Protein AF-A0A925M1F4-F1 (afdb_monomer_lite)

Foldseek 3Di:
DVVVVVVVVVVVVVVVVVVVVPPPDDDDPDDDDPPDPPDDPDPPQDDDDDDDAVCDQVNQQVVLVVVVDDRDDFDNHDDDVLCVDPPRDDDDDAAWWWQAPVRATALAAFQFNCPPQPPLPGDGDVPDDADPWEDLQDAAPPDQADPVRFGHARNDPDTGGTYDHDCQACPPDVGGDDDCVRCVVSRYDNNSCRYRGEHLQQVLLCVFQVAHDGHQWAQAHSSLHHGQGVLQVCVVVVHAFEDADQAQCLARNNLSRQDRARGSLQQEDAPPDQRRSVSSRLDCVDPVRGYNNHQEYYFAQPQQAQVLVPDPDDPPPPPRRNYDPNRVCQCVVQQCHGPSRANEEEFFPCLSPPVDDLVNGDFPVVVVVVVVVVDDCSVVYGYHYQQFDRSQRTGHFDQDPVRTRSHHDHNDPPVDPPPPDPDDDDDPPDDDD

Secondary structure (DSSP, 8-state):
-HHHHHHHHHHHHHHHHHHTTSS---SS----------------S-------TT--HHHHHHHHHHTTPPP-SSSS-S--GGGGSTT--------B-EE-TTS-EESS--SB--S-TTT---PBPTT-----SEE--PPSTT----SSSPPPTT---SS-SEE---HHHH-SSTT----HHHHHHHT--TTGGGSS---HHHHHHHHHHS----TT-BSB-TTSPBPPPHHHHHHHTT---EEEEEEETTSHHHHHHH--BSSTT-----TT---SHHHHHT-S--TT------SEEEEE--TTTT--TT-SSS---TT--SS-HHHHHHHHHSTTT-TT-EEEEE--GGGG-TTS-GGGS--HHHHHHHHHHH--GGGT-EEEEE-S-TTTTTPPPPPPTTS-S-S-------S-SS-----PPPPP-----

pLDDT: mean 73.7, std 21.14, range [25.77, 98.06]

Radius of gyration: 25.24 Å; chains: 1; bounding box: 65×81×61 Å

Structure (mmCIF, N/CA/C/O backbone):
data_AF-A0A925M1F4-F1
#
_entry.id   AF-A0A925M1F4-F1
#
loop_
_atom_site.group_PDB
_atom_site.id
_atom_site.type_symbol
_atom_site.label_atom_id
_atom_site.label_alt_id
_atom_site.label_comp_id
_atom_site.label_asym_id
_atom_site.label_entity_id
_atom_site.label_seq_id
_atom_site.pdbx_PDB_ins_code
_atom_site.Cartn_x
_atom_site.Cartn_y
_atom_site.Cartn_z
_atom_site.occupancy
_atom_site.B_iso_or_equiv
_atom_site.auth_seq_id
_atom_site.auth_comp_id
_atom_site.auth_asym_id
_atom_site.auth_atom_id
_atom_site.pdbx_PDB_model_num
ATOM 1 N N . MET A 1 1 ? -22.727 -45.092 -10.775 1.00 41.91 1 MET A N 1
ATOM 2 C CA . MET A 1 1 ? -21.347 -44.894 -11.285 1.00 41.91 1 MET A CA 1
ATOM 3 C C . MET A 1 1 ? -20.803 -43.473 -11.092 1.00 41.91 1 MET A C 1
ATOM 5 O O . MET A 1 1 ? -19.786 -43.363 -10.422 1.00 41.91 1 MET A O 1
ATOM 9 N N . LEU A 1 2 ? -21.431 -42.390 -11.588 1.00 35.94 2 LEU A N 1
ATOM 10 C CA . LEU A 1 2 ? -20.812 -41.038 -11.624 1.00 35.94 2 LEU A CA 1
ATOM 11 C C . LEU A 1 2 ? -20.204 -40.508 -10.301 1.0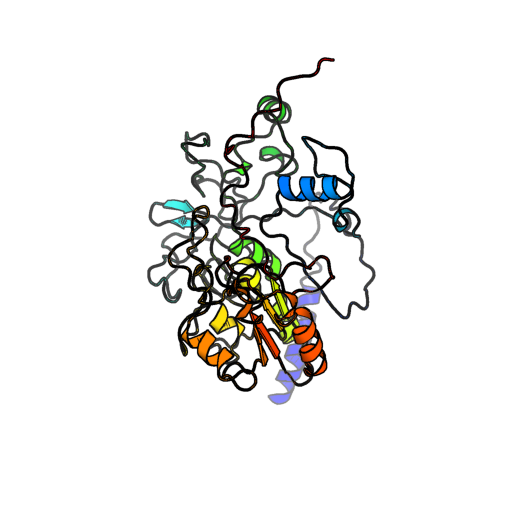0 35.94 2 LEU A C 1
ATOM 13 O O . LEU A 1 2 ? -19.185 -39.821 -10.346 1.00 35.94 2 LEU A O 1
ATOM 17 N N . ARG A 1 3 ? -20.765 -40.830 -9.122 1.00 36.50 3 ARG A N 1
ATOM 18 C CA . ARG A 1 3 ? -20.175 -40.414 -7.828 1.00 36.50 3 ARG A CA 1
ATOM 19 C C . ARG A 1 3 ? -18.810 -41.054 -7.519 1.00 36.50 3 ARG A C 1
ATOM 21 O O . ARG A 1 3 ? -18.052 -40.452 -6.772 1.00 36.50 3 ARG A O 1
ATOM 28 N N . LEU A 1 4 ? -18.468 -42.209 -8.099 1.00 36.06 4 LEU A N 1
ATOM 29 C CA . LEU A 1 4 ? -17.174 -42.868 -7.863 1.00 36.06 4 LEU A CA 1
ATOM 30 C C . LEU A 1 4 ? -16.023 -42.145 -8.587 1.00 36.06 4 LEU A C 1
ATOM 32 O O . LEU A 1 4 ? -14.967 -41.909 -8.004 1.00 36.06 4 LEU A O 1
ATOM 36 N N . PHE A 1 5 ? -16.251 -41.721 -9.835 1.00 37.50 5 PHE A N 1
ATOM 37 C CA . PHE A 1 5 ? -15.236 -41.064 -10.669 1.00 37.50 5 PHE A CA 1
ATOM 38 C C . PHE A 1 5 ? -14.757 -39.714 -10.107 1.00 37.50 5 PHE A C 1
ATOM 40 O O . PHE A 1 5 ? -13.576 -39.390 -10.229 1.00 37.50 5 PHE A O 1
ATOM 47 N N . ARG A 1 6 ? -15.629 -38.947 -9.431 1.00 38.47 6 ARG A N 1
ATOM 48 C CA . ARG A 1 6 ? -15.246 -37.670 -8.791 1.00 38.47 6 ARG A CA 1
ATOM 49 C C . ARG A 1 6 ? -14.283 -37.825 -7.606 1.00 38.47 6 ARG A C 1
ATOM 51 O O . ARG A 1 6 ? -13.572 -36.872 -7.300 1.00 38.47 6 ARG A O 1
ATOM 58 N N . THR A 1 7 ? -14.243 -38.986 -6.950 1.00 41.06 7 THR A N 1
ATOM 59 C CA . THR A 1 7 ? -13.370 -39.212 -5.782 1.00 41.06 7 THR A CA 1
ATOM 60 C C . THR A 1 7 ? -11.960 -39.642 -6.196 1.00 41.06 7 THR A C 1
ATOM 62 O O . THR A 1 7 ? -10.985 -39.247 -5.560 1.00 41.06 7 THR A O 1
ATOM 65 N N . PHE A 1 8 ? -11.831 -40.408 -7.285 1.00 41.12 8 PHE A N 1
ATOM 66 C CA . PHE A 1 8 ? -10.532 -40.889 -7.770 1.00 41.12 8 PHE A CA 1
ATOM 67 C C . PHE A 1 8 ? -9.752 -39.850 -8.589 1.00 41.12 8 PHE A C 1
ATOM 69 O O . PHE A 1 8 ? -8.527 -39.803 -8.476 1.00 41.12 8 PHE A O 1
ATOM 76 N N . SER A 1 9 ? -10.419 -38.969 -9.346 1.00 46.06 9 SER A N 1
ATOM 77 C CA . SER A 1 9 ? -9.734 -37.972 -10.190 1.00 46.06 9 SER A CA 1
ATOM 78 C C . SER A 1 9 ? -8.802 -37.040 -9.401 1.00 46.06 9 SER A C 1
ATOM 80 O O . SER A 1 9 ? -7.676 -36.797 -9.830 1.00 46.06 9 SER A O 1
ATOM 82 N N . ARG A 1 10 ? -9.213 -36.593 -8.204 1.00 39.53 10 ARG A N 1
ATOM 83 C CA . ARG A 1 10 ? -8.378 -35.761 -7.315 1.00 39.53 10 ARG A CA 1
ATOM 84 C C . ARG A 1 10 ? -7.119 -36.471 -6.799 1.00 39.53 10 ARG A C 1
ATOM 86 O O . ARG A 1 10 ? -6.137 -35.794 -6.520 1.00 39.53 10 ARG A O 1
ATOM 93 N N . ARG A 1 11 ? -7.124 -37.805 -6.673 1.00 38.84 11 ARG A N 1
ATOM 94 C CA . ARG A 1 11 ? -5.935 -38.573 -6.255 1.00 38.84 11 ARG A CA 1
ATOM 95 C C . ARG A 1 11 ? -5.014 -38.898 -7.432 1.00 38.84 11 ARG A C 1
ATOM 97 O O . ARG A 1 11 ? -3.802 -38.846 -7.268 1.00 38.84 11 ARG A O 1
ATOM 104 N N . LEU A 1 12 ? -5.571 -39.150 -8.620 1.00 39.09 12 LEU A N 1
ATOM 105 C CA . LEU A 1 12 ? -4.776 -39.373 -9.834 1.00 39.09 12 LEU A CA 1
ATOM 106 C C . LEU A 1 12 ? -4.015 -38.108 -10.268 1.00 39.09 12 LEU A C 1
ATOM 108 O O . LEU A 1 12 ? -2.848 -38.194 -10.640 1.00 39.09 12 LEU A O 1
ATOM 112 N N . ALA A 1 13 ? -4.639 -36.931 -10.144 1.00 41.31 13 ALA A N 1
ATOM 113 C CA . ALA A 1 13 ? -4.002 -35.649 -10.452 1.00 41.31 13 ALA A CA 1
ATOM 114 C C . ALA A 1 13 ? -2.755 -35.362 -9.587 1.00 41.31 13 ALA A C 1
ATOM 116 O O . ALA A 1 13 ? -1.794 -34.786 -10.087 1.00 41.31 13 ALA A O 1
ATOM 117 N N . LEU A 1 14 ? -2.745 -35.802 -8.320 1.00 35.44 14 LEU A N 1
ATOM 118 C CA . LEU A 1 14 ? -1.604 -35.643 -7.405 1.00 35.44 14 LEU A CA 1
ATOM 119 C C . LEU A 1 14 ? -0.431 -36.593 -7.715 1.00 35.44 14 LEU A C 1
ATOM 121 O O . LEU A 1 14 ? 0.720 -36.261 -7.432 1.00 35.44 14 LEU A O 1
ATOM 125 N N . LEU A 1 15 ? -0.713 -37.767 -8.291 1.00 33.06 15 LEU A N 1
ATOM 126 C CA . LEU A 1 15 ? 0.319 -38.703 -8.754 1.00 33.06 15 LEU A CA 1
ATOM 127 C C . LEU A 1 15 ? 0.953 -38.257 -10.082 1.00 33.06 15 LEU A C 1
ATOM 129 O O . LEU A 1 15 ? 2.137 -38.484 -10.307 1.00 33.06 15 LEU A O 1
ATOM 133 N N . ALA A 1 16 ? 0.190 -37.606 -10.963 1.00 34.25 16 ALA A N 1
ATOM 134 C CA . ALA A 1 16 ? 0.702 -37.159 -12.259 1.00 34.25 16 ALA A CA 1
ATOM 135 C C . ALA A 1 16 ? 1.782 -36.064 -12.125 1.00 34.25 16 ALA A C 1
ATOM 137 O O . ALA A 1 16 ? 2.809 -36.119 -12.803 1.00 34.25 16 ALA A O 1
ATOM 138 N N . THR A 1 17 ? 1.592 -35.097 -11.221 1.00 33.22 17 THR A N 1
ATOM 139 C CA . THR A 1 17 ? 2.557 -34.007 -10.977 1.00 33.22 17 THR A CA 1
ATOM 140 C C . THR A 1 17 ? 3.842 -34.462 -10.281 1.00 33.22 17 THR A C 1
ATOM 142 O O . THR A 1 17 ? 4.891 -33.851 -10.492 1.00 33.22 17 THR A O 1
ATOM 145 N N . THR A 1 18 ? 3.796 -35.541 -9.495 1.00 34.12 18 THR A N 1
ATOM 146 C CA . THR A 1 18 ? 4.973 -36.100 -8.805 1.00 34.12 18 THR A CA 1
ATOM 147 C C . THR A 1 18 ? 5.839 -37.010 -9.680 1.00 34.12 18 THR A C 1
ATOM 149 O O . THR A 1 18 ? 6.981 -37.257 -9.317 1.00 34.12 18 THR A O 1
ATOM 152 N N . VAL A 1 19 ? 5.348 -37.469 -10.839 1.00 31.50 19 VAL A N 1
ATOM 153 C CA . VAL A 1 19 ? 6.143 -38.266 -11.799 1.00 31.50 19 VAL A CA 1
ATOM 154 C C . VAL A 1 19 ? 6.779 -37.390 -12.889 1.00 31.50 19 VAL A C 1
ATOM 156 O O . VAL A 1 19 ? 7.915 -37.629 -13.290 1.00 31.50 19 VAL A O 1
ATOM 159 N N . PHE A 1 20 ? 6.097 -36.332 -13.343 1.00 28.64 20 PHE A N 1
ATOM 160 C CA . PHE A 1 20 ? 6.612 -35.456 -14.411 1.00 28.64 20 PHE A CA 1
ATOM 161 C C . PHE A 1 20 ? 7.717 -34.474 -13.982 1.00 28.64 20 PHE A C 1
ATOM 163 O O . PHE A 1 20 ? 8.299 -33.796 -14.826 1.00 28.64 20 PHE A O 1
ATOM 170 N N . THR A 1 21 ? 8.033 -34.395 -12.689 1.00 31.06 21 THR A N 1
ATOM 171 C CA . THR A 1 21 ? 9.061 -33.498 -12.132 1.00 31.06 21 THR A CA 1
ATOM 172 C C . THR A 1 21 ? 10.436 -34.162 -11.964 1.00 31.06 21 THR A C 1
ATOM 174 O O . THR A 1 21 ? 11.377 -33.509 -11.520 1.00 31.06 21 THR A O 1
ATOM 177 N N . SER A 1 22 ? 10.590 -35.439 -12.340 1.00 28.83 22 SER A N 1
ATOM 178 C CA . SER A 1 22 ? 11.731 -36.279 -11.929 1.00 28.83 22 SER A CA 1
ATOM 179 C C . SER A 1 22 ? 12.687 -36.720 -13.050 1.00 28.83 22 SER A C 1
ATOM 181 O O . SER A 1 22 ? 13.506 -37.609 -12.820 1.00 28.83 22 SER A O 1
ATOM 183 N N . SER A 1 23 ? 12.596 -36.181 -14.275 1.00 29.17 23 SER A N 1
ATOM 184 C CA . SER A 1 23 ? 13.341 -36.741 -15.430 1.00 29.17 23 SER A CA 1
ATOM 185 C C . SER A 1 23 ? 13.886 -35.731 -16.455 1.00 29.17 23 SER A C 1
ATOM 187 O O . SER A 1 23 ? 14.201 -36.123 -17.575 1.00 29.17 23 SER A O 1
ATOM 189 N N . SER A 1 24 ? 14.050 -34.455 -16.082 1.00 30.17 24 SER A N 1
ATOM 190 C CA . SER A 1 24 ? 14.467 -33.386 -17.018 1.00 30.17 24 SER A CA 1
ATOM 191 C C . SER A 1 24 ? 15.563 -32.450 -16.477 1.00 30.17 24 SER A C 1
ATOM 193 O O . SER A 1 24 ? 15.589 -31.270 -16.815 1.00 30.17 24 SER A O 1
ATOM 195 N N . LEU A 1 25 ? 16.466 -32.952 -15.624 1.00 31.78 25 LEU A N 1
ATOM 196 C CA . LEU A 1 25 ? 17.599 -32.189 -15.072 1.00 31.78 25 LEU A CA 1
ATOM 197 C C . LEU A 1 25 ? 18.910 -32.992 -15.113 1.00 31.78 25 LEU A C 1
ATOM 199 O O . LEU A 1 25 ? 19.393 -33.480 -14.095 1.00 31.78 25 LEU A O 1
ATOM 203 N N . LEU A 1 26 ? 19.507 -33.095 -16.303 1.00 30.17 26 LEU A N 1
ATOM 204 C CA . LEU A 1 26 ? 20.900 -33.509 -16.490 1.00 30.17 26 LEU A CA 1
ATOM 205 C C . LEU A 1 26 ? 21.572 -32.636 -17.565 1.00 30.17 26 LEU A C 1
ATOM 207 O O . LEU A 1 26 ? 20.955 -32.305 -18.571 1.00 30.17 26 LEU A O 1
ATOM 211 N N . PHE A 1 27 ? 22.851 -32.322 -17.336 1.00 32.66 27 PHE A N 1
ATOM 212 C CA . PHE A 1 27 ? 23.777 -31.598 -18.226 1.00 32.66 27 PHE A CA 1
ATOM 213 C C . PHE A 1 27 ? 23.528 -30.094 -18.460 1.00 32.66 27 PHE A C 1
ATOM 215 O O . PHE A 1 27 ? 23.168 -29.641 -19.541 1.00 32.66 27 PHE A O 1
ATOM 222 N N . GLY A 1 28 ? 23.897 -29.306 -17.448 1.00 28.08 28 GLY A N 1
ATOM 223 C CA . GLY A 1 28 ? 24.297 -27.900 -17.566 1.00 28.08 28 GLY A CA 1
ATOM 224 C C . GLY A 1 28 ? 25.146 -27.512 -16.343 1.00 28.08 28 GLY A C 1
ATOM 225 O O . GLY A 1 28 ? 24.867 -28.024 -15.256 1.00 28.08 28 GLY A O 1
ATOM 226 N N . PRO A 1 29 ? 26.199 -26.678 -16.466 1.00 34.06 29 PRO A N 1
ATOM 227 C CA . PRO A 1 29 ? 27.064 -26.337 -15.337 1.00 34.06 29 PRO A CA 1
ATOM 228 C C . PRO A 1 29 ? 26.365 -25.344 -14.397 1.00 34.06 29 PRO A C 1
ATOM 230 O O . PRO A 1 29 ? 26.497 -24.129 -14.533 1.00 34.06 29 PRO A O 1
ATOM 233 N N . ILE A 1 30 ? 25.606 -25.871 -13.434 1.00 35.97 30 ILE A N 1
ATOM 234 C CA . ILE A 1 30 ? 24.984 -25.076 -12.372 1.00 35.97 30 ILE A CA 1
ATOM 235 C C . ILE A 1 30 ? 26.096 -24.527 -11.471 1.00 35.97 30 ILE A C 1
ATOM 237 O O . ILE A 1 30 ? 26.665 -25.247 -10.649 1.00 35.97 30 ILE A O 1
ATOM 241 N N . GLY A 1 31 ? 26.404 -23.238 -11.630 1.00 32.78 31 GLY A N 1
ATOM 242 C CA . GLY A 1 31 ? 27.198 -22.499 -10.653 1.00 32.78 31 GLY A CA 1
ATOM 243 C C . GLY A 1 31 ? 26.514 -22.550 -9.287 1.00 32.78 31 GLY A C 1
ATOM 244 O O . GLY A 1 31 ? 25.289 -22.458 -9.210 1.00 32.78 31 GLY A O 1
ATOM 245 N N . LEU A 1 32 ? 27.303 -22.725 -8.224 1.00 30.73 32 LEU A N 1
ATOM 246 C CA . LEU A 1 32 ? 26.821 -22.907 -6.853 1.00 30.73 32 LEU A CA 1
ATOM 247 C C . LEU A 1 32 ? 25.868 -21.777 -6.432 1.00 30.73 32 LEU A C 1
ATOM 249 O O . LEU A 1 32 ? 26.304 -20.704 -6.014 1.00 30.73 32 LEU A O 1
ATOM 253 N N . LEU A 1 33 ? 24.561 -22.048 -6.487 1.00 33.56 33 LEU A N 1
ATOM 254 C CA . LEU A 1 33 ? 23.588 -21.282 -5.721 1.00 33.56 33 LEU A CA 1
ATOM 255 C C . LEU A 1 33 ? 23.962 -21.443 -4.240 1.00 33.56 33 LEU A C 1
ATOM 257 O O . LEU A 1 33 ? 24.140 -22.582 -3.795 1.00 33.56 33 LEU A O 1
ATOM 261 N N . PRO A 1 34 ? 24.102 -20.351 -3.467 1.00 36.56 34 PRO A N 1
ATOM 262 C CA . PRO A 1 34 ? 24.335 -20.474 -2.039 1.00 36.56 34 PRO A CA 1
ATOM 263 C C . PRO A 1 34 ? 23.154 -21.233 -1.438 1.00 36.56 34 PRO A C 1
ATOM 265 O O . PRO A 1 34 ? 21.998 -20.870 -1.668 1.00 36.56 34 PRO A O 1
ATOM 268 N N . ALA A 1 35 ? 23.439 -22.305 -0.699 1.00 34.81 35 ALA A N 1
ATOM 269 C CA . ALA A 1 35 ? 22.400 -23.070 -0.032 1.00 34.81 35 ALA A CA 1
ATOM 270 C C . ALA A 1 35 ? 21.646 -22.132 0.917 1.00 34.81 35 ALA A C 1
ATOM 272 O O . ALA A 1 35 ? 22.213 -21.655 1.903 1.00 34.81 35 ALA A O 1
ATOM 273 N N . PHE A 1 36 ? 20.379 -21.846 0.604 1.00 40.72 36 PHE A N 1
ATOM 274 C CA . PHE A 1 36 ? 19.497 -21.155 1.534 1.00 40.72 36 PHE A CA 1
ATOM 275 C C . PHE A 1 36 ? 19.497 -21.955 2.832 1.00 40.72 36 PHE A C 1
ATOM 277 O O . PHE A 1 36 ? 19.206 -23.153 2.814 1.00 40.72 36 PHE A O 1
ATOM 284 N N . ALA A 1 37 ? 19.868 -21.303 3.937 1.00 41.91 37 ALA A N 1
ATOM 285 C CA . ALA A 1 37 ? 19.859 -21.939 5.244 1.00 41.91 37 ALA A CA 1
ATOM 286 C C . ALA A 1 37 ? 18.468 -22.540 5.465 1.00 41.91 37 ALA A C 1
ATOM 288 O O . ALA A 1 37 ? 17.463 -21.831 5.369 1.00 41.91 37 ALA A O 1
ATOM 289 N N . GLN A 1 38 ? 18.418 -23.855 5.687 1.00 37.41 38 GLN A N 1
ATOM 290 C CA . GLN A 1 38 ? 17.175 -24.585 5.885 1.00 37.41 38 GLN A CA 1
ATOM 291 C C . GLN A 1 38 ? 16.591 -24.145 7.227 1.00 37.41 38 GLN A C 1
ATOM 293 O O . GLN A 1 38 ? 16.924 -24.708 8.270 1.00 37.41 38 GLN A O 1
ATOM 298 N N . SER A 1 39 ? 15.782 -23.084 7.191 1.00 48.34 39 SER A N 1
ATOM 299 C CA . SER A 1 39 ? 15.228 -22.461 8.384 1.00 48.34 39 SER A CA 1
ATOM 300 C C . SER A 1 39 ? 14.496 -23.515 9.201 1.00 48.34 39 SER A C 1
ATOM 302 O O . SER A 1 39 ? 13.656 -24.264 8.692 1.00 48.34 39 SER A O 1
ATOM 304 N N . THR A 1 40 ? 14.852 -23.606 10.480 1.00 50.78 40 THR A N 1
ATOM 305 C CA . THR A 1 40 ? 14.152 -24.487 11.408 1.00 50.78 40 THR A CA 1
ATOM 306 C C . THR A 1 40 ? 12.677 -24.104 11.389 1.00 50.78 40 THR A C 1
ATOM 308 O O . THR A 1 40 ? 12.328 -22.924 11.464 1.00 50.78 40 THR A O 1
ATOM 311 N N . GLN A 1 41 ? 11.802 -25.097 11.208 1.00 50.31 41 GLN A N 1
ATOM 312 C CA . GLN A 1 41 ? 10.373 -24.868 11.006 1.00 50.31 41 GLN A CA 1
ATOM 313 C C . GLN A 1 41 ? 9.743 -24.342 12.302 1.00 50.31 41 GLN A C 1
ATOM 315 O O . GLN A 1 41 ? 9.250 -25.099 13.135 1.00 50.31 41 GLN A O 1
ATOM 320 N N . GLY A 1 42 ? 9.807 -23.026 12.492 1.00 52.81 42 GLY A N 1
ATOM 321 C CA . GLY A 1 42 ? 9.295 -22.363 13.677 1.00 52.81 42 GLY A CA 1
ATOM 322 C C . GLY A 1 42 ? 7.778 -22.486 13.765 1.00 52.81 42 GLY A C 1
ATOM 323 O O . GLY A 1 42 ? 7.068 -22.313 12.774 1.00 52.81 42 GLY A O 1
ATOM 324 N N . ASN A 1 43 ? 7.271 -22.692 14.982 1.00 58.19 43 ASN A N 1
ATOM 325 C CA . ASN A 1 43 ? 5.841 -22.648 15.306 1.00 58.19 43 ASN A CA 1
ATOM 326 C C . ASN A 1 43 ? 5.317 -21.193 15.307 1.00 58.19 43 ASN A C 1
ATOM 328 O O . ASN A 1 43 ? 4.738 -20.719 16.284 1.00 58.19 43 ASN A O 1
ATOM 332 N N . GLY A 1 44 ? 5.585 -20.452 14.228 1.00 59.00 44 GLY A N 1
ATOM 333 C CA . GLY A 1 44 ? 5.285 -19.032 14.074 1.00 59.00 44 GLY A CA 1
ATOM 334 C C . GLY A 1 44 ? 3.784 -18.776 13.996 1.00 59.00 44 GLY A C 1
ATOM 335 O O . GLY A 1 44 ? 3.188 -18.838 12.923 1.00 59.00 44 GLY A O 1
ATOM 336 N N . VAL A 1 45 ? 3.173 -18.469 15.142 1.00 72.62 45 VAL A N 1
ATOM 337 C CA . VAL A 1 45 ? 1.736 -18.157 15.241 1.00 72.62 45 VAL A CA 1
ATOM 338 C C . VAL A 1 45 ? 1.385 -16.907 14.423 1.00 72.62 45 VAL A C 1
ATOM 340 O O . VAL A 1 45 ? 0.383 -16.896 13.706 1.00 72.62 45 VAL A O 1
ATOM 343 N N . ASN A 1 46 ? 2.252 -15.890 14.487 1.00 81.69 46 ASN A N 1
ATOM 344 C CA . ASN A 1 46 ? 2.078 -14.577 13.867 1.00 81.69 46 ASN A CA 1
ATOM 345 C C . ASN A 1 46 ? 3.188 -14.304 12.841 1.00 81.69 46 ASN A C 1
ATOM 347 O O . ASN A 1 46 ? 4.355 -14.594 13.103 1.00 81.69 46 ASN A O 1
ATOM 351 N N . VAL A 1 47 ? 2.835 -13.676 11.718 1.00 86.38 47 VAL A N 1
ATOM 352 C CA . VAL A 1 47 ? 3.779 -13.159 10.714 1.00 86.38 47 VAL A CA 1
ATOM 353 C C . VAL A 1 47 ? 3.626 -11.642 10.668 1.00 86.38 47 VAL A C 1
ATOM 355 O O . VAL A 1 47 ? 2.513 -11.146 10.514 1.00 86.38 47 VAL A O 1
ATOM 358 N N . ILE A 1 48 ? 4.729 -10.905 10.818 1.00 88.12 48 ILE A N 1
ATOM 359 C CA . ILE A 1 48 ? 4.741 -9.436 10.814 1.00 88.12 48 ILE A CA 1
ATOM 360 C C . ILE A 1 48 ? 5.725 -8.967 9.743 1.00 88.12 48 ILE A C 1
ATOM 362 O O . ILE A 1 48 ? 6.929 -9.178 9.870 1.00 88.12 48 ILE A O 1
ATOM 366 N N . LEU A 1 49 ? 5.211 -8.316 8.700 1.00 88.56 49 LEU A N 1
ATOM 367 C CA . LEU A 1 49 ? 6.004 -7.730 7.621 1.00 88.56 49 LEU A CA 1
ATOM 368 C C . LEU A 1 49 ? 6.098 -6.212 7.824 1.00 88.56 49 LEU A C 1
ATOM 370 O O . LEU A 1 49 ? 5.136 -5.485 7.593 1.00 88.56 49 LEU A O 1
ATOM 374 N N . MET A 1 50 ? 7.259 -5.736 8.277 1.00 88.56 50 MET A N 1
ATOM 375 C CA . MET A 1 50 ? 7.548 -4.305 8.415 1.00 88.56 50 MET A CA 1
ATOM 376 C C . MET A 1 50 ? 8.191 -3.781 7.126 1.00 88.56 50 MET A C 1
ATOM 378 O O . MET A 1 50 ? 9.212 -4.314 6.696 1.00 88.56 50 MET A O 1
ATOM 382 N N . ILE A 1 51 ? 7.617 -2.736 6.519 1.00 87.12 51 ILE A N 1
ATOM 383 C CA . ILE A 1 51 ? 8.115 -2.141 5.269 1.00 87.12 51 ILE A CA 1
ATOM 384 C C . ILE A 1 51 ? 8.482 -0.673 5.492 1.00 87.12 51 ILE A C 1
ATOM 386 O O . ILE A 1 51 ? 7.648 0.134 5.897 1.00 87.12 51 ILE A O 1
ATOM 390 N N . GLY A 1 52 ? 9.731 -0.330 5.179 1.00 82.12 52 GLY A N 1
ATOM 391 C CA . GLY A 1 52 ? 10.235 1.041 5.151 1.00 82.12 52 GLY A CA 1
ATOM 392 C C . GLY A 1 52 ? 10.128 1.666 3.762 1.00 82.12 52 GLY A C 1
ATOM 393 O O . GLY A 1 52 ? 11.121 1.714 3.038 1.00 82.12 52 GLY A O 1
ATOM 394 N N . ASP A 1 53 ? 8.940 2.140 3.382 1.00 78.38 53 ASP A N 1
ATOM 395 C CA . ASP A 1 53 ? 8.759 2.921 2.147 1.00 78.38 53 ASP A CA 1
ATOM 396 C C . ASP A 1 53 ? 9.642 4.183 2.208 1.00 78.38 53 ASP A C 1
ATOM 398 O O . ASP A 1 53 ? 9.682 4.874 3.227 1.00 78.38 53 ASP A O 1
ATOM 402 N N . GLY A 1 54 ? 10.419 4.446 1.157 1.00 72.06 54 GLY A N 1
ATOM 403 C CA . GLY A 1 54 ? 11.375 5.560 1.126 1.00 72.06 54 GLY A CA 1
ATOM 404 C C . GLY A 1 54 ? 12.561 5.487 2.109 1.00 72.06 54 GLY A C 1
ATOM 405 O O . GLY A 1 54 ? 13.243 6.499 2.276 1.00 72.06 54 GLY A O 1
ATOM 406 N N . MET A 1 55 ? 12.856 4.346 2.756 1.00 72.06 55 MET A N 1
ATOM 407 C CA . MET A 1 55 ? 14.030 4.208 3.643 1.00 72.06 55 MET A CA 1
ATOM 408 C C . MET A 1 55 ? 15.361 4.193 2.869 1.00 72.06 55 MET A C 1
ATOM 410 O O . MET A 1 55 ? 15.973 3.151 2.642 1.00 72.06 55 MET A O 1
ATOM 414 N N . GLY A 1 56 ? 15.821 5.382 2.481 1.00 70.69 56 GLY A N 1
ATOM 415 C CA . GLY A 1 56 ? 17.086 5.591 1.786 1.00 70.69 56 GLY A CA 1
ATOM 416 C C . GLY A 1 56 ? 18.335 5.470 2.668 1.00 70.69 56 GLY A C 1
ATOM 417 O O . GLY A 1 56 ? 18.297 5.149 3.866 1.00 70.69 56 GLY A O 1
ATOM 418 N N . TRP A 1 57 ? 19.469 5.793 2.046 1.00 71.44 57 TRP A N 1
ATOM 419 C CA . TRP A 1 57 ? 20.779 5.906 2.686 1.00 71.44 57 TRP A CA 1
ATOM 420 C C . TRP A 1 57 ? 20.760 6.901 3.852 1.00 71.44 57 TRP A C 1
ATOM 422 O O . TRP A 1 57 ? 21.257 6.611 4.938 1.00 71.44 57 TRP A O 1
ATOM 432 N N . GLU A 1 58 ? 20.130 8.054 3.644 1.00 75.69 58 GLU A N 1
ATOM 433 C CA . GLU A 1 58 ? 20.049 9.173 4.577 1.00 75.69 58 GLU A CA 1
ATOM 434 C C . GLU A 1 58 ? 19.346 8.771 5.875 1.00 75.69 58 GLU A C 1
ATOM 436 O O . GLU A 1 58 ? 19.876 9.019 6.958 1.00 75.69 58 GLU A O 1
ATOM 441 N N . MET A 1 59 ? 18.198 8.098 5.764 1.00 77.94 59 MET A N 1
ATOM 442 C CA . MET A 1 59 ? 17.395 7.618 6.891 1.00 77.94 59 MET A CA 1
ATOM 443 C C . MET A 1 59 ? 18.140 6.527 7.665 1.00 77.94 59 MET A C 1
ATOM 445 O O . MET A 1 59 ? 18.235 6.584 8.892 1.00 77.94 59 MET A O 1
ATOM 449 N N . SER A 1 60 ? 18.728 5.566 6.947 1.00 76.94 60 SER A N 1
ATOM 450 C CA . SER A 1 60 ? 19.513 4.475 7.539 1.00 76.94 60 SER A CA 1
ATOM 451 C C . SER A 1 60 ? 20.741 5.006 8.289 1.00 76.94 60 SER A C 1
ATOM 453 O O . SER A 1 60 ? 21.031 4.581 9.411 1.00 76.94 60 SER A O 1
ATOM 455 N N . ARG A 1 61 ? 21.423 6.003 7.711 1.00 80.50 61 ARG A N 1
ATOM 456 C CA . ARG A 1 61 ? 22.543 6.715 8.335 1.00 80.50 61 ARG A CA 1
ATOM 457 C C . ARG A 1 61 ? 22.110 7.508 9.564 1.00 80.50 61 ARG A C 1
ATOM 459 O O . ARG A 1 61 ? 22.756 7.389 10.601 1.00 80.50 61 ARG A O 1
ATOM 466 N N . ALA A 1 62 ? 21.029 8.281 9.477 1.00 81.94 62 ALA A N 1
ATOM 467 C CA . ALA A 1 62 ? 20.519 9.067 10.599 1.00 81.94 62 ALA A CA 1
ATOM 468 C C . ALA A 1 62 ? 20.134 8.173 11.791 1.00 81.94 62 ALA A C 1
ATOM 470 O O . ALA A 1 62 ? 20.540 8.449 12.918 1.00 81.94 62 ALA A O 1
ATOM 471 N N . ALA A 1 63 ? 19.444 7.055 11.543 1.00 82.25 63 ALA A N 1
ATOM 472 C CA . ALA A 1 63 ? 19.089 6.082 12.577 1.00 82.25 63 ALA A CA 1
ATOM 473 C C . ALA A 1 63 ? 20.320 5.411 13.219 1.00 82.25 63 ALA A C 1
ATOM 475 O O . ALA A 1 63 ? 20.351 5.182 14.426 1.00 82.25 63 ALA A O 1
ATOM 476 N N . SER A 1 64 ? 21.353 5.116 12.428 1.00 82.94 64 SER A N 1
ATOM 477 C CA . SER A 1 64 ? 22.604 4.508 12.898 1.00 82.94 64 SER A CA 1
ATOM 478 C C . SER A 1 64 ? 23.435 5.487 13.742 1.00 82.94 64 SER A C 1
ATOM 480 O O . SER A 1 64 ? 23.868 5.128 14.838 1.00 82.94 64 SER A O 1
ATOM 482 N N . ILE A 1 65 ? 23.568 6.748 13.311 1.00 84.25 65 ILE A N 1
ATOM 483 C CA . ILE A 1 65 ? 24.203 7.821 14.098 1.00 84.25 65 ILE A CA 1
ATOM 484 C C . ILE A 1 65 ? 23.411 8.090 15.386 1.00 84.25 65 ILE A C 1
ATOM 486 O O . ILE A 1 65 ? 24.001 8.208 16.456 1.00 84.25 65 ILE A O 1
ATOM 490 N N . GLY A 1 66 ? 22.075 8.088 15.323 1.00 84.25 66 GLY A N 1
ATOM 491 C CA . GLY A 1 66 ? 21.199 8.208 16.496 1.00 84.25 66 GLY A CA 1
ATOM 492 C C . GLY A 1 66 ? 21.339 7.067 17.516 1.00 84.25 66 GLY A C 1
ATOM 493 O O . GLY A 1 66 ? 20.993 7.247 18.680 1.00 84.25 66 GLY A O 1
ATOM 494 N N . LYS A 1 67 ? 21.897 5.915 17.115 1.00 84.12 67 LYS A N 1
ATOM 495 C CA . LYS A 1 67 ? 22.300 4.813 18.009 1.00 84.12 67 LYS A CA 1
ATOM 496 C C . LYS A 1 67 ? 23.765 4.901 18.480 1.00 84.12 67 LYS A C 1
ATOM 498 O O . LYS A 1 67 ? 24.264 3.943 19.064 1.00 84.12 67 LYS A O 1
ATOM 503 N N . GLY A 1 68 ? 24.450 6.019 18.239 1.00 84.31 68 GLY A N 1
ATOM 504 C CA . GLY A 1 68 ? 25.832 6.262 18.667 1.00 84.31 68 GLY A CA 1
ATOM 505 C C . GLY A 1 68 ? 26.914 5.842 17.667 1.00 84.31 68 GLY A C 1
ATOM 506 O O . GLY A 1 68 ? 28.088 5.817 18.032 1.00 84.31 68 GLY A O 1
ATOM 507 N N . ALA A 1 69 ? 26.570 5.511 16.416 1.00 81.81 69 ALA A N 1
ATOM 508 C CA . ALA A 1 69 ? 27.588 5.277 15.391 1.00 81.81 69 ALA A CA 1
ATOM 509 C C . ALA A 1 69 ? 28.300 6.596 15.001 1.00 81.81 69 ALA A C 1
ATOM 511 O O . ALA A 1 69 ? 27.640 7.634 14.899 1.00 81.81 69 ALA A O 1
ATOM 512 N N . PRO A 1 70 ? 29.620 6.580 14.719 1.00 82.06 70 PRO A N 1
ATOM 513 C CA . PRO A 1 70 ? 30.326 7.746 14.185 1.00 82.06 70 PRO A CA 1
ATOM 514 C C . PRO A 1 70 ? 29.705 8.259 12.879 1.00 82.06 70 PRO A C 1
ATOM 516 O O . PRO A 1 70 ? 29.138 7.488 12.106 1.00 82.06 70 PRO A O 1
ATOM 519 N N . PHE A 1 71 ? 29.861 9.551 12.580 1.00 81.94 71 PHE A N 1
ATOM 520 C CA . PHE A 1 71 ? 29.406 10.104 11.302 1.00 81.94 71 PHE A CA 1
ATOM 521 C C . PHE A 1 71 ? 30.210 9.522 10.128 1.00 81.94 71 PHE A C 1
ATOM 523 O O . PHE A 1 71 ? 31.435 9.638 10.084 1.00 81.94 71 PHE A O 1
ATOM 530 N N . TYR A 1 72 ? 29.518 8.960 9.133 1.00 71.12 72 TYR A N 1
ATOM 531 C CA . TYR A 1 72 ? 30.127 8.398 7.926 1.00 71.12 72 TYR A CA 1
ATOM 532 C C . TYR A 1 72 ? 29.507 8.943 6.632 1.00 71.12 72 TYR A C 1
ATOM 534 O O . TYR A 1 72 ? 28.344 9.359 6.565 1.00 71.12 72 TYR A O 1
ATOM 542 N N . LYS A 1 73 ? 30.317 8.938 5.567 1.00 70.56 73 LYS A N 1
ATOM 543 C CA . LYS A 1 73 ? 29.956 9.462 4.239 1.00 70.56 73 LYS A CA 1
ATOM 544 C C . LYS A 1 73 ? 29.632 8.369 3.212 1.00 70.56 73 LYS A C 1
ATOM 546 O O . LYS A 1 73 ? 29.076 8.697 2.171 1.00 70.56 73 LYS A O 1
ATOM 551 N N . SER A 1 74 ? 29.916 7.098 3.508 1.00 65.88 74 SER A N 1
ATOM 552 C CA . SER A 1 74 ? 29.679 5.961 2.609 1.00 65.88 74 SER A CA 1
ATOM 553 C C . SER A 1 74 ? 29.442 4.640 3.348 1.00 65.88 74 SER A C 1
ATOM 555 O O . SER A 1 74 ? 29.681 4.539 4.552 1.00 65.88 74 SER A O 1
ATOM 557 N N . GLY A 1 75 ? 28.952 3.629 2.621 1.00 65.44 75 GLY A N 1
ATOM 558 C CA . GLY A 1 75 ? 28.665 2.284 3.129 1.00 65.44 75 GLY A CA 1
ATOM 559 C C . GLY A 1 75 ? 27.166 1.991 3.212 1.00 65.44 75 GLY A C 1
ATOM 560 O O . GLY A 1 75 ? 26.381 2.562 2.472 1.00 65.44 75 GLY A O 1
ATOM 561 N N . LYS A 1 76 ? 26.777 1.084 4.117 1.00 65.44 76 LYS A N 1
ATOM 562 C CA . LYS A 1 76 ? 25.380 0.659 4.374 1.00 65.44 76 LYS A CA 1
ATOM 563 C C . LYS A 1 76 ? 24.866 1.013 5.781 1.00 65.44 76 LYS A C 1
ATOM 565 O O . LYS A 1 76 ? 23.781 0.594 6.176 1.00 65.44 76 LYS A O 1
ATOM 570 N N . GLY A 1 77 ? 25.697 1.698 6.568 1.00 69.19 77 GLY A N 1
ATOM 571 C CA . GLY A 1 77 ? 25.525 1.863 8.009 1.00 69.19 77 GLY A CA 1
ATOM 572 C C . GLY A 1 77 ? 25.700 0.568 8.807 1.00 69.19 77 GLY A C 1
ATOM 573 O O . GLY A 1 77 ? 25.707 -0.537 8.260 1.00 69.19 77 GLY A O 1
ATOM 574 N N . SER A 1 78 ? 25.862 0.699 10.120 1.00 73.50 78 SER A N 1
ATOM 575 C CA . SER A 1 78 ? 26.009 -0.429 11.046 1.00 73.50 78 SER A CA 1
ATOM 576 C C . SER A 1 78 ? 25.212 -0.199 12.335 1.00 73.50 78 SER A C 1
ATOM 578 O O . SER A 1 78 ? 24.786 0.920 12.635 1.00 73.50 78 SER A O 1
ATOM 580 N N . GLY A 1 79 ? 24.970 -1.274 13.091 1.00 77.94 79 GLY A N 1
ATOM 581 C CA . GLY A 1 79 ? 24.266 -1.223 14.378 1.00 77.94 79 GLY A CA 1
ATOM 582 C C . GLY A 1 79 ? 22.739 -1.094 14.286 1.00 77.94 79 GLY A C 1
ATOM 583 O O . GLY A 1 79 ? 22.077 -0.954 15.318 1.00 77.94 79 GLY A O 1
ATOM 584 N N . LEU A 1 80 ? 22.149 -1.158 13.088 1.00 83.12 80 LEU A N 1
ATOM 585 C CA . LEU A 1 80 ? 20.693 -1.197 12.916 1.00 83.12 80 LEU A CA 1
ATOM 586 C C . LEU A 1 80 ? 20.174 -2.611 13.213 1.00 83.12 80 LEU A C 1
ATOM 588 O O . LEU A 1 80 ? 20.729 -3.585 12.713 1.00 83.12 80 LEU A O 1
ATOM 592 N N . PHE A 1 81 ? 19.096 -2.734 13.996 1.00 83.50 81 PHE A N 1
ATOM 593 C CA . PHE A 1 81 ? 18.599 -4.041 14.461 1.00 83.50 81 PHE A CA 1
ATOM 594 C C . PHE A 1 81 ? 18.221 -4.989 13.312 1.00 83.50 81 PHE A C 1
ATOM 596 O O . PHE A 1 81 ? 18.477 -6.184 13.398 1.00 83.50 81 PHE A O 1
ATOM 603 N N . MET A 1 82 ? 17.708 -4.460 12.196 1.00 82.25 82 MET A N 1
ATOM 604 C CA . MET A 1 82 ? 17.397 -5.259 11.004 1.00 82.25 82 MET A CA 1
ATOM 605 C C . MET A 1 82 ? 18.620 -6.000 10.432 1.00 82.25 82 MET A C 1
ATOM 607 O O . MET A 1 82 ? 18.470 -7.087 9.893 1.00 82.25 82 MET A O 1
ATOM 611 N N . GLN A 1 83 ? 19.833 -5.458 10.607 1.00 82.31 83 GLN A N 1
ATOM 612 C CA . GLN A 1 83 ? 21.094 -6.058 10.147 1.00 82.31 83 GLN A CA 1
ATOM 613 C C . GLN A 1 83 ? 21.588 -7.200 11.054 1.00 82.31 83 GLN A C 1
ATOM 615 O O . GLN A 1 83 ? 22.611 -7.810 10.754 1.00 82.31 83 GLN A O 1
ATOM 620 N N . GLN A 1 84 ? 20.906 -7.439 12.178 1.00 86.62 84 GLN A N 1
ATOM 621 C CA . GLN A 1 84 ? 21.208 -8.480 13.167 1.00 86.62 84 GLN A CA 1
ATOM 622 C C . GLN A 1 84 ? 20.211 -9.649 13.095 1.00 86.62 84 GLN A C 1
ATOM 624 O O . GLN A 1 84 ? 20.326 -10.595 13.869 1.00 86.62 84 GLN A O 1
ATOM 629 N N . LEU A 1 85 ? 19.226 -9.581 12.192 1.00 85.69 85 LEU A N 1
ATOM 630 C CA . LEU A 1 85 ? 18.254 -10.648 11.971 1.00 85.69 85 LEU A CA 1
ATOM 631 C C . LEU A 1 85 ? 18.905 -11.830 11.245 1.00 85.69 85 LEU A C 1
ATOM 633 O O . LEU A 1 85 ? 19.675 -11.650 10.297 1.00 85.69 85 LEU A O 1
ATOM 637 N N . GLU A 1 86 ? 18.547 -13.045 11.656 1.00 87.25 86 GLU A N 1
ATOM 638 C CA . GLU A 1 86 ? 18.880 -14.255 10.909 1.00 87.25 86 GLU A CA 1
ATOM 639 C C . GLU A 1 86 ? 18.285 -14.172 9.492 1.00 87.25 86 GLU A C 1
ATOM 641 O O . GLU A 1 86 ? 17.153 -13.727 9.303 1.00 87.25 86 GLU A O 1
ATOM 646 N N . GLY A 1 87 ? 19.075 -14.536 8.479 1.00 83.44 87 GLY A N 1
ATOM 647 C CA . GLY A 1 87 ? 18.676 -14.406 7.075 1.00 83.44 87 GLY A CA 1
ATOM 648 C C . GLY A 1 87 ? 18.708 -12.980 6.501 1.00 83.44 87 GLY A C 1
ATOM 649 O O . GLY A 1 87 ? 18.245 -12.793 5.376 1.00 83.44 87 GLY A O 1
ATOM 650 N N . TYR A 1 88 ? 19.259 -11.976 7.205 1.00 83.88 88 TYR A N 1
ATOM 651 C CA . TYR A 1 88 ? 19.435 -10.626 6.646 1.00 83.88 88 TYR A CA 1
ATOM 652 C C . TYR A 1 88 ? 20.203 -10.658 5.313 1.00 83.88 88 TYR A C 1
ATOM 654 O O . TYR A 1 88 ? 21.351 -11.100 5.240 1.00 83.88 88 TYR A O 1
ATOM 662 N N . THR A 1 89 ? 19.572 -10.141 4.259 1.00 81.75 89 THR A N 1
ATOM 663 C CA . THR A 1 89 ? 20.089 -10.143 2.887 1.00 81.75 89 THR A CA 1
ATOM 664 C C . THR A 1 89 ? 19.599 -8.914 2.115 1.00 81.75 89 THR A C 1
ATOM 666 O O . THR A 1 89 ? 18.800 -8.126 2.625 1.00 81.75 89 THR A O 1
ATOM 669 N N . TYR A 1 90 ? 20.059 -8.751 0.874 1.00 76.06 90 TYR A N 1
ATOM 670 C CA . TYR A 1 90 ? 19.544 -7.752 -0.059 1.00 76.06 90 TYR A CA 1
ATOM 671 C C . TYR A 1 90 ? 18.755 -8.406 -1.186 1.00 76.06 90 TYR A C 1
ATOM 673 O O . TYR A 1 90 ? 19.207 -9.370 -1.798 1.00 76.06 90 TYR A O 1
ATOM 681 N N . ALA A 1 91 ? 17.601 -7.821 -1.496 1.00 76.31 91 ALA A N 1
ATOM 682 C CA . ALA A 1 91 ? 16.801 -8.149 -2.664 1.00 76.31 91 ALA A CA 1
ATOM 683 C C . ALA A 1 91 ? 16.480 -6.852 -3.414 1.00 76.31 91 ALA A C 1
ATOM 685 O O . ALA A 1 91 ? 15.947 -5.910 -2.826 1.00 76.31 91 ALA A O 1
ATOM 686 N N . THR A 1 92 ? 16.798 -6.797 -4.707 1.00 73.94 92 THR A N 1
ATOM 687 C CA . THR A 1 92 ? 16.493 -5.635 -5.551 1.00 73.94 92 THR A CA 1
ATOM 688 C C . THR A 1 92 ? 15.191 -5.883 -6.303 1.00 73.94 92 THR A C 1
ATOM 690 O O . THR A 1 92 ? 15.100 -6.813 -7.107 1.00 73.94 92 THR A O 1
ATOM 693 N N . THR A 1 93 ? 14.174 -5.051 -6.063 1.00 74.88 93 THR A N 1
ATOM 694 C CA . THR A 1 93 ? 12.967 -5.047 -6.898 1.00 74.88 93 THR A CA 1
ATOM 695 C C . THR A 1 93 ? 13.123 -4.139 -8.119 1.00 74.88 93 THR A C 1
ATOM 697 O O . THR A 1 93 ? 14.071 -3.367 -8.235 1.00 74.88 93 THR A O 1
ATOM 700 N N . TYR A 1 94 ? 12.198 -4.292 -9.057 1.00 77.00 94 TYR A N 1
ATOM 701 C CA . TYR A 1 94 ? 12.176 -3.677 -10.377 1.00 77.00 94 TYR A CA 1
ATOM 702 C C . TYR A 1 94 ? 10.797 -3.915 -11.005 1.00 77.00 94 TYR A C 1
ATOM 704 O O . TYR A 1 94 ? 10.119 -4.868 -10.605 1.00 77.00 94 TYR A O 1
ATOM 712 N N . GLY A 1 95 ? 10.403 -3.088 -11.973 1.00 78.44 95 GLY A N 1
ATOM 713 C CA . GLY A 1 95 ? 9.116 -3.184 -12.668 1.00 78.44 95 GLY A CA 1
ATOM 714 C C . GLY A 1 95 ? 9.215 -3.745 -14.091 1.00 78.44 95 GLY A C 1
ATOM 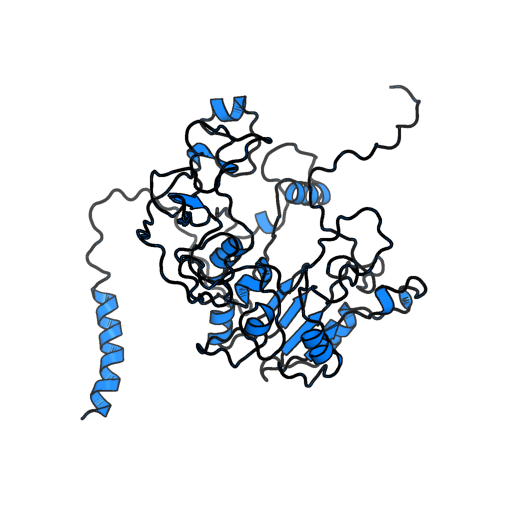715 O O . GLY A 1 95 ? 10.279 -4.123 -14.579 1.00 78.44 95 GLY A O 1
ATOM 716 N N . THR A 1 96 ? 8.079 -3.770 -14.780 1.00 81.88 96 THR A N 1
ATOM 717 C CA . THR A 1 96 ? 8.010 -4.009 -16.232 1.00 81.88 96 THR A CA 1
ATOM 718 C C . THR A 1 96 ? 8.166 -2.704 -17.015 1.00 81.88 96 THR A C 1
ATOM 720 O O . THR A 1 96 ? 7.837 -1.630 -16.514 1.00 81.88 96 THR A O 1
ATOM 723 N N . THR A 1 97 ? 8.651 -2.785 -18.257 1.00 79.62 97 THR A N 1
ATOM 724 C CA . THR A 1 97 ? 8.537 -1.697 -19.240 1.00 79.62 97 THR A CA 1
ATOM 725 C C . THR A 1 97 ? 7.774 -2.167 -20.467 1.00 79.62 97 THR A C 1
ATOM 727 O O . THR A 1 97 ? 8.045 -3.232 -21.025 1.00 79.62 97 THR A O 1
ATOM 730 N N . ILE A 1 98 ? 6.794 -1.372 -20.887 1.00 79.25 98 ILE A N 1
ATOM 731 C CA . ILE A 1 98 ? 5.835 -1.743 -21.930 1.00 79.25 98 ILE A CA 1
ATOM 732 C C . ILE A 1 98 ? 5.752 -0.610 -22.961 1.00 79.25 98 ILE A C 1
ATOM 734 O O . ILE A 1 98 ? 5.703 0.552 -22.552 1.00 79.25 98 ILE A O 1
ATOM 738 N N . PRO A 1 99 ? 5.762 -0.901 -24.280 1.00 74.88 99 PRO A N 1
ATOM 739 C CA . PRO A 1 99 ? 5.575 0.108 -25.321 1.00 74.88 99 PRO A CA 1
ATOM 740 C C . PRO A 1 99 ? 4.243 0.849 -25.152 1.00 74.88 99 PRO A C 1
ATOM 742 O O . PRO A 1 99 ? 3.167 0.256 -25.231 1.00 74.88 99 PRO A O 1
ATOM 745 N N . GLY A 1 100 ? 4.322 2.165 -24.951 1.00 71.94 100 GLY A N 1
ATOM 746 C CA . GLY A 1 100 ? 3.182 3.068 -25.076 1.00 71.94 100 GLY A CA 1
ATOM 747 C C . GLY A 1 100 ? 2.754 3.238 -26.538 1.00 71.94 100 GLY A C 1
ATOM 748 O O . GLY A 1 100 ? 3.372 2.700 -27.458 1.00 71.94 100 GLY A O 1
ATOM 749 N N . SER A 1 101 ? 1.712 4.039 -26.773 1.00 69.94 101 SER A N 1
ATOM 750 C CA . SER A 1 101 ? 1.130 4.274 -28.109 1.00 69.94 101 SER A CA 1
ATOM 751 C C . SER A 1 101 ? 2.108 4.829 -29.158 1.00 69.94 101 SER A C 1
ATOM 753 O O . SER A 1 101 ? 1.865 4.690 -30.352 1.00 69.94 101 SER A O 1
ATOM 755 N N . THR A 1 102 ? 3.231 5.416 -28.738 1.00 70.88 102 THR A N 1
ATOM 756 C CA . THR A 1 102 ? 4.302 5.939 -29.606 1.00 70.88 102 THR A CA 1
ATOM 757 C C . THR A 1 102 ? 5.431 4.934 -29.895 1.00 70.88 102 THR A C 1
ATOM 759 O O . THR A 1 102 ? 6.410 5.280 -30.558 1.00 70.88 102 THR A O 1
ATOM 762 N N . GLY A 1 103 ? 5.358 3.700 -29.380 1.00 69.88 103 GLY A N 1
ATOM 763 C CA . GLY A 1 103 ? 6.440 2.711 -29.505 1.00 69.88 103 GLY A CA 1
ATOM 764 C C . GLY A 1 103 ? 7.715 3.071 -28.723 1.00 69.88 103 GLY A C 1
ATOM 765 O O . GLY A 1 103 ? 8.804 2.582 -29.043 1.00 69.88 103 GLY A O 1
ATOM 766 N N . VAL A 1 104 ? 7.587 3.954 -27.729 1.00 72.06 104 VAL A N 1
ATOM 767 C CA . VAL A 1 104 ? 8.558 4.187 -26.649 1.00 72.06 104 VAL A CA 1
ATOM 768 C C . VAL A 1 104 ? 8.088 3.358 -25.456 1.00 72.06 104 VAL A C 1
ATOM 770 O O . VAL A 1 104 ? 6.896 3.383 -25.144 1.00 72.06 104 VAL A O 1
ATOM 773 N N . TYR A 1 105 ? 8.968 2.585 -24.818 1.00 74.62 105 TYR A N 1
ATOM 774 C CA . TYR A 1 105 ? 8.563 1.794 -23.655 1.00 74.62 105 TYR A CA 1
ATOM 775 C C . TYR A 1 105 ? 8.402 2.734 -22.453 1.00 74.62 105 TYR A C 1
ATOM 777 O O . TYR A 1 105 ? 8.948 3.829 -22.440 1.00 74.62 105 TYR A O 1
ATOM 785 N N . SER A 1 106 ? 7.647 2.342 -21.432 1.00 76.69 106 SER A N 1
ATOM 786 C CA . SER A 1 106 ? 7.569 3.077 -20.166 1.00 76.69 106 SER A CA 1
ATOM 787 C C . SER A 1 106 ? 7.316 2.121 -19.011 1.00 76.69 106 SER A C 1
ATOM 789 O O . SER A 1 106 ? 6.690 1.080 -19.199 1.00 76.69 106 SER A O 1
ATOM 791 N N . THR A 1 107 ? 7.773 2.483 -17.809 1.00 79.19 107 THR A N 1
ATOM 792 C CA . THR A 1 107 ? 7.370 1.788 -16.582 1.00 79.19 107 THR A CA 1
ATOM 793 C C . THR A 1 107 ? 5.958 2.169 -16.140 1.00 79.19 107 THR A C 1
ATOM 795 O O . THR A 1 107 ? 5.346 1.398 -15.424 1.00 79.19 107 THR A O 1
ATOM 798 N N . GLY A 1 108 ? 5.396 3.318 -16.540 1.00 80.94 108 GLY A N 1
ATOM 799 C CA . GLY A 1 108 ? 4.086 3.808 -16.063 1.00 80.94 108 GLY A CA 1
ATOM 800 C C . GLY A 1 108 ? 2.851 3.242 -16.781 1.00 80.94 108 GLY A C 1
ATOM 801 O O . GLY A 1 108 ? 1.748 3.773 -16.618 1.00 80.94 108 GLY A O 1
ATOM 802 N N . THR A 1 109 ? 3.037 2.223 -17.622 1.00 81.56 109 THR A N 1
ATOM 803 C CA . THR A 1 109 ? 2.063 1.756 -18.621 1.00 81.56 109 THR A CA 1
ATOM 804 C C . THR A 1 109 ? 1.874 0.244 -18.527 1.00 81.56 109 THR A C 1
ATOM 806 O O . THR A 1 109 ? 2.855 -0.493 -18.561 1.00 81.56 109 THR A O 1
ATOM 809 N N . GLY A 1 110 ? 0.620 -0.209 -18.436 1.00 87.75 110 GLY A N 1
ATOM 810 C CA . GLY A 1 110 ? 0.248 -1.622 -18.521 1.00 87.75 110 GLY A CA 1
ATOM 811 C C . GLY A 1 110 ? 0.176 -2.142 -19.963 1.00 87.75 110 GLY A C 1
ATOM 812 O O . GLY A 1 110 ? 0.220 -1.382 -20.934 1.00 87.75 110 GLY A O 1
ATOM 813 N N . ALA A 1 111 ? 0.022 -3.458 -20.105 1.00 89.50 111 ALA A N 1
ATOM 814 C CA . ALA A 1 111 ? -0.141 -4.158 -21.380 1.00 89.50 111 ALA A CA 1
ATOM 815 C C . ALA A 1 111 ? -1.466 -3.831 -22.090 1.00 89.50 111 ALA A C 1
ATOM 817 O O . ALA A 1 111 ? -1.606 -4.130 -23.276 1.00 89.50 111 ALA A O 1
ATOM 818 N N . LEU A 1 112 ? -2.431 -3.229 -21.387 1.00 91.00 112 LEU A N 1
ATOM 819 C CA . LEU A 1 112 ? -3.698 -2.763 -21.950 1.00 91.00 112 LEU A CA 1
ATOM 820 C C . LEU A 1 112 ? -3.577 -1.337 -22.496 1.00 91.00 112 LEU A C 1
ATOM 822 O O . LEU A 1 112 ? -2.750 -0.563 -22.015 1.00 91.00 112 LEU A O 1
ATOM 826 N N . ASP A 1 113 ? -4.382 -0.978 -23.499 1.00 87.62 113 ASP A N 1
ATOM 827 C CA . ASP A 1 113 ? -4.249 0.295 -24.225 1.00 87.62 113 ASP A CA 1
ATOM 828 C C . ASP A 1 113 ? -4.633 1.561 -23.428 1.00 87.62 113 ASP A C 1
ATOM 830 O O . ASP A 1 113 ? -4.143 2.644 -23.761 1.00 87.62 113 ASP A O 1
ATOM 834 N N . ASP A 1 114 ? -5.348 1.388 -22.312 1.00 83.88 114 ASP A N 1
ATOM 835 C CA . ASP A 1 114 ? -5.913 2.421 -21.423 1.00 83.88 114 ASP A CA 1
ATOM 836 C C . ASP A 1 114 ? -7.070 3.228 -22.053 1.00 83.88 114 ASP A C 1
ATOM 838 O O . ASP A 1 114 ? -7.314 4.381 -21.704 1.00 83.88 114 ASP A O 1
ATOM 842 N N . SER A 1 115 ? -7.813 2.613 -22.983 1.00 85.75 115 SER A N 1
ATOM 843 C CA . SER A 1 115 ? -9.047 3.169 -23.567 1.00 85.75 115 SER A CA 1
ATOM 844 C C . SER A 1 115 ? -10.220 3.255 -22.576 1.00 85.75 115 SER A C 1
ATOM 846 O O . SER A 1 115 ? -11.108 4.091 -22.747 1.00 85.75 115 SER A O 1
ATOM 848 N N . ASN A 1 116 ? -10.218 2.442 -21.514 1.00 82.19 116 ASN A N 1
ATOM 849 C CA . ASN A 1 116 ? -11.173 2.505 -20.404 1.00 82.19 116 ASN A CA 1
ATOM 850 C C . ASN A 1 116 ? -10.441 2.566 -19.041 1.00 82.19 116 ASN A C 1
ATOM 852 O O . ASN A 1 116 ? -10.437 1.586 -18.285 1.00 82.19 116 ASN A O 1
ATOM 856 N N . PRO A 1 117 ? -9.843 3.721 -18.683 1.00 70.75 117 PRO A N 1
ATOM 857 C CA . PRO A 1 117 ? -9.057 3.876 -17.451 1.00 70.75 117 PRO A CA 1
ATOM 858 C C . PRO A 1 117 ? -9.913 3.739 -16.183 1.00 70.75 117 PRO A C 1
ATOM 860 O O . PRO A 1 117 ? -9.419 3.365 -15.113 1.00 70.75 117 PRO A O 1
ATOM 863 N N . LEU A 1 118 ? -11.215 4.028 -16.295 1.00 71.00 118 LEU A N 1
ATOM 864 C CA . LEU A 1 118 ? -12.164 3.983 -15.184 1.00 71.00 118 LEU A CA 1
ATOM 865 C C . LEU A 1 118 ? -12.401 2.567 -14.659 1.00 71.00 118 LEU A C 1
ATOM 867 O O . LEU A 1 118 ? -12.671 2.438 -13.475 1.00 71.00 118 LEU A O 1
ATOM 871 N N . THR A 1 119 ? -12.274 1.531 -15.495 1.00 70.12 119 THR A N 1
ATOM 872 C CA . THR A 1 119 ? -12.586 0.138 -15.106 1.00 70.12 119 THR A CA 1
ATOM 873 C C . THR A 1 119 ? -11.487 -0.879 -15.422 1.00 70.12 119 THR A C 1
ATOM 875 O O . THR A 1 119 ? -11.599 -2.031 -15.014 1.00 70.12 119 THR A O 1
ATOM 878 N N . GLY A 1 120 ? -10.458 -0.505 -16.192 1.00 70.31 120 GLY A N 1
ATOM 879 C CA . GLY A 1 120 ? -9.458 -1.452 -16.705 1.00 70.31 120 GLY A CA 1
ATOM 880 C C . GLY A 1 120 ? -9.999 -2.413 -17.776 1.00 70.31 120 GLY A C 1
ATOM 881 O O . GLY A 1 120 ? -9.289 -3.316 -18.219 1.00 70.31 120 GLY A O 1
ATOM 882 N N . ALA A 1 121 ? -11.244 -2.228 -18.238 1.00 82.06 121 ALA A N 1
ATOM 883 C CA . ALA A 1 121 ? -11.855 -2.994 -19.327 1.00 82.06 121 ALA A CA 1
ATOM 884 C C . ALA A 1 121 ? -11.351 -2.524 -20.710 1.00 82.06 121 ALA A C 1
ATOM 886 O O . ALA A 1 121 ? -12.130 -2.135 -21.580 1.00 82.06 121 ALA A O 1
ATOM 887 N N . SER A 1 122 ? -10.030 -2.543 -20.875 1.00 87.50 122 SER A N 1
ATOM 888 C CA . SER A 1 122 ? -9.282 -2.115 -22.060 1.00 87.50 122 SER A CA 1
ATOM 889 C C . SER A 1 122 ? -8.703 -3.344 -22.792 1.00 87.50 122 SER A C 1
ATOM 891 O O . SER A 1 122 ? -8.306 -4.308 -22.129 1.00 87.50 122 SER A O 1
ATOM 893 N N . PRO A 1 123 ? -8.623 -3.371 -24.135 1.00 90.25 123 PRO A N 1
ATOM 894 C CA . PRO A 1 123 ? -7.942 -4.439 -24.866 1.00 90.25 123 PRO A CA 1
ATOM 895 C C . PRO A 1 123 ? -6.419 -4.391 -24.665 1.00 90.25 123 PRO A C 1
ATOM 897 O O . PRO A 1 123 ? -5.845 -3.364 -24.300 1.00 90.25 123 PRO A O 1
ATOM 900 N N . VAL A 1 124 ? -5.745 -5.511 -24.947 1.00 91.19 124 VAL A N 1
ATOM 901 C CA . VAL A 1 124 ? -4.274 -5.574 -25.007 1.00 91.19 124 VAL A CA 1
ATOM 902 C C . VAL A 1 124 ? -3.768 -4.674 -26.139 1.00 91.19 124 VAL A C 1
ATOM 904 O O . VAL A 1 124 ? -4.332 -4.675 -27.234 1.00 91.19 124 VAL A O 1
ATOM 907 N N . ARG A 1 125 ? -2.691 -3.921 -25.886 1.00 87.31 125 ARG A N 1
ATOM 908 C CA . ARG A 1 125 ? -2.058 -3.016 -26.858 1.00 87.31 125 ARG A CA 1
ATOM 909 C C . ARG A 1 125 ? -1.730 -3.756 -28.165 1.00 87.31 125 ARG A C 1
ATOM 911 O O . ARG A 1 125 ? -1.041 -4.779 -28.108 1.00 87.31 125 ARG A O 1
ATOM 918 N N . PRO A 1 126 ? -2.150 -3.249 -29.341 1.00 85.00 126 PRO A N 1
ATOM 919 C CA . PRO A 1 126 ? -1.798 -3.848 -30.625 1.00 85.00 126 PRO A CA 1
ATOM 920 C C . PRO A 1 126 ? -0.284 -4.041 -30.773 1.00 85.00 126 PRO A C 1
ATOM 922 O O . PRO A 1 126 ? 0.491 -3.104 -30.589 1.00 85.00 126 PRO A O 1
ATOM 925 N N . GLY A 1 127 ? 0.138 -5.267 -31.088 1.00 80.31 127 GLY A N 1
ATOM 926 C CA . GLY A 1 127 ? 1.552 -5.628 -31.227 1.00 80.31 127 GLY A CA 1
ATOM 927 C C . GLY A 1 127 ? 2.320 -5.842 -29.915 1.00 80.31 127 GLY A C 1
ATOM 928 O O . GLY A 1 127 ? 3.507 -6.153 -29.975 1.00 80.31 127 GLY A O 1
ATOM 929 N N . PHE A 1 128 ? 1.694 -5.722 -28.737 1.00 84.88 128 PHE A N 1
ATOM 930 C CA . PHE A 1 128 ? 2.344 -6.123 -27.489 1.00 84.88 128 PHE A CA 1
ATOM 931 C C . PHE A 1 128 ? 2.477 -7.650 -27.397 1.00 84.88 128 PHE A C 1
ATOM 933 O O . PHE A 1 128 ? 1.568 -8.407 -27.730 1.00 84.88 128 PHE A O 1
ATOM 940 N N . THR A 1 129 ? 3.620 -8.111 -26.900 1.00 86.31 129 THR A N 1
ATOM 941 C CA . THR A 1 129 ? 3.869 -9.499 -26.504 1.00 86.31 129 THR A CA 1
ATOM 942 C C . THR A 1 129 ? 4.790 -9.456 -25.295 1.00 86.31 129 THR A C 1
ATOM 944 O O . THR A 1 129 ? 5.773 -8.718 -25.299 1.00 86.31 129 THR A O 1
ATOM 947 N N . PHE A 1 130 ? 4.471 -10.209 -24.242 1.00 86.44 130 PHE A N 1
ATOM 948 C CA . PHE A 1 130 ? 5.288 -10.220 -23.033 1.00 86.44 130 PHE A CA 1
ATOM 949 C C . PHE A 1 130 ? 6.558 -11.048 -23.250 1.00 86.44 130 PHE A C 1
ATOM 951 O O . PHE A 1 130 ? 6.502 -12.276 -23.298 1.00 86.44 130 PHE A O 1
ATOM 958 N N . ASN A 1 131 ? 7.703 -10.372 -23.353 1.00 84.88 131 ASN A N 1
ATOM 959 C CA . ASN A 1 131 ? 9.013 -11.011 -23.335 1.00 84.88 131 ASN A CA 1
ATOM 960 C C . ASN A 1 131 ? 9.648 -10.882 -21.928 1.00 84.88 131 ASN A C 1
ATOM 962 O O . ASN A 1 131 ? 9.921 -9.757 -21.503 1.00 84.88 131 ASN A O 1
ATOM 966 N N . PRO A 1 132 ? 9.908 -11.982 -21.193 1.00 79.19 132 PRO A N 1
ATOM 967 C CA . PRO A 1 132 ? 10.557 -11.941 -19.881 1.00 79.19 132 PRO A CA 1
ATOM 968 C C . PRO A 1 132 ? 12.092 -11.800 -19.932 1.00 79.19 132 PRO A C 1
ATOM 970 O O . PRO A 1 132 ? 12.724 -11.792 -18.877 1.00 79.19 132 PRO A O 1
ATOM 973 N N . GLU A 1 133 ? 12.717 -11.703 -21.111 1.00 80.19 133 GLU A N 1
ATOM 974 C CA . GLU A 1 133 ? 14.162 -11.468 -21.226 1.00 80.19 133 GLU A CA 1
ATOM 975 C C . GLU A 1 133 ? 14.605 -10.195 -20.492 1.00 80.19 133 GLU A C 1
ATOM 977 O O . GLU A 1 133 ? 13.950 -9.149 -20.550 1.00 80.19 133 GLU A O 1
ATOM 982 N N . PHE A 1 134 ? 15.765 -10.284 -19.836 1.00 73.38 134 PHE A N 1
ATOM 983 C CA . PHE A 1 134 ? 16.343 -9.197 -19.056 1.00 73.38 134 PHE A CA 1
ATOM 984 C C . PHE A 1 134 ? 16.642 -7.976 -19.933 1.00 73.38 134 PHE A C 1
ATOM 986 O O . PHE A 1 134 ? 17.521 -8.001 -20.797 1.00 73.38 134 PHE A O 1
ATOM 993 N N . ASN A 1 135 ? 15.941 -6.878 -19.671 1.00 72.69 135 ASN A N 1
ATOM 994 C CA . ASN A 1 135 ? 16.222 -5.582 -20.264 1.00 72.69 135 ASN A CA 1
ATOM 995 C C . ASN A 1 135 ? 17.081 -4.760 -19.278 1.00 72.69 135 ASN A C 1
ATOM 997 O O . ASN A 1 135 ? 16.629 -4.479 -18.168 1.00 72.69 135 ASN A O 1
ATOM 1001 N N . PRO A 1 136 ? 18.307 -4.340 -19.641 1.00 63.97 136 PRO A N 1
ATOM 1002 C CA . PRO A 1 136 ? 19.136 -3.485 -18.787 1.00 63.97 136 PRO A CA 1
ATOM 1003 C C . PRO A 1 136 ? 18.626 -2.034 -18.701 1.00 63.97 136 PRO A C 1
ATOM 1005 O O . PRO A 1 136 ? 19.279 -1.197 -18.093 1.00 63.97 136 PRO A O 1
ATOM 1008 N N . GLY A 1 137 ? 17.504 -1.687 -19.340 1.00 63.06 137 GLY A N 1
ATOM 1009 C CA . GLY A 1 137 ? 16.853 -0.390 -19.166 1.00 63.06 137 GLY A CA 1
ATOM 1010 C C . GLY A 1 137 ? 17.676 0.803 -19.656 1.00 63.06 137 GLY A C 1
ATOM 1011 O O . GLY A 1 137 ? 17.604 1.864 -19.043 1.00 63.06 137 GLY A O 1
ATOM 1012 N N . THR A 1 138 ? 18.453 0.651 -20.736 1.00 56.88 138 THR A N 1
ATOM 1013 C CA . THR A 1 138 ? 19.314 1.731 -21.252 1.00 56.88 138 THR A CA 1
ATOM 1014 C C . THR A 1 138 ? 18.519 2.999 -21.601 1.00 56.88 138 THR A C 1
ATOM 1016 O O . THR A 1 138 ? 17.367 2.889 -22.044 1.00 56.88 138 THR A O 1
ATOM 1019 N N . PRO A 1 139 ? 19.140 4.193 -21.507 1.00 52.47 139 PRO A N 1
ATOM 1020 C CA . PRO A 1 139 ? 18.558 5.428 -22.023 1.00 52.47 139 PRO A CA 1
ATOM 1021 C C . PRO A 1 139 ? 18.124 5.320 -23.490 1.00 52.47 139 PRO A C 1
ATOM 1023 O O . PRO A 1 139 ? 18.613 4.483 -24.255 1.00 52.47 139 PRO A O 1
ATOM 1026 N N . ALA A 1 140 ? 17.232 6.222 -23.907 1.00 48.88 140 ALA A N 1
ATOM 1027 C CA . ALA A 1 140 ? 16.972 6.437 -25.327 1.00 48.88 140 ALA A CA 1
ATOM 1028 C C . ALA A 1 140 ? 18.265 6.905 -26.022 1.00 48.88 140 ALA A C 1
ATOM 1030 O O . ALA A 1 140 ? 19.097 7.571 -25.398 1.00 48.88 140 ALA A O 1
ATOM 1031 N N . ARG A 1 141 ? 18.444 6.552 -27.306 1.00 42.09 141 ARG A N 1
ATOM 1032 C CA . ARG A 1 141 ? 19.678 6.849 -28.061 1.00 42.09 141 ARG A CA 1
ATOM 1033 C C . ARG A 1 141 ? 20.137 8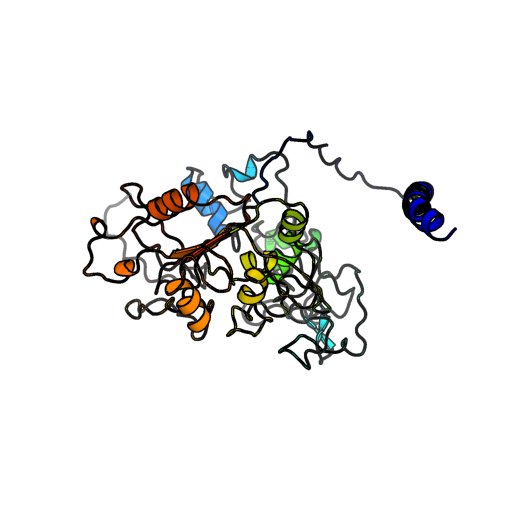.297 -27.848 1.00 42.09 141 ARG A C 1
ATOM 1035 O O . ARG A 1 141 ? 19.380 9.230 -28.099 1.00 42.09 141 ARG A O 1
ATOM 1042 N N . ASN A 1 142 ? 21.410 8.439 -27.484 1.00 46.56 142 ASN A N 1
ATOM 1043 C CA . ASN A 1 142 ? 22.155 9.695 -27.374 1.00 46.56 142 ASN A CA 1
ATOM 1044 C C . ASN A 1 142 ? 21.755 10.626 -26.208 1.00 46.56 142 ASN A C 1
ATOM 1046 O O . ASN A 1 142 ? 22.161 11.785 -26.218 1.00 46.56 142 ASN A O 1
ATOM 1050 N N . LEU A 1 143 ? 21.027 10.142 -25.193 1.00 48.94 143 LEU A N 1
ATOM 1051 C CA . LEU A 1 143 ? 20.790 10.889 -23.951 1.00 48.94 143 LEU A CA 1
ATOM 1052 C C . LEU A 1 143 ? 21.558 10.275 -22.773 1.00 48.94 143 LEU A C 1
ATOM 1054 O O . LEU A 1 143 ? 21.168 9.234 -22.245 1.00 48.94 143 LEU A O 1
ATOM 1058 N N . THR A 1 144 ? 22.614 10.950 -22.316 1.00 53.91 144 THR A N 1
ATOM 1059 C CA . THR A 1 144 ? 23.122 10.765 -20.948 1.00 53.91 144 THR A CA 1
ATOM 1060 C C . THR A 1 144 ? 22.079 11.321 -19.984 1.00 53.91 144 THR A C 1
ATOM 1062 O O . THR A 1 144 ? 21.586 12.430 -20.201 1.00 53.91 144 THR A O 1
ATOM 1065 N N . ALA A 1 145 ? 21.743 10.593 -18.918 1.00 52.53 145 ALA A N 1
ATOM 1066 C CA . ALA A 1 145 ? 20.857 11.147 -17.902 1.00 52.53 145 ALA A CA 1
ATOM 1067 C C . ALA A 1 145 ? 21.525 12.352 -17.219 1.00 52.53 145 ALA A C 1
ATOM 1069 O O . ALA A 1 145 ? 22.706 12.339 -16.882 1.00 52.53 145 ALA A O 1
ATOM 1070 N N . THR A 1 146 ? 20.765 13.426 -17.041 1.00 54.28 146 THR A N 1
ATOM 1071 C CA . THR A 1 146 ? 21.198 14.637 -16.335 1.00 54.28 146 THR A CA 1
ATOM 1072 C C . THR A 1 146 ? 20.037 15.193 -15.515 1.00 54.28 146 THR A C 1
ATOM 1074 O O . THR A 1 146 ? 18.884 14.817 -15.717 1.00 54.28 146 THR A O 1
ATOM 1077 N N . ALA A 1 147 ? 20.307 16.142 -14.616 1.00 48.91 147 ALA A N 1
ATOM 1078 C CA . ALA A 1 147 ? 19.246 16.828 -13.873 1.00 48.91 147 ALA A CA 1
ATOM 1079 C C . ALA A 1 147 ? 18.268 17.614 -14.780 1.00 48.91 147 ALA A C 1
ATOM 1081 O O . ALA A 1 147 ? 17.135 17.856 -14.378 1.00 48.91 147 ALA A O 1
ATOM 1082 N N . ALA A 1 148 ? 18.689 17.990 -15.996 1.00 45.72 148 ALA A N 1
ATOM 1083 C CA . ALA A 1 148 ? 17.856 18.677 -16.989 1.00 45.72 148 ALA A CA 1
ATOM 1084 C C . ALA A 1 148 ? 17.190 17.722 -18.002 1.00 45.72 148 ALA A C 1
ATOM 1086 O O . ALA A 1 148 ? 16.180 18.069 -18.609 1.00 45.72 148 ALA A O 1
ATOM 1087 N N . GLN A 1 149 ? 17.746 16.522 -18.187 1.00 51.06 149 GLN A N 1
ATOM 1088 C CA . GLN A 1 149 ? 17.220 15.459 -19.045 1.00 51.06 149 GLN A CA 1
ATOM 1089 C C . GLN A 1 149 ? 17.302 14.122 -18.289 1.00 51.06 149 GLN A C 1
ATOM 1091 O O . GLN A 1 149 ? 18.259 13.366 -18.480 1.00 51.06 149 GLN A O 1
ATOM 1096 N N . PRO A 1 150 ? 16.350 13.830 -17.383 1.00 50.94 150 PRO A N 1
ATOM 1097 C CA . PRO A 1 150 ? 16.314 12.551 -16.681 1.00 50.94 150 PRO A CA 1
ATOM 1098 C C . PRO A 1 150 ? 16.091 11.392 -17.662 1.00 50.94 150 PRO A C 1
ATOM 1100 O O . PRO A 1 150 ? 15.534 11.580 -18.746 1.00 50.94 150 PRO A O 1
ATOM 1103 N N . CYS A 1 151 ? 16.484 10.178 -17.264 1.00 55.94 151 CYS A N 1
ATOM 1104 C CA . CYS A 1 151 ? 16.194 8.963 -18.025 1.00 55.94 151 CYS A CA 1
ATOM 1105 C C . CYS A 1 151 ? 14.712 8.895 -18.424 1.00 55.94 151 CYS A C 1
ATOM 1107 O O . CYS A 1 151 ? 13.834 8.805 -17.562 1.00 55.94 151 CYS A O 1
ATOM 1109 N N . ALA A 1 152 ? 14.435 8.820 -19.727 1.00 51.00 152 ALA A N 1
ATOM 1110 C CA . ALA A 1 152 ? 13.149 8.327 -20.191 1.00 51.00 152 ALA A CA 1
ATOM 1111 C C . ALA A 1 152 ? 12.985 6.880 -19.697 1.00 51.00 152 ALA A C 1
ATOM 1113 O O . ALA A 1 152 ? 13.785 6.008 -20.048 1.00 51.00 152 ALA A O 1
ATOM 1114 N N . THR A 1 153 ? 11.960 6.620 -18.878 1.00 54.69 153 THR A N 1
ATOM 1115 C CA . THR A 1 153 ? 11.555 5.249 -18.527 1.00 54.69 153 THR A CA 1
ATOM 1116 C C . THR A 1 153 ? 11.406 4.461 -19.825 1.00 54.69 153 THR A C 1
ATOM 1118 O O . THR A 1 153 ? 10.699 4.952 -20.694 1.00 54.69 153 THR A O 1
ATOM 1121 N N . GLY A 1 154 ? 12.040 3.295 -19.984 1.00 52.31 154 GLY A N 1
ATOM 1122 C CA . GLY A 1 154 ? 11.882 2.494 -21.207 1.00 52.31 154 GLY A CA 1
ATOM 1123 C C . GLY A 1 154 ? 12.425 3.119 -22.510 1.00 52.31 154 GLY A C 1
ATOM 1124 O O . GLY A 1 154 ? 11.856 2.920 -23.581 1.00 52.31 154 GLY A O 1
ATOM 1125 N N . GLY A 1 155 ? 13.546 3.846 -22.461 1.00 48.84 155 GLY A N 1
ATOM 1126 C CA . GLY A 1 155 ? 14.213 4.343 -23.676 1.00 48.84 155 GLY A CA 1
ATOM 1127 C C . GLY A 1 155 ? 14.753 3.254 -24.628 1.00 48.84 155 GLY A C 1
ATOM 1128 O O . GLY A 1 155 ? 14.989 3.529 -25.807 1.00 48.84 155 GLY A O 1
ATOM 1129 N N . SER A 1 156 ? 14.929 2.020 -24.143 1.00 52.75 156 SER A N 1
ATOM 1130 C CA . SER A 1 156 ? 15.425 0.877 -24.920 1.00 52.75 156 SER A CA 1
ATOM 1131 C C . SER A 1 156 ? 14.343 0.210 -25.781 1.00 52.75 156 SER A C 1
ATOM 1133 O O . SER A 1 156 ? 13.274 -0.138 -25.288 1.00 52.75 156 SER A O 1
ATOM 1135 N N . ARG A 1 157 ? 14.679 -0.079 -27.047 1.00 54.19 157 ARG A N 1
ATOM 1136 C CA . ARG A 1 157 ? 13.974 -1.050 -27.918 1.00 54.19 157 ARG A CA 1
ATOM 1137 C C . ARG A 1 157 ? 14.696 -2.410 -27.998 1.00 54.19 157 ARG A C 1
ATOM 1139 O O . ARG A 1 157 ? 14.459 -3.176 -28.925 1.00 54.19 157 ARG A O 1
ATOM 1146 N N . SER A 1 158 ? 15.637 -2.669 -27.092 1.00 50.88 158 SER A N 1
ATOM 1147 C CA . SER A 1 158 ? 16.515 -3.844 -27.090 1.00 50.88 158 SER A CA 1
ATOM 1148 C C . SER A 1 158 ? 16.354 -4.635 -25.791 1.00 50.88 158 SER A C 1
ATOM 1150 O O . SER A 1 158 ? 16.452 -4.058 -24.706 1.00 50.88 158 SER A O 1
ATOM 1152 N N . GLY A 1 159 ? 16.163 -5.951 -25.910 1.00 61.19 159 GLY A N 1
ATOM 1153 C CA . GLY A 1 159 ? 15.803 -6.840 -24.800 1.00 61.19 159 GLY A CA 1
ATOM 1154 C C . GLY A 1 159 ? 14.288 -6.942 -24.583 1.00 61.19 159 GLY A C 1
ATOM 1155 O O . GLY A 1 159 ? 13.497 -6.415 -25.367 1.00 61.19 159 GLY A O 1
ATOM 1156 N N . GLY A 1 160 ? 13.889 -7.642 -23.519 1.00 67.81 160 GLY A N 1
ATOM 1157 C CA . GLY A 1 160 ? 12.486 -7.893 -23.195 1.00 67.81 160 GLY A CA 1
ATOM 1158 C C . GLY A 1 160 ? 11.774 -6.749 -22.466 1.00 67.81 160 GLY A C 1
ATOM 1159 O O . GLY A 1 160 ? 12.157 -5.579 -22.520 1.00 67.81 160 GLY A O 1
ATOM 1160 N N . ASN A 1 161 ? 10.698 -7.105 -21.771 1.00 77.31 161 ASN A N 1
ATOM 1161 C CA . ASN A 1 161 ? 9.787 -6.207 -21.061 1.00 77.31 161 ASN A CA 1
ATOM 1162 C C . ASN A 1 161 ? 9.958 -6.250 -19.533 1.00 77.31 161 ASN A C 1
ATOM 1164 O O . ASN A 1 161 ? 9.340 -5.449 -18.833 1.00 77.31 161 ASN A O 1
ATOM 1168 N N . LEU A 1 162 ? 10.807 -7.133 -18.999 1.00 74.38 162 LEU A N 1
ATOM 1169 C CA . LEU A 1 162 ? 11.280 -7.060 -17.615 1.00 74.38 162 LEU A CA 1
ATOM 1170 C C . LEU A 1 162 ? 12.566 -6.232 -17.569 1.00 74.38 162 LEU A C 1
ATOM 1172 O O . LEU A 1 162 ? 13.624 -6.718 -17.965 1.00 74.38 162 LEU A O 1
ATOM 1176 N N . VAL A 1 163 ? 12.492 -4.989 -17.077 1.00 68.50 163 VAL A N 1
ATOM 1177 C CA . VAL A 1 163 ? 13.719 -4.242 -16.766 1.00 68.50 163 VAL A CA 1
ATOM 1178 C C . VAL A 1 163 ? 14.223 -4.682 -15.410 1.00 68.50 163 VAL A C 1
ATOM 1180 O O . VAL A 1 163 ? 13.469 -4.645 -14.447 1.00 68.50 163 VAL A O 1
ATOM 1183 N N . GLY A 1 164 ? 15.488 -5.082 -15.330 1.00 66.44 164 GLY A N 1
ATOM 1184 C CA . GLY A 1 164 ? 16.120 -5.491 -14.082 1.00 66.44 164 GLY A CA 1
ATOM 1185 C C . GLY A 1 164 ? 17.319 -4.623 -13.707 1.00 66.44 164 GLY A C 1
ATOM 1186 O O . GLY A 1 164 ? 17.838 -3.829 -14.491 1.00 66.44 164 GLY A O 1
ATOM 1187 N N . TYR A 1 165 ? 17.783 -4.796 -12.474 1.00 71.69 165 TYR A N 1
ATOM 1188 C CA . TYR A 1 165 ? 19.021 -4.189 -12.003 1.00 71.69 165 TYR A CA 1
ATOM 1189 C C . TYR A 1 165 ? 20.208 -5.079 -12.387 1.00 71.69 165 TYR A C 1
ATOM 1191 O O . TYR A 1 165 ? 20.272 -6.227 -11.955 1.00 71.69 165 TYR A O 1
ATOM 1199 N N . ASP A 1 166 ? 21.135 -4.551 -13.185 1.00 73.56 166 ASP A N 1
ATOM 1200 C CA . ASP A 1 166 ? 22.401 -5.194 -13.537 1.00 73.56 166 ASP A CA 1
ATOM 1201 C C . ASP A 1 166 ? 23.483 -4.756 -12.529 1.00 73.56 166 ASP A C 1
ATOM 1203 O O . ASP A 1 166 ? 23.892 -3.592 -12.568 1.00 73.56 166 ASP A O 1
ATOM 1207 N N . PRO A 1 167 ? 23.981 -5.631 -11.633 1.00 72.12 167 PRO A N 1
ATOM 1208 C CA . PRO A 1 167 ? 24.989 -5.243 -10.646 1.00 72.12 167 PRO A CA 1
ATOM 1209 C C . PRO A 1 167 ? 26.347 -4.870 -11.253 1.00 72.12 167 PRO A C 1
ATOM 1211 O O . PRO A 1 167 ? 27.124 -4.180 -10.597 1.00 72.12 167 PRO A O 1
ATOM 1214 N N . ALA A 1 168 ? 26.642 -5.281 -12.493 1.00 73.44 168 ALA A N 1
ATOM 1215 C CA . ALA A 1 168 ? 27.853 -4.855 -13.190 1.00 73.44 168 ALA A CA 1
ATOM 1216 C C . ALA A 1 168 ? 27.737 -3.412 -13.711 1.00 73.44 168 ALA A C 1
ATOM 1218 O O . ALA A 1 168 ? 28.750 -2.732 -13.826 1.00 73.44 168 ALA A O 1
ATOM 1219 N N . LYS A 1 169 ? 26.516 -2.922 -13.984 1.00 72.38 169 LYS A N 1
ATOM 1220 C CA . LYS A 1 169 ? 26.272 -1.544 -14.456 1.00 72.38 169 LYS A CA 1
ATOM 1221 C C . LYS A 1 169 ? 25.819 -0.577 -13.365 1.00 72.38 169 LYS A C 1
ATOM 1223 O O . LYS A 1 169 ? 26.179 0.587 -13.434 1.00 72.38 169 LYS A O 1
ATOM 1228 N N . GLY A 1 170 ? 25.053 -1.032 -12.374 1.00 70.38 170 GLY A N 1
ATOM 1229 C CA . GLY A 1 170 ? 24.604 -0.218 -11.236 1.00 70.38 170 GLY A CA 1
ATOM 1230 C C . GLY A 1 170 ? 25.518 -0.286 -10.007 1.00 70.38 170 GLY A C 1
ATOM 1231 O O . GLY A 1 170 ? 25.303 0.445 -9.044 1.00 70.38 170 GLY A O 1
ATOM 1232 N N . GLY A 1 171 ? 26.520 -1.171 -10.013 1.00 72.69 171 GLY A N 1
ATOM 1233 C CA . GLY A 1 171 ? 27.344 -1.482 -8.846 1.00 72.69 171 GLY A CA 1
ATOM 1234 C C . GLY A 1 171 ? 26.677 -2.485 -7.885 1.00 72.69 171 GLY A C 1
ATOM 1235 O O . GLY A 1 171 ? 25.540 -2.921 -8.097 1.00 72.69 171 GLY A O 1
ATOM 1236 N N . PRO A 1 172 ? 27.352 -2.869 -6.786 1.00 68.56 172 PRO A N 1
ATOM 1237 C CA . PRO A 1 172 ? 26.910 -3.961 -5.913 1.00 68.56 172 PRO A CA 1
ATOM 1238 C C . PRO A 1 172 ? 25.662 -3.642 -5.070 1.00 68.56 172 PRO A C 1
ATOM 1240 O O . PRO A 1 172 ? 25.101 -4.547 -4.457 1.00 68.56 172 PRO A O 1
ATOM 1243 N N . ASN A 1 173 ? 25.249 -2.374 -4.978 1.00 69.94 173 ASN A N 1
ATOM 1244 C CA . ASN A 1 173 ? 23.982 -1.922 -4.390 1.00 69.94 173 ASN A CA 1
ATOM 1245 C C . ASN A 1 173 ? 23.746 -0.427 -4.719 1.00 69.94 173 ASN A C 1
ATOM 1247 O O . ASN A 1 173 ? 24.727 0.300 -4.895 1.00 69.94 173 ASN A O 1
ATOM 1251 N N . PRO A 1 174 ? 22.489 0.067 -4.705 1.00 61.47 174 PRO A N 1
ATOM 1252 C CA . PRO A 1 174 ? 22.154 1.440 -5.116 1.00 61.47 174 PRO A CA 1
ATOM 1253 C C . PRO A 1 174 ? 22.721 2.581 -4.254 1.00 61.47 174 PRO A C 1
ATOM 1255 O O . PRO A 1 174 ? 22.586 3.742 -4.628 1.00 61.47 174 PRO A O 1
ATOM 1258 N N . TRP A 1 175 ? 23.301 2.287 -3.086 1.00 62.53 175 TRP A N 1
ATOM 1259 C CA . TRP A 1 175 ? 23.787 3.286 -2.123 1.00 62.53 175 TRP A CA 1
ATOM 1260 C C . TRP A 1 175 ? 25.308 3.242 -1.916 1.00 62.53 175 TRP A C 1
ATOM 1262 O O . TRP A 1 175 ? 25.817 3.908 -1.017 1.00 62.53 175 TRP A O 1
ATOM 1272 N N . THR A 1 176 ? 26.051 2.483 -2.729 1.00 62.47 176 THR A N 1
ATOM 1273 C CA . THR A 1 176 ? 27.523 2.532 -2.765 1.00 62.47 176 THR A CA 1
ATOM 1274 C C . THR A 1 176 ? 27.948 3.872 -3.372 1.00 62.47 176 THR A C 1
ATOM 1276 O O . THR A 1 176 ? 27.791 4.048 -4.580 1.00 62.47 176 THR A O 1
ATOM 1279 N N . PRO A 1 177 ? 28.471 4.848 -2.599 1.00 52.66 177 PRO A N 1
ATOM 1280 C CA . PRO A 1 177 ? 28.731 6.170 -3.146 1.00 52.66 177 PRO A CA 1
ATOM 1281 C C . PRO A 1 177 ? 30.076 6.150 -3.854 1.00 52.66 177 PRO A C 1
ATOM 1283 O O . PRO A 1 177 ? 31.136 6.146 -3.223 1.00 52.66 177 PRO A O 1
ATOM 1286 N N . ALA A 1 178 ? 30.015 6.160 -5.175 1.00 57.38 178 ALA A N 1
ATOM 1287 C CA . ALA A 1 178 ? 31.155 6.404 -6.027 1.00 57.38 178 ALA A CA 1
ATOM 1288 C C . ALA A 1 178 ? 31.156 7.870 -6.468 1.00 57.38 178 ALA A C 1
ATOM 1290 O O . ALA A 1 178 ? 30.124 8.410 -6.869 1.00 57.38 178 ALA A O 1
ATOM 1291 N N . SER A 1 179 ? 32.326 8.510 -6.471 1.00 62.62 179 SER A N 1
ATOM 1292 C CA . SER A 1 179 ? 32.526 9.601 -7.426 1.00 62.62 179 SER A CA 1
ATOM 1293 C C . SER A 1 179 ? 32.503 9.006 -8.844 1.00 62.62 179 SER A C 1
ATOM 1295 O O . SER A 1 179 ? 32.834 7.827 -8.999 1.00 62.62 179 SER A O 1
ATOM 1297 N N . PRO A 1 180 ? 32.191 9.778 -9.900 1.00 64.94 180 PRO A N 1
ATOM 1298 C CA . PRO A 1 180 ? 32.231 9.260 -11.270 1.00 64.94 180 PRO A CA 1
ATOM 1299 C C . PRO A 1 180 ? 33.574 8.602 -11.646 1.00 64.94 180 PRO A C 1
ATOM 1301 O O . PRO A 1 180 ? 33.594 7.634 -12.398 1.00 64.94 180 PRO A O 1
ATOM 1304 N N . ALA A 1 181 ? 34.688 9.049 -11.051 1.00 61.50 181 ALA A N 1
ATOM 1305 C CA . ALA A 1 181 ? 36.004 8.423 -11.204 1.00 61.50 181 ALA A CA 1
ATOM 1306 C C . ALA A 1 181 ? 36.129 7.052 -10.501 1.00 61.50 181 ALA A C 1
ATOM 1308 O O . ALA A 1 181 ? 36.765 6.146 -11.038 1.00 61.50 181 ALA A O 1
ATOM 1309 N N . VAL A 1 182 ? 35.515 6.867 -9.325 1.00 67.12 182 VAL A N 1
ATOM 1310 C CA . VAL A 1 182 ? 35.456 5.558 -8.641 1.00 67.12 182 VAL A CA 1
ATOM 1311 C C . VAL A 1 182 ? 34.521 4.599 -9.382 1.00 67.12 182 VAL A C 1
ATOM 1313 O O . VAL A 1 182 ? 34.841 3.424 -9.509 1.00 67.12 182 VAL A O 1
ATOM 1316 N N . ALA A 1 183 ? 33.414 5.100 -9.937 1.00 68.19 183 ALA A N 1
ATOM 1317 C CA . ALA A 1 183 ? 32.490 4.296 -10.734 1.00 68.19 183 ALA A CA 1
ATOM 1318 C C . ALA A 1 183 ? 33.172 3.791 -12.017 1.00 68.19 183 ALA A C 1
ATOM 1320 O O . ALA A 1 183 ? 33.245 2.585 -12.251 1.00 68.19 183 ALA A O 1
ATOM 1321 N N . ALA A 1 184 ? 33.804 4.700 -12.770 1.00 67.25 184 ALA A N 1
ATOM 1322 C CA . ALA A 1 184 ? 34.540 4.374 -13.989 1.00 67.25 184 ALA A CA 1
ATOM 1323 C C . ALA A 1 184 ? 35.719 3.409 -13.756 1.00 67.25 184 ALA A C 1
ATOM 1325 O O . ALA A 1 184 ? 35.951 2.525 -14.576 1.00 67.25 184 ALA A O 1
ATOM 1326 N N . THR A 1 185 ? 36.446 3.529 -12.637 1.00 72.19 185 THR A N 1
ATOM 1327 C CA . THR A 1 185 ? 37.542 2.595 -12.298 1.00 72.19 185 THR A CA 1
ATOM 1328 C C . THR A 1 185 ? 37.064 1.240 -11.769 1.00 72.19 185 THR A C 1
ATOM 1330 O O . THR A 1 185 ? 37.849 0.294 -11.748 1.00 72.19 185 THR A O 1
ATOM 1333 N N . GLN A 1 186 ? 35.791 1.116 -11.383 1.00 71.75 186 GLN A N 1
ATOM 1334 C CA . GLN A 1 186 ? 35.163 -0.140 -10.951 1.00 71.75 186 GLN A CA 1
ATOM 1335 C C . GLN A 1 186 ? 34.166 -0.713 -11.982 1.00 71.75 186 GLN A C 1
ATOM 1337 O O . GLN A 1 186 ? 33.550 -1.744 -11.724 1.00 71.75 186 GLN A O 1
ATOM 1342 N N . GLY A 1 187 ? 34.041 -0.087 -13.158 1.00 69.00 187 GLY A N 1
ATOM 1343 C CA . GLY A 1 187 ? 33.304 -0.609 -14.314 1.00 69.00 187 GLY A CA 1
ATOM 1344 C C . GLY A 1 187 ? 31.794 -0.344 -14.349 1.00 69.00 187 GLY A C 1
ATOM 1345 O O . GLY A 1 187 ? 31.145 -0.827 -15.274 1.00 69.00 187 GLY A O 1
ATOM 1346 N N . TYR A 1 188 ? 31.237 0.418 -13.400 1.00 72.88 188 TYR A N 1
ATOM 1347 C CA . TYR A 1 188 ? 29.801 0.729 -13.338 1.00 72.88 188 TYR A CA 1
ATOM 1348 C C . TYR A 1 188 ? 29.481 2.196 -13.668 1.00 72.88 188 TYR A C 1
ATOM 1350 O O . TYR A 1 188 ? 30.332 3.083 -13.599 1.00 72.88 188 TYR A O 1
ATOM 1358 N N . ASP A 1 189 ? 28.226 2.444 -14.038 1.00 71.19 189 ASP A N 1
ATOM 1359 C CA . ASP A 1 189 ? 27.694 3.723 -14.505 1.00 71.19 189 ASP A CA 1
ATOM 1360 C C . ASP A 1 189 ? 26.758 4.335 -13.436 1.00 71.19 189 ASP A C 1
ATOM 1362 O O . ASP A 1 189 ? 25.706 3.760 -13.137 1.00 71.19 189 ASP A O 1
ATOM 1366 N N . PRO A 1 190 ? 27.087 5.504 -12.850 1.00 67.31 190 PRO A N 1
ATOM 1367 C CA . PRO A 1 190 ? 26.248 6.148 -11.837 1.00 67.31 190 PRO A CA 1
ATOM 1368 C C . PRO A 1 190 ? 24.925 6.705 -12.396 1.00 67.31 190 PRO A C 1
ATOM 1370 O O . PRO A 1 190 ? 24.040 7.070 -11.619 1.00 67.31 190 PRO A O 1
ATOM 1373 N N . GLU A 1 191 ? 24.757 6.768 -13.720 1.00 69.62 191 GLU A N 1
ATOM 1374 C CA . GLU A 1 191 ? 23.500 7.141 -14.370 1.00 69.62 191 GLU A CA 1
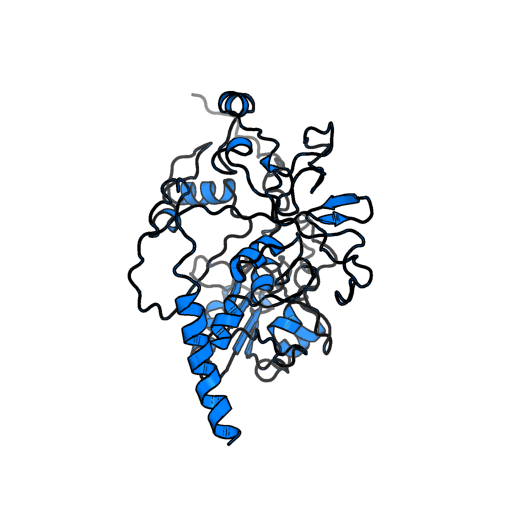ATOM 1375 C C . GLU A 1 191 ? 22.564 5.936 -14.583 1.00 69.62 191 GLU A C 1
ATOM 1377 O O . GLU A 1 191 ? 21.346 6.123 -14.621 1.00 69.62 191 GLU A O 1
ATOM 1382 N N . TYR A 1 192 ? 23.090 4.700 -14.612 1.00 69.31 192 TYR A N 1
ATOM 1383 C CA . TYR A 1 192 ? 22.309 3.462 -14.788 1.00 69.31 192 TYR A CA 1
ATOM 1384 C C . TYR A 1 192 ? 21.132 3.373 -13.808 1.00 69.31 192 TYR A C 1
ATOM 1386 O O . TYR A 1 192 ? 19.992 3.119 -14.197 1.00 69.31 192 TYR A O 1
ATOM 1394 N N . ILE A 1 193 ? 21.393 3.646 -12.525 1.00 65.12 193 ILE A N 1
ATOM 1395 C CA . ILE A 1 193 ? 20.406 3.519 -11.440 1.00 65.12 193 ILE A CA 1
ATOM 1396 C C . ILE A 1 193 ? 19.250 4.530 -11.528 1.00 65.12 193 ILE A C 1
ATOM 1398 O O . ILE A 1 193 ? 18.262 4.395 -10.809 1.00 65.12 193 ILE A O 1
ATOM 1402 N N . LYS A 1 194 ? 19.358 5.545 -12.395 1.00 66.75 194 LYS A N 1
ATOM 1403 C CA . LYS A 1 194 ? 18.332 6.582 -12.601 1.00 66.75 194 LYS A CA 1
ATOM 1404 C C . LYS A 1 194 ? 17.338 6.205 -13.702 1.00 66.75 194 LYS A C 1
ATOM 1406 O O . LYS A 1 194 ? 16.325 6.883 -13.873 1.00 66.75 194 LYS A O 1
ATOM 1411 N N . CYS A 1 195 ? 17.602 5.128 -14.440 1.00 67.00 195 CYS A N 1
ATOM 1412 C CA . CYS A 1 195 ? 16.740 4.618 -15.495 1.00 67.00 195 CYS A CA 1
ATOM 1413 C C . CYS A 1 195 ? 15.747 3.573 -14.964 1.00 67.00 195 CYS A C 1
ATOM 1415 O O . CYS A 1 195 ? 16.110 2.648 -14.246 1.00 67.00 195 CYS A O 1
ATOM 1417 N N . SER A 1 196 ? 14.478 3.701 -15.372 1.00 68.50 196 SER A N 1
ATOM 1418 C CA . SER A 1 196 ? 13.415 2.699 -15.152 1.00 68.50 196 SER A CA 1
ATOM 1419 C C . SER A 1 196 ? 13.201 2.262 -13.688 1.00 68.50 196 SER A C 1
ATOM 1421 O O . SER A 1 196 ? 12.874 1.106 -13.418 1.00 68.50 196 SER A O 1
ATOM 1423 N N . TYR A 1 197 ? 13.351 3.192 -12.742 1.00 72.94 197 TYR A N 1
ATOM 1424 C CA . TYR A 1 197 ? 13.117 2.948 -11.318 1.00 72.94 197 TYR A CA 1
ATOM 1425 C C . TYR A 1 197 ? 11.653 2.542 -11.022 1.00 72.94 197 TYR A C 1
ATOM 1427 O O . TYR A 1 197 ? 10.717 3.077 -11.637 1.00 72.94 197 TYR A O 1
ATOM 1435 N N . PRO A 1 198 ? 11.424 1.613 -10.074 1.00 80.69 198 PRO A N 1
ATOM 1436 C CA . PRO A 1 198 ? 10.086 1.271 -9.613 1.00 80.69 198 PRO A CA 1
ATOM 1437 C C . PRO A 1 198 ? 9.501 2.383 -8.727 1.00 80.69 198 PRO A C 1
ATOM 1439 O O . PRO A 1 198 ? 10.217 3.229 -8.194 1.00 80.69 198 PRO A O 1
ATOM 1442 N N . ASP A 1 199 ? 8.185 2.355 -8.542 1.00 85.69 199 ASP A N 1
ATOM 1443 C CA . ASP A 1 199 ? 7.459 3.170 -7.571 1.00 85.69 199 ASP A CA 1
ATOM 1444 C C . ASP A 1 199 ? 6.984 2.297 -6.397 1.00 85.69 199 ASP A C 1
ATOM 1446 O O . ASP A 1 199 ? 7.010 1.063 -6.475 1.00 85.69 199 ASP A O 1
ATOM 1450 N N . SER A 1 200 ? 6.502 2.922 -5.319 1.00 91.19 200 SER A N 1
ATOM 1451 C CA . SER A 1 200 ? 5.972 2.202 -4.153 1.00 91.19 200 SER A CA 1
ATOM 1452 C C . SER A 1 200 ? 4.855 1.206 -4.513 1.00 91.19 200 SER A C 1
ATOM 1454 O O . SER A 1 200 ? 4.780 0.148 -3.898 1.00 91.19 200 SER A O 1
ATOM 1456 N N . ALA A 1 201 ? 4.018 1.487 -5.524 1.00 92.62 201 ALA A N 1
ATOM 1457 C CA . ALA A 1 201 ? 2.883 0.632 -5.878 1.00 92.62 201 ALA A CA 1
ATOM 1458 C C . ALA A 1 201 ? 3.312 -0.703 -6.504 1.00 92.62 201 ALA A C 1
ATOM 1460 O O . ALA A 1 201 ? 2.947 -1.760 -5.984 1.00 92.62 201 ALA A O 1
ATOM 1461 N N . ASN A 1 202 ? 4.154 -0.693 -7.546 1.00 91.44 202 ASN A N 1
ATOM 1462 C CA . ASN A 1 202 ? 4.640 -1.957 -8.118 1.00 91.44 202 ASN A CA 1
ATOM 1463 C C . ASN A 1 202 ? 5.664 -2.661 -7.217 1.00 91.44 202 ASN A C 1
ATOM 1465 O O . ASN A 1 202 ? 5.705 -3.892 -7.190 1.00 91.44 202 ASN A O 1
ATOM 1469 N N . THR A 1 203 ? 6.421 -1.900 -6.417 1.00 91.06 203 THR A N 1
ATOM 1470 C CA . THR A 1 203 ? 7.285 -2.442 -5.358 1.00 91.06 203 THR A CA 1
ATOM 1471 C C . THR A 1 203 ? 6.469 -3.258 -4.360 1.00 91.06 203 THR A C 1
ATOM 1473 O O . THR A 1 203 ? 6.736 -4.445 -4.184 1.00 91.06 203 THR A O 1
ATOM 1476 N N . ALA A 1 204 ? 5.443 -2.655 -3.756 1.00 94.62 204 ALA A N 1
ATOM 1477 C CA . ALA A 1 204 ? 4.590 -3.313 -2.776 1.00 94.62 204 ALA A CA 1
ATOM 1478 C C . ALA A 1 204 ? 3.781 -4.462 -3.402 1.00 94.62 204 ALA A C 1
ATOM 1480 O O . ALA A 1 204 ? 3.736 -5.549 -2.836 1.00 94.62 204 ALA A O 1
ATOM 1481 N N . THR A 1 205 ? 3.248 -4.280 -4.616 1.00 96.06 205 THR A N 1
ATOM 1482 C CA . THR A 1 205 ? 2.590 -5.357 -5.380 1.00 96.06 205 THR A CA 1
ATOM 1483 C C . THR A 1 205 ? 3.521 -6.560 -5.551 1.00 96.06 205 THR A C 1
ATOM 1485 O O . THR A 1 205 ? 3.127 -7.680 -5.233 1.00 96.06 205 THR A O 1
ATOM 1488 N N . THR A 1 206 ? 4.780 -6.343 -5.950 1.00 93.31 206 THR A N 1
ATOM 1489 C CA . THR A 1 206 ? 5.778 -7.422 -6.069 1.00 93.31 206 THR A CA 1
ATOM 1490 C C . THR A 1 206 ? 6.052 -8.089 -4.716 1.00 93.31 206 THR A C 1
ATOM 1492 O O . THR A 1 206 ? 6.127 -9.312 -4.649 1.00 93.31 206 THR A O 1
ATOM 1495 N N . LEU A 1 207 ? 6.175 -7.312 -3.633 1.00 93.44 207 LEU A N 1
ATOM 1496 C CA . LEU A 1 207 ? 6.456 -7.831 -2.287 1.00 93.44 207 LEU A CA 1
ATOM 1497 C C . LEU A 1 207 ? 5.311 -8.675 -1.706 1.00 93.44 207 LEU A C 1
ATOM 1499 O O . LEU A 1 207 ? 5.584 -9.646 -1.006 1.00 93.44 207 LEU A O 1
ATOM 1503 N N . TYR A 1 208 ? 4.050 -8.331 -1.983 1.00 95.88 208 TYR A N 1
ATOM 1504 C CA . TYR A 1 208 ? 2.899 -9.057 -1.433 1.00 95.88 208 TYR A CA 1
ATOM 1505 C C . TYR A 1 208 ? 2.374 -10.190 -2.320 1.00 95.88 208 TYR A C 1
ATOM 1507 O O . TYR A 1 208 ? 1.675 -11.053 -1.800 1.00 95.88 208 TYR A O 1
ATOM 1515 N N . THR A 1 209 ? 2.660 -10.190 -3.626 1.00 96.12 209 THR A N 1
ATOM 1516 C CA . THR A 1 209 ? 2.111 -11.174 -4.589 1.00 96.12 209 THR A CA 1
ATOM 1517 C C . THR A 1 209 ? 3.180 -12.069 -5.224 1.00 96.12 209 THR A C 1
ATOM 1519 O O . THR A 1 209 ? 2.858 -13.080 -5.840 1.00 96.12 209 THR A O 1
ATOM 1522 N N . GLY A 1 210 ? 4.459 -11.683 -5.140 1.00 92.94 210 GLY A N 1
ATOM 1523 C CA . GLY A 1 210 ? 5.557 -12.298 -5.892 1.00 92.94 210 GLY A CA 1
ATOM 1524 C C . GLY A 1 210 ? 5.595 -11.938 -7.387 1.00 92.94 210 GLY A C 1
ATOM 1525 O O . GLY A 1 210 ? 6.569 -12.274 -8.061 1.00 92.94 210 GLY A O 1
ATOM 1526 N N . VAL A 1 211 ? 4.584 -11.240 -7.918 1.00 93.00 211 VAL A N 1
ATOM 1527 C CA . VAL A 1 211 ? 4.433 -10.957 -9.354 1.00 93.00 211 VAL A CA 1
ATOM 1528 C C . VAL A 1 211 ? 4.842 -9.521 -9.692 1.00 93.00 211 VAL A C 1
ATOM 1530 O O . VAL A 1 211 ? 4.517 -8.561 -8.994 1.00 93.00 211 VAL A O 1
ATOM 1533 N N . LYS A 1 212 ? 5.579 -9.377 -10.797 1.00 90.06 212 LYS A N 1
ATOM 1534 C CA . LYS A 1 212 ? 6.070 -8.099 -11.328 1.00 90.06 212 LYS A CA 1
ATOM 1535 C C . LYS A 1 212 ? 4.955 -7.333 -12.042 1.00 90.06 212 LYS A C 1
ATOM 1537 O O . LYS A 1 212 ? 4.166 -7.928 -12.770 1.00 90.06 212 LYS A O 1
ATOM 1542 N N . SER A 1 213 ? 4.935 -6.010 -11.886 1.00 91.56 213 SER A N 1
ATOM 1543 C CA . SER A 1 213 ? 3.928 -5.137 -12.507 1.00 91.56 213 SER A CA 1
ATOM 1544 C C . SER A 1 213 ? 4.525 -3.800 -12.978 1.00 91.56 213 SER A C 1
ATOM 1546 O O . SER A 1 213 ? 5.749 -3.650 -13.035 1.00 91.56 213 SER A O 1
ATOM 1548 N N . TYR A 1 214 ? 3.683 -2.854 -13.391 1.00 89.00 214 TYR A N 1
ATOM 1549 C CA . TYR A 1 214 ? 4.057 -1.532 -13.915 1.00 89.00 214 TYR A CA 1
ATOM 1550 C C . TYR A 1 214 ? 3.864 -0.435 -12.851 1.00 89.00 214 TYR A C 1
ATOM 1552 O O . TYR A 1 214 ? 3.049 -0.569 -11.940 1.00 89.00 214 TYR A O 1
ATOM 1560 N N . ASN A 1 215 ? 4.608 0.669 -12.935 1.00 88.31 215 ASN A N 1
ATOM 1561 C CA . ASN A 1 215 ? 4.523 1.774 -11.981 1.00 88.31 215 ASN A CA 1
ATOM 1562 C C . ASN A 1 215 ? 3.084 2.320 -11.892 1.00 88.31 215 ASN A C 1
ATOM 1564 O O . ASN A 1 215 ? 2.447 2.578 -12.916 1.00 88.31 215 ASN A O 1
ATOM 1568 N N . ASN A 1 216 ? 2.615 2.578 -10.666 1.00 90.56 216 ASN A N 1
ATOM 1569 C CA . ASN A 1 216 ? 1.225 2.874 -10.268 1.00 90.56 216 ASN A CA 1
ATOM 1570 C C . ASN A 1 216 ? 0.265 1.671 -10.152 1.00 90.56 216 ASN A C 1
ATOM 1572 O O . ASN A 1 216 ? -0.820 1.863 -9.597 1.00 90.56 216 ASN A O 1
ATOM 1576 N N . ALA A 1 217 ? 0.617 0.466 -10.610 1.00 93.12 217 ALA A N 1
ATOM 1577 C CA . ALA A 1 217 ? -0.201 -0.731 -10.394 1.00 93.12 217 ALA A CA 1
ATOM 1578 C C . ALA A 1 217 ? -0.241 -1.113 -8.908 1.00 93.12 217 ALA A C 1
ATOM 1580 O O . ALA A 1 217 ? 0.795 -1.137 -8.245 1.00 93.12 217 ALA A O 1
ATOM 1581 N N . THR A 1 218 ? -1.429 -1.415 -8.382 1.00 95.81 218 THR A N 1
ATOM 1582 C CA . THR A 1 218 ? -1.646 -1.716 -6.958 1.00 95.81 218 THR A CA 1
ATOM 1583 C C . THR A 1 218 ? -2.377 -3.050 -6.847 1.00 95.81 218 THR A C 1
ATOM 1585 O O . THR A 1 218 ? -3.574 -3.098 -7.095 1.00 95.81 218 THR A O 1
ATOM 1588 N N . GLY A 1 219 ? -1.670 -4.141 -6.543 1.00 96.19 219 GLY A N 1
ATOM 1589 C CA . GLY A 1 219 ? -2.268 -5.481 -6.430 1.00 96.19 219 GLY A CA 1
ATOM 1590 C C . GLY A 1 219 ? -2.778 -6.079 -7.751 1.00 96.19 219 GLY A C 1
ATOM 1591 O O . GLY A 1 219 ? -3.647 -6.950 -7.725 1.00 96.19 219 GLY A O 1
ATOM 1592 N N . VAL A 1 220 ? -2.272 -5.614 -8.901 1.00 95.56 220 VAL A N 1
ATOM 1593 C CA . VAL A 1 220 ? -2.628 -6.129 -10.239 1.00 95.56 220 VAL A CA 1
ATOM 1594 C C . VAL A 1 220 ? -1.399 -6.438 -11.093 1.00 95.56 220 VAL A C 1
ATOM 1596 O O . VAL A 1 220 ? -0.340 -5.828 -10.916 1.00 95.56 220 VAL A O 1
ATOM 1599 N N . ASP A 1 221 ? -1.549 -7.366 -12.035 1.00 94.50 221 ASP A N 1
ATOM 1600 C CA . ASP A 1 221 ? -0.545 -7.679 -13.054 1.00 94.50 221 ASP A CA 1
ATOM 1601 C C . ASP A 1 221 ? -0.511 -6.639 -14.196 1.00 94.50 221 ASP A C 1
ATOM 1603 O O . ASP A 1 221 ? -1.223 -5.632 -14.185 1.00 94.50 221 ASP A O 1
ATOM 1607 N N . ILE A 1 222 ? 0.316 -6.884 -15.218 1.00 92.19 222 ILE A N 1
ATOM 1608 C CA . ILE A 1 222 ? 0.414 -5.996 -16.387 1.00 92.19 222 ILE A CA 1
ATOM 1609 C C . ILE A 1 222 ? -0.837 -5.968 -17.274 1.00 92.19 222 ILE A C 1
ATOM 1611 O O . ILE A 1 222 ? -0.984 -5.035 -18.058 1.00 92.19 222 ILE A O 1
ATOM 1615 N N . PHE A 1 223 ? -1.738 -6.945 -17.160 1.00 92.75 223 PHE A N 1
ATOM 1616 C CA . PHE A 1 223 ? -3.028 -7.005 -17.856 1.00 92.75 223 PHE A CA 1
ATOM 1617 C C . PHE A 1 223 ? -4.179 -6.478 -16.976 1.00 92.75 223 PHE A C 1
ATOM 1619 O O . PHE A 1 223 ? -5.358 -6.760 -17.234 1.00 92.75 223 PHE A O 1
ATOM 1626 N N . GLU A 1 224 ? -3.820 -5.718 -15.935 1.00 92.88 224 GLU A N 1
ATOM 1627 C CA . GLU A 1 224 ? -4.698 -5.108 -14.937 1.00 92.88 224 GLU A CA 1
ATOM 1628 C C . GLU A 1 224 ? -5.586 -6.134 -14.209 1.00 92.88 224 GLU A C 1
ATOM 1630 O O . GLU A 1 224 ? -6.679 -5.814 -13.742 1.00 92.88 224 GLU A O 1
ATOM 1635 N N . LYS A 1 225 ? -5.130 -7.392 -14.110 1.00 93.06 225 LYS A N 1
ATOM 1636 C CA . LYS A 1 225 ? -5.836 -8.465 -13.403 1.00 93.06 225 LYS A CA 1
ATOM 1637 C C . LYS A 1 225 ? -5.426 -8.499 -11.933 1.00 93.06 225 LYS A C 1
ATOM 1639 O O . LYS A 1 225 ? -4.227 -8.505 -11.653 1.00 93.06 225 LYS A O 1
ATOM 1644 N N . PRO A 1 226 ? -6.390 -8.536 -10.993 1.00 94.81 226 PRO A N 1
ATOM 1645 C CA . PRO A 1 226 ? -6.107 -8.712 -9.576 1.00 94.81 226 PRO A CA 1
ATOM 1646 C C . PRO A 1 226 ? -5.246 -9.940 -9.287 1.00 94.81 226 PRO A C 1
ATOM 1648 O O . PRO A 1 226 ? -5.498 -11.031 -9.798 1.00 94.81 226 PRO A O 1
ATOM 1651 N N . LEU A 1 227 ? -4.253 -9.744 -8.428 1.00 97.12 227 LEU A N 1
ATOM 1652 C CA . LEU A 1 227 ? -3.351 -10.773 -7.927 1.00 97.12 227 LEU A CA 1
ATOM 1653 C C . LEU A 1 227 ? -3.739 -11.148 -6.493 1.00 97.12 227 LEU A C 1
ATOM 1655 O O . LEU A 1 227 ? -4.157 -10.281 -5.725 1.00 97.12 227 LEU A O 1
ATOM 1659 N N . GLU A 1 228 ? -3.560 -12.416 -6.113 1.00 97.62 228 GLU A N 1
ATOM 1660 C CA . GLU A 1 228 ? -3.699 -12.815 -4.708 1.00 97.62 228 GLU A CA 1
ATOM 1661 C C . GLU A 1 228 ? -2.520 -12.257 -3.898 1.00 97.62 228 GLU A C 1
ATOM 1663 O O . GLU A 1 228 ? -1.354 -12.501 -4.219 1.00 97.62 228 GLU A O 1
ATOM 1668 N N . THR A 1 229 ? -2.818 -11.488 -2.851 1.00 97.50 229 THR A N 1
ATOM 1669 C CA . THR A 1 229 ? -1.801 -10.980 -1.920 1.00 97.50 229 THR A CA 1
ATOM 1670 C C . THR A 1 229 ? -1.588 -11.957 -0.763 1.00 97.50 229 THR A C 1
ATOM 1672 O O . THR A 1 229 ? -2.502 -12.670 -0.355 1.00 97.50 229 THR A O 1
ATOM 1675 N N . ILE A 1 230 ? -0.411 -11.927 -0.135 1.00 95.56 230 ILE A N 1
ATOM 1676 C CA . ILE A 1 230 ? -0.109 -12.696 1.084 1.00 95.56 230 ILE A CA 1
ATOM 1677 C C . ILE A 1 230 ? -1.107 -12.430 2.230 1.00 95.56 230 ILE A C 1
ATOM 1679 O O . ILE A 1 230 ? -1.342 -13.304 3.064 1.00 95.56 230 ILE A O 1
ATOM 1683 N N . LEU A 1 231 ? -1.742 -11.250 2.250 1.00 96.56 231 LEU A N 1
ATOM 1684 C CA . LEU A 1 231 ? -2.834 -10.928 3.171 1.00 96.56 231 LEU A CA 1
ATOM 1685 C C . LEU A 1 231 ? -4.107 -11.707 2.818 1.00 96.56 231 LEU A C 1
ATOM 1687 O O . LEU A 1 231 ? -4.731 -12.276 3.712 1.00 96.56 231 LEU A O 1
ATOM 1691 N N . GLN A 1 232 ? -4.468 -11.793 1.535 1.00 96.12 232 GLN A N 1
ATOM 1692 C CA . GLN A 1 232 ? -5.582 -12.632 1.092 1.00 96.12 232 GLN A CA 1
ATOM 1693 C C . GLN A 1 232 ? -5.308 -14.105 1.381 1.00 96.12 232 GLN A C 1
ATOM 1695 O O . GLN A 1 232 ? -6.160 -14.756 1.972 1.00 96.12 232 GLN A O 1
ATOM 1700 N N . THR A 1 233 ? -4.110 -14.616 1.086 1.00 95.19 233 THR A N 1
ATOM 1701 C CA . THR A 1 233 ? -3.736 -16.002 1.403 1.00 95.19 233 THR A CA 1
ATOM 1702 C C . THR A 1 233 ? -3.821 -16.289 2.904 1.00 95.19 233 THR A C 1
ATOM 1704 O O . THR A 1 233 ? -4.332 -17.333 3.304 1.00 95.19 233 THR A O 1
ATOM 1707 N N . ALA A 1 234 ? -3.398 -15.358 3.766 1.00 93.88 234 ALA A N 1
ATOM 1708 C CA . ALA A 1 234 ? -3.560 -15.499 5.213 1.00 93.88 234 ALA A CA 1
ATOM 1709 C C . ALA A 1 234 ? -5.043 -15.524 5.641 1.00 93.88 234 ALA A C 1
ATOM 1711 O O . ALA A 1 234 ? -5.432 -16.398 6.419 1.00 93.88 234 ALA A O 1
ATOM 1712 N N . ASN A 1 235 ? -5.879 -14.634 5.095 1.00 93.00 235 ASN A N 1
ATOM 1713 C CA . ASN A 1 235 ? -7.326 -14.603 5.337 1.00 93.00 235 ASN A CA 1
ATOM 1714 C C . ASN A 1 235 ? -8.030 -15.882 4.826 1.00 93.00 235 ASN A C 1
ATOM 1716 O O . ASN A 1 235 ? -8.842 -16.471 5.535 1.00 93.00 235 ASN A O 1
ATOM 1720 N N . ASN A 1 236 ? -7.654 -16.371 3.640 1.00 92.00 236 ASN A N 1
ATOM 1721 C CA . ASN A 1 236 ? -8.129 -17.619 3.031 1.00 92.00 236 ASN A CA 1
ATOM 1722 C C . ASN A 1 236 ? -7.761 -18.858 3.873 1.00 92.00 236 ASN A C 1
ATOM 1724 O O . ASN A 1 236 ? -8.481 -19.854 3.864 1.00 92.00 236 ASN A O 1
ATOM 1728 N N . LEU A 1 237 ? -6.666 -18.784 4.638 1.00 91.94 237 LEU A N 1
ATOM 1729 C CA . LEU A 1 237 ? -6.242 -19.787 5.622 1.00 91.94 237 LEU A CA 1
ATOM 1730 C C . LEU A 1 237 ? -6.857 -19.574 7.023 1.00 91.94 237 LEU A C 1
ATOM 1732 O O . LEU A 1 237 ? -6.417 -20.205 7.985 1.00 91.94 237 LEU A O 1
ATOM 1736 N N . GLY A 1 238 ? -7.853 -18.692 7.160 1.00 89.88 238 GLY A N 1
ATOM 1737 C CA . GLY A 1 238 ? -8.563 -18.434 8.416 1.00 89.88 238 GLY A CA 1
ATOM 1738 C C . GLY A 1 238 ? -7.739 -17.696 9.476 1.00 89.88 238 GLY A C 1
ATOM 1739 O O . GLY A 1 238 ? -8.075 -17.759 10.657 1.00 89.88 238 GLY A O 1
ATOM 1740 N N . LYS A 1 239 ? -6.646 -17.024 9.093 1.00 91.44 239 LYS A N 1
ATOM 1741 C CA . LYS A 1 239 ? -5.844 -16.205 10.012 1.00 91.44 239 LYS A CA 1
ATOM 1742 C C . LYS A 1 239 ? -6.412 -14.793 10.109 1.00 91.44 239 LYS A C 1
ATOM 1744 O O . LYS A 1 239 ? -6.796 -14.209 9.099 1.00 91.44 239 LYS A O 1
ATOM 1749 N N . SER A 1 240 ? -6.347 -14.207 11.302 1.00 93.00 240 SER A N 1
ATOM 1750 C CA . SER A 1 240 ? -6.487 -12.759 11.476 1.00 93.00 240 SER A CA 1
ATOM 1751 C C . SER A 1 240 ? -5.408 -12.026 10.677 1.00 93.00 240 SER A C 1
ATOM 1753 O O . SER A 1 240 ? -4.243 -12.432 10.668 1.00 93.00 240 SER A O 1
ATOM 1755 N N . THR A 1 241 ? -5.783 -10.930 10.029 1.00 95.88 241 THR A N 1
ATOM 1756 C CA . THR A 1 241 ? -4.913 -10.142 9.146 1.00 95.88 241 THR A CA 1
ATOM 1757 C C . THR A 1 241 ? -4.982 -8.662 9.492 1.00 95.88 241 THR A C 1
ATOM 1759 O O . THR A 1 241 ? -5.916 -8.199 10.147 1.00 95.88 241 THR A O 1
ATOM 1762 N N . GLY A 1 242 ? -4.004 -7.877 9.050 1.00 95.69 242 GLY A N 1
ATOM 1763 C CA . GLY A 1 242 ? -4.089 -6.440 9.241 1.00 95.69 242 GLY A CA 1
ATOM 1764 C C . GLY A 1 242 ? -3.022 -5.635 8.528 1.00 95.69 242 GLY A C 1
ATOM 1765 O O . GLY A 1 242 ? -1.983 -6.157 8.128 1.00 95.69 242 GLY A O 1
ATOM 1766 N N . VAL A 1 243 ? -3.304 -4.343 8.401 1.00 95.88 243 VAL A N 1
ATOM 1767 C CA . VAL A 1 243 ? -2.399 -3.327 7.872 1.00 95.88 243 VAL A CA 1
ATOM 1768 C C . VAL A 1 243 ? -2.349 -2.169 8.860 1.00 95.88 243 VAL A C 1
ATOM 1770 O O . VAL A 1 243 ? -3.375 -1.605 9.235 1.00 95.88 243 VAL A O 1
ATOM 1773 N N . VAL A 1 244 ? -1.136 -1.817 9.279 1.00 92.94 244 VAL A N 1
ATOM 1774 C CA . VAL A 1 244 ? -0.849 -0.674 10.149 1.00 92.94 244 VAL A CA 1
ATOM 1775 C C . VAL A 1 244 ? 0.183 0.184 9.435 1.00 92.94 244 VAL A C 1
ATOM 1777 O O . VAL A 1 244 ? 1.217 -0.326 9.007 1.00 92.94 244 VAL A O 1
ATOM 1780 N N . THR A 1 245 ? -0.103 1.471 9.263 1.00 88.19 245 THR A N 1
ATOM 1781 C CA . THR A 1 245 ? 0.721 2.370 8.450 1.00 88.19 245 THR A CA 1
ATOM 1782 C C . THR A 1 245 ? 0.833 3.764 9.067 1.00 88.19 245 THR A C 1
ATOM 1784 O O . THR A 1 245 ? -0.061 4.213 9.780 1.00 88.19 245 THR A O 1
ATOM 1787 N N . SER A 1 246 ? 1.948 4.451 8.809 1.00 81.81 246 SER A N 1
ATOM 1788 C CA . SER A 1 246 ? 2.185 5.837 9.231 1.00 81.81 246 SER A CA 1
ATOM 1789 C C . SER A 1 246 ? 1.599 6.886 8.279 1.00 81.81 246 SER A C 1
ATOM 1791 O O . SER A 1 246 ? 1.543 8.056 8.646 1.00 81.81 246 SER A O 1
ATOM 1793 N N . VAL A 1 247 ? 1.178 6.467 7.082 1.00 82.69 247 VAL A N 1
ATOM 1794 C CA . VAL A 1 247 ? 0.635 7.301 5.995 1.00 82.69 247 VAL A CA 1
ATOM 1795 C C . VAL A 1 247 ? -0.860 6.976 5.778 1.00 82.69 247 VAL A C 1
ATOM 1797 O O . VAL A 1 247 ? -1.428 6.195 6.549 1.00 82.69 247 VAL A O 1
ATOM 1800 N N . PRO A 1 248 ? -1.558 7.542 4.772 1.00 88.19 248 PRO A N 1
ATOM 1801 C CA . PRO A 1 248 ? -2.929 7.140 4.473 1.00 88.19 248 PRO A CA 1
ATOM 1802 C C . PRO A 1 248 ? -3.105 5.639 4.219 1.00 88.19 248 PRO A C 1
ATOM 1804 O O . PRO A 1 248 ? -2.302 5.028 3.514 1.00 88.19 248 PRO A O 1
ATOM 1807 N N . ILE A 1 249 ? -4.190 5.056 4.742 1.00 92.81 249 ILE A N 1
ATOM 1808 C CA . ILE A 1 249 ? -4.541 3.628 4.570 1.00 92.81 249 ILE A CA 1
ATOM 1809 C C . ILE A 1 249 ? -4.595 3.233 3.086 1.00 92.81 249 ILE A C 1
ATOM 1811 O O . ILE A 1 249 ? -4.192 2.137 2.707 1.00 92.81 249 ILE A O 1
ATOM 1815 N N . THR A 1 250 ? -5.057 4.152 2.240 1.00 93.81 250 THR A N 1
ATOM 1816 C CA . THR A 1 250 ? -5.196 3.977 0.791 1.00 93.81 250 THR A CA 1
ATOM 1817 C C . THR A 1 250 ? -3.936 4.337 -0.000 1.00 93.81 250 THR A C 1
ATOM 1819 O O . THR A 1 250 ? -3.944 4.268 -1.227 1.00 93.81 250 THR A O 1
ATOM 1822 N N . HIS A 1 251 ? -2.828 4.698 0.660 1.00 91.62 251 HIS A N 1
ATOM 1823 C CA . HIS A 1 251 ? -1.543 4.888 -0.012 1.00 91.62 251 HIS A CA 1
ATOM 1824 C C . HIS A 1 251 ? -1.073 3.585 -0.686 1.00 91.62 251 HIS A C 1
ATOM 1826 O O . HIS A 1 251 ? -1.447 2.492 -0.277 1.00 91.62 251 HIS A O 1
ATOM 1832 N N . ALA A 1 252 ? -0.211 3.680 -1.700 1.00 92.50 252 ALA A N 1
ATOM 1833 C CA . ALA A 1 252 ? 0.202 2.542 -2.524 1.00 92.50 252 ALA A CA 1
ATOM 1834 C C . ALA A 1 252 ? 0.734 1.331 -1.731 1.00 92.50 252 ALA A C 1
ATOM 1836 O O . ALA A 1 252 ? 0.359 0.195 -2.009 1.00 92.50 252 ALA A O 1
ATOM 1837 N N . THR A 1 253 ? 1.585 1.574 -0.733 1.00 94.06 253 THR A N 1
ATOM 1838 C CA . THR A 1 253 ? 2.249 0.516 0.048 1.00 94.06 253 THR A CA 1
ATOM 1839 C C . THR A 1 253 ? 1.304 -0.263 0.972 1.00 94.06 253 THR A C 1
ATOM 1841 O O . THR A 1 253 ? 1.345 -1.489 0.926 1.00 94.06 253 THR A O 1
ATOM 1844 N N . PRO A 1 254 ? 0.428 0.359 1.787 1.00 95.31 254 PRO A N 1
ATOM 1845 C CA . PRO A 1 254 ? -0.646 -0.379 2.458 1.00 95.31 254 PRO A CA 1
ATOM 1846 C C . PRO A 1 254 ? -1.698 -0.914 1.466 1.00 95.31 254 PRO A C 1
ATOM 1848 O O . PRO A 1 254 ? -2.123 -2.062 1.584 1.00 95.31 254 PRO A O 1
ATOM 1851 N N . GLY A 1 255 ? -2.058 -0.129 0.445 1.00 96.69 255 GLY A N 1
ATOM 1852 C CA . GLY A 1 255 ? -3.083 -0.445 -0.552 1.00 96.69 255 GLY A CA 1
ATOM 1853 C C . GLY A 1 255 ? -2.817 -1.721 -1.354 1.00 96.69 255 GLY A C 1
ATOM 1854 O O . GLY A 1 255 ? -3.731 -2.516 -1.550 1.00 96.69 255 GLY A O 1
ATOM 1855 N N . ALA A 1 256 ? -1.567 -1.975 -1.751 1.00 97.31 256 ALA A N 1
ATOM 1856 C CA . ALA A 1 256 ? -1.193 -3.159 -2.532 1.00 97.31 256 ALA A CA 1
ATOM 1857 C C . ALA A 1 256 ? -1.305 -4.493 -1.765 1.00 97.31 256 ALA A C 1
ATOM 1859 O O . ALA A 1 256 ? -1.166 -5.549 -2.378 1.00 97.31 256 ALA A O 1
ATOM 1860 N N . ALA A 1 257 ? -1.554 -4.471 -0.448 1.00 97.50 257 ALA A N 1
ATOM 1861 C CA . ALA A 1 257 ? -1.909 -5.667 0.319 1.00 97.50 257 ALA A CA 1
ATOM 1862 C C . ALA A 1 257 ? -3.428 -5.929 0.349 1.00 97.50 257 ALA A C 1
ATOM 1864 O O . ALA A 1 257 ? -3.837 -7.072 0.559 1.00 97.50 257 ALA A O 1
ATOM 1865 N N . ILE A 1 258 ? -4.251 -4.889 0.163 1.00 97.81 258 ILE A N 1
ATOM 1866 C CA . ILE A 1 258 ? -5.688 -4.866 0.503 1.00 97.81 258 ILE A CA 1
ATOM 1867 C C . ILE A 1 258 ? -6.618 -4.534 -0.676 1.00 97.81 258 ILE A C 1
ATOM 1869 O O . ILE A 1 258 ? -7.826 -4.454 -0.481 1.00 97.81 258 ILE A O 1
ATOM 1873 N N . ALA A 1 259 ? -6.082 -4.326 -1.879 1.00 97.62 259 ALA A N 1
ATOM 1874 C CA . ALA A 1 259 ? -6.859 -4.056 -3.085 1.00 97.62 259 ALA A CA 1
ATOM 1875 C C . ALA A 1 259 ? -6.102 -4.447 -4.362 1.00 97.62 259 ALA A C 1
ATOM 1877 O O . ALA A 1 259 ? -4.873 -4.496 -4.375 1.00 97.62 259 ALA A O 1
ATOM 1878 N N . GLY A 1 260 ? -6.856 -4.652 -5.444 1.00 96.12 260 GLY A N 1
ATOM 1879 C CA . GLY A 1 260 ? -6.368 -4.791 -6.816 1.00 96.12 260 GLY A CA 1
ATOM 1880 C C . GLY A 1 260 ? -6.951 -3.688 -7.705 1.00 96.12 260 GLY A C 1
ATOM 1881 O O . GLY A 1 260 ? -8.084 -3.818 -8.164 1.00 96.12 260 GLY A O 1
ATOM 1882 N N . VAL A 1 261 ? -6.195 -2.610 -7.943 1.00 94.00 261 VAL A N 1
ATOM 1883 C CA . VAL A 1 261 ? -6.559 -1.489 -8.831 1.00 94.00 261 VAL A CA 1
ATOM 1884 C C . VAL A 1 261 ? -5.424 -1.121 -9.794 1.00 94.00 261 VAL A C 1
ATOM 1886 O O . VAL A 1 261 ? -4.240 -1.122 -9.446 1.00 94.00 261 VAL A O 1
ATOM 1889 N N . ASN A 1 262 ? -5.791 -0.720 -11.013 1.00 91.31 262 ASN A N 1
ATOM 1890 C CA . ASN A 1 262 ? -4.845 -0.367 -12.078 1.00 91.31 262 ASN A CA 1
ATOM 1891 C C . ASN A 1 262 ? -4.072 0.951 -11.859 1.00 91.31 262 ASN A C 1
ATOM 1893 O O . ASN A 1 262 ? -3.055 1.188 -12.517 1.00 91.31 262 ASN A O 1
ATOM 1897 N N . ARG A 1 263 ? -4.530 1.819 -10.947 1.00 90.50 263 ARG A N 1
ATOM 1898 C CA . ARG A 1 263 ? -3.914 3.122 -10.648 1.00 90.50 263 ARG A CA 1
ATOM 1899 C C . ARG A 1 263 ? -3.947 3.414 -9.142 1.00 90.50 263 ARG A C 1
ATOM 1901 O O . ARG A 1 263 ? -5.023 3.585 -8.574 1.00 90.50 263 ARG A O 1
ATOM 1908 N N . ARG A 1 264 ? -2.773 3.610 -8.522 1.00 91.56 264 ARG A N 1
ATOM 1909 C CA . ARG A 1 264 ? -2.557 3.965 -7.093 1.00 91.56 264 ARG A CA 1
ATOM 1910 C C . ARG A 1 264 ? -3.259 5.235 -6.579 1.00 91.56 264 ARG A C 1
ATOM 1912 O O . ARG A 1 264 ? -3.097 5.573 -5.412 1.00 91.56 264 ARG A O 1
ATOM 1919 N N . ALA A 1 265 ? -3.960 5.965 -7.446 1.00 90.25 265 ALA A N 1
ATOM 1920 C CA . ALA A 1 265 ? -4.738 7.164 -7.127 1.00 90.25 265 ALA A CA 1
ATOM 1921 C C . ALA A 1 265 ? -6.246 6.885 -6.948 1.00 90.25 265 ALA A C 1
ATOM 1923 O O . ALA A 1 265 ? -6.990 7.778 -6.549 1.00 90.25 265 ALA A O 1
ATOM 1924 N N . LYS A 1 266 ? -6.716 5.656 -7.218 1.00 91.56 266 LYS A N 1
ATOM 1925 C CA . LYS A 1 266 ? -8.092 5.216 -6.930 1.00 91.56 266 LYS A CA 1
ATOM 1926 C C . LYS A 1 266 ? -8.252 4.947 -5.426 1.00 91.56 266 LYS A C 1
ATOM 1928 O O . LYS A 1 266 ? -8.418 3.804 -5.018 1.00 91.56 266 LYS A O 1
ATOM 1933 N N . TYR A 1 267 ? -8.133 5.982 -4.592 1.00 93.44 267 TYR A N 1
ATOM 1934 C CA . TYR A 1 267 ? -8.075 5.852 -3.130 1.00 93.44 267 TYR A CA 1
ATOM 1935 C C . TYR A 1 267 ? -9.384 5.328 -2.518 1.00 93.44 267 TYR A C 1
ATOM 1937 O O . TYR A 1 267 ? -9.415 4.225 -1.976 1.00 93.44 267 TYR A O 1
ATOM 1945 N N . ASP A 1 268 ? -10.463 6.100 -2.650 1.00 95.44 268 ASP A N 1
ATOM 1946 C CA . ASP A 1 268 ? -11.810 5.765 -2.183 1.00 95.44 268 ASP A CA 1
ATOM 1947 C C . ASP A 1 268 ? -12.867 6.388 -3.113 1.00 95.44 268 ASP A C 1
ATOM 1949 O O . ASP A 1 268 ? -12.625 7.401 -3.785 1.00 95.44 268 ASP A O 1
ATOM 1953 N N . SER A 1 269 ? -14.042 5.772 -3.168 1.00 94.00 269 SER A N 1
ATOM 1954 C CA . SER A 1 269 ? -15.168 6.147 -4.025 1.00 94.00 269 SER A CA 1
ATOM 1955 C C . SER A 1 269 ? -16.485 5.990 -3.283 1.00 94.00 269 SER A C 1
ATOM 1957 O O . SER A 1 269 ? -16.624 5.137 -2.413 1.00 94.00 269 SER A O 1
ATOM 1959 N N . ASP A 1 270 ? -17.464 6.815 -3.640 1.00 95.06 270 ASP A N 1
ATOM 1960 C CA . ASP A 1 270 ? -18.767 6.814 -2.989 1.00 95.06 270 ASP A CA 1
ATOM 1961 C C . ASP A 1 270 ? -19.511 5.485 -3.226 1.00 95.06 270 ASP A C 1
ATOM 1963 O O . ASP A 1 270 ? -19.624 4.991 -4.353 1.00 95.06 270 ASP A O 1
ATOM 1967 N N . PHE A 1 271 ? -20.028 4.892 -2.147 1.00 94.62 271 PHE A N 1
ATOM 1968 C CA . PHE A 1 271 ? -20.791 3.643 -2.195 1.00 94.62 271 PHE A CA 1
ATOM 1969 C C . PHE A 1 271 ? -22.001 3.777 -3.150 1.00 94.62 271 PHE A C 1
ATOM 1971 O O . PHE A 1 271 ? -22.736 4.760 -3.039 1.00 94.62 271 PHE A O 1
ATOM 1978 N N . PRO A 1 272 ? -22.271 2.805 -4.048 1.00 94.56 272 PRO A N 1
ATOM 1979 C CA . PRO A 1 272 ? -21.782 1.422 -4.033 1.00 94.56 272 PRO A CA 1
ATOM 1980 C C . PRO A 1 272 ? -20.540 1.133 -4.893 1.00 94.56 272 PRO A C 1
ATOM 1982 O O . PRO A 1 272 ? -20.211 -0.043 -5.054 1.00 94.56 272 PRO A O 1
ATOM 1985 N N . VAL A 1 273 ? -19.846 2.136 -5.447 1.00 94.12 273 VAL A N 1
ATOM 1986 C CA . VAL A 1 273 ? -18.705 1.922 -6.364 1.00 94.12 273 VAL A CA 1
ATOM 1987 C C . VAL A 1 273 ? -17.612 1.068 -5.705 1.00 94.12 273 VAL A C 1
ATOM 1989 O O . VAL A 1 273 ? -17.233 1.320 -4.568 1.00 94.12 273 VAL A O 1
ATOM 1992 N N . ILE A 1 274 ? -17.111 0.047 -6.412 1.00 91.88 274 ILE A N 1
ATOM 1993 C CA . ILE A 1 274 ? -16.114 -0.906 -5.881 1.00 91.88 274 ILE A CA 1
ATOM 1994 C C . ILE A 1 274 ? -14.678 -0.583 -6.319 1.00 91.88 274 ILE A C 1
ATOM 1996 O O . ILE A 1 274 ? -13.748 -0.926 -5.596 1.00 91.88 274 ILE A O 1
ATOM 2000 N N . ASP A 1 275 ? -14.457 0.078 -7.463 1.00 91.62 275 ASP A N 1
ATOM 2001 C CA . ASP A 1 275 ? -13.108 0.234 -8.040 1.00 91.62 275 ASP A CA 1
ATOM 2002 C C . ASP A 1 275 ? -12.267 1.347 -7.380 1.00 91.62 275 ASP A C 1
ATOM 2004 O O . ASP A 1 275 ? -11.932 2.374 -7.969 1.00 91.62 275 ASP A O 1
ATOM 2008 N N . SER A 1 276 ? -11.952 1.140 -6.103 1.00 95.06 276 SER A N 1
ATOM 2009 C CA . SER A 1 276 ? -11.006 1.931 -5.322 1.00 95.06 276 SER A CA 1
ATOM 2010 C C . SER A 1 276 ? -10.449 1.117 -4.155 1.00 95.06 276 SER A C 1
ATOM 2012 O O . SER A 1 276 ? -11.060 0.144 -3.714 1.00 95.06 276 SER A O 1
ATOM 2014 N N . ILE A 1 277 ? -9.277 1.509 -3.658 1.00 97.81 277 ILE A N 1
ATOM 2015 C CA . ILE A 1 277 ? -8.497 0.754 -2.673 1.00 97.81 277 ILE A CA 1
ATOM 2016 C C . ILE A 1 277 ? -9.303 0.515 -1.394 1.00 97.81 277 ILE A C 1
ATOM 2018 O O . ILE A 1 277 ? -9.375 -0.619 -0.926 1.00 97.81 277 ILE A O 1
ATOM 2022 N N . LEU A 1 278 ? -9.956 1.546 -0.850 1.00 97.75 278 LEU A N 1
ATOM 2023 C CA . LEU A 1 278 ? -10.736 1.401 0.380 1.00 97.75 278 LEU A CA 1
ATOM 2024 C C . LEU A 1 278 ? -11.993 0.546 0.180 1.00 97.75 278 LEU A C 1
ATOM 2026 O O . LEU A 1 278 ? -12.287 -0.313 1.008 1.00 97.75 278 LEU A O 1
ATOM 2030 N N . GLN A 1 279 ? -12.708 0.744 -0.931 1.00 97.56 279 GLN A N 1
ATOM 2031 C CA . GLN A 1 279 ? -13.922 -0.019 -1.221 1.00 97.56 279 GLN A CA 1
ATOM 2032 C C . GLN A 1 279 ? -13.611 -1.502 -1.452 1.00 97.56 279 GLN A C 1
ATOM 2034 O O . GLN A 1 279 ? -14.358 -2.342 -0.967 1.00 97.56 279 GLN A O 1
ATOM 2039 N N . GLN A 1 280 ? -12.492 -1.854 -2.098 1.00 97.69 280 GLN A N 1
ATOM 2040 C CA . GLN A 1 280 ? -12.071 -3.258 -2.190 1.00 97.69 280 GLN A CA 1
ATOM 2041 C C . GLN A 1 280 ? -11.602 -3.826 -0.839 1.00 97.69 280 GLN A C 1
ATOM 2043 O O . GLN A 1 280 ? -11.901 -4.977 -0.524 1.00 97.69 280 GLN A O 1
ATOM 2048 N N . ALA A 1 281 ? -10.908 -3.031 -0.019 1.00 98.06 281 ALA A N 1
ATOM 2049 C CA . ALA A 1 281 ? -10.375 -3.484 1.265 1.00 98.06 281 ALA A CA 1
ATOM 2050 C C . ALA A 1 281 ? -11.462 -3.822 2.299 1.00 98.06 281 ALA A C 1
ATOM 2052 O O . ALA A 1 281 ? -11.339 -4.811 3.021 1.00 98.06 281 ALA A O 1
ATOM 2053 N N . LEU A 1 282 ? -12.512 -2.997 2.383 1.00 97.69 282 LEU A N 1
ATOM 2054 C CA . LEU A 1 282 ? -13.509 -3.038 3.460 1.00 97.69 282 LEU A CA 1
ATOM 2055 C C . LEU A 1 282 ? -14.774 -3.854 3.136 1.00 97.69 282 LEU A C 1
ATOM 2057 O O . LEU A 1 282 ? -15.728 -3.817 3.913 1.00 97.69 282 LEU A O 1
ATOM 2061 N N . ARG A 1 283 ? -14.824 -4.558 1.998 1.00 95.88 283 ARG A N 1
ATOM 2062 C CA . ARG A 1 283 ? -16.052 -5.195 1.490 1.00 95.88 283 ARG A CA 1
ATOM 2063 C C . ARG A 1 283 ? -15.917 -6.694 1.228 1.00 95.88 283 ARG A C 1
ATOM 2065 O O . ARG A 1 283 ? -14.856 -7.199 0.872 1.00 95.88 283 ARG A O 1
ATOM 2072 N N . SER A 1 284 ? -17.031 -7.398 1.428 1.00 92.94 284 SER A N 1
ATOM 2073 C CA . SER A 1 284 ? -17.208 -8.835 1.171 1.00 92.94 284 SER A CA 1
ATOM 2074 C C . SER A 1 284 ? -17.831 -9.133 -0.197 1.00 92.94 284 SER A C 1
ATOM 2076 O O . SER A 1 284 ? -17.776 -10.272 -0.650 1.00 92.94 284 SER A O 1
ATOM 2078 N N . ASP A 1 285 ? -18.442 -8.136 -0.841 1.00 93.88 285 ASP A N 1
ATOM 2079 C CA . ASP A 1 285 ? -19.273 -8.265 -2.041 1.00 93.88 285 ASP A CA 1
ATOM 2080 C C . ASP A 1 285 ? -18.515 -7.949 -3.344 1.00 93.88 285 ASP A C 1
ATOM 2082 O O . ASP A 1 285 ? -19.079 -7.393 -4.286 1.00 93.88 285 ASP A O 1
ATOM 2086 N N . LEU A 1 286 ? -17.221 -8.293 -3.417 1.00 93.38 286 LEU A N 1
ATOM 2087 C CA . LEU A 1 286 ? -16.431 -8.065 -4.631 1.00 93.38 286 LEU A CA 1
ATOM 2088 C C . LEU A 1 286 ? -16.926 -8.992 -5.767 1.00 93.38 286 LEU A C 1
ATOM 2090 O O . LEU A 1 286 ? -17.057 -10.197 -5.537 1.00 93.38 286 LEU A O 1
ATOM 2094 N N . PRO A 1 287 ? -17.182 -8.495 -6.999 1.00 89.75 287 PRO A N 1
ATOM 2095 C CA . PRO A 1 287 ? -17.898 -9.268 -8.028 1.00 89.75 287 PRO A CA 1
ATOM 2096 C C . PRO A 1 287 ? -17.168 -10.516 -8.545 1.00 89.75 287 PRO A C 1
ATOM 2098 O O . PRO A 1 287 ? -17.781 -11.372 -9.176 1.00 89.75 287 PRO A O 1
ATOM 2101 N N . ASP A 1 288 ? -15.862 -10.606 -8.301 1.00 89.62 288 ASP A N 1
ATOM 2102 C CA . ASP A 1 288 ? -14.990 -11.727 -8.664 1.00 89.62 288 ASP A CA 1
ATOM 2103 C C . ASP A 1 288 ? -14.745 -12.709 -7.500 1.00 89.62 288 ASP A C 1
ATOM 2105 O O . ASP A 1 288 ? -14.001 -13.678 -7.651 1.00 89.62 288 ASP A O 1
ATOM 2109 N N . GLY A 1 289 ? -15.379 -12.487 -6.343 1.00 91.75 289 GLY A N 1
ATOM 2110 C CA . GLY A 1 289 ? -15.253 -13.335 -5.158 1.00 91.75 289 GLY A CA 1
ATOM 2111 C C . GLY A 1 289 ? -13.955 -13.152 -4.367 1.00 91.75 289 GLY A C 1
ATOM 2112 O O . GLY A 1 289 ? -13.717 -13.914 -3.429 1.00 91.75 289 GLY A O 1
ATOM 2113 N N . ARG A 1 290 ? -13.113 -12.159 -4.698 1.00 93.38 290 ARG A N 1
ATOM 2114 C CA . ARG A 1 290 ? -11.975 -11.789 -3.843 1.00 93.38 290 ARG A CA 1
ATOM 2115 C C . ARG A 1 290 ? -12.462 -11.305 -2.480 1.00 93.38 290 ARG A C 1
ATOM 2117 O O . ARG A 1 290 ? -13.451 -10.588 -2.368 1.00 93.38 290 ARG A O 1
ATOM 2124 N N . VAL A 1 291 ? -11.691 -11.626 -1.446 1.00 93.44 291 VAL A N 1
ATOM 2125 C CA . VAL A 1 291 ? -11.881 -11.098 -0.093 1.00 93.44 291 VAL A CA 1
ATOM 2126 C C . VAL A 1 291 ? -10.543 -10.570 0.410 1.00 93.44 291 VAL A C 1
ATOM 2128 O O . VAL A 1 291 ? -9.549 -11.293 0.368 1.00 93.44 291 VAL A O 1
ATOM 2131 N N . TYR A 1 292 ? -10.521 -9.317 0.868 1.00 96.88 292 TYR A N 1
ATOM 2132 C CA . TYR A 1 292 ? -9.389 -8.726 1.592 1.00 96.88 292 TYR A CA 1
ATOM 2133 C C . TYR A 1 292 ? -9.736 -8.607 3.081 1.00 96.88 292 TYR A C 1
ATOM 2135 O O . TYR A 1 292 ? -9.089 -9.250 3.903 1.00 96.88 292 TYR A O 1
ATOM 2143 N N . LEU A 1 293 ? -10.788 -7.838 3.407 1.00 95.81 293 LEU A N 1
ATOM 2144 C CA . LEU A 1 293 ? -11.413 -7.694 4.735 1.00 95.81 293 LEU A CA 1
ATOM 2145 C C . LEU A 1 293 ? -10.458 -7.777 5.945 1.00 95.81 293 LEU A C 1
ATOM 2147 O O . LEU A 1 293 ? -10.719 -8.576 6.860 1.00 95.81 293 LEU A O 1
ATOM 2151 N N . PRO A 1 294 ? -9.375 -6.971 6.006 1.00 97.44 294 PRO A N 1
ATOM 2152 C CA . PRO A 1 294 ? -8.379 -7.127 7.054 1.00 97.44 294 PRO A CA 1
ATOM 2153 C C . PRO A 1 294 ? -9.007 -6.945 8.433 1.00 97.44 294 PRO A C 1
ATOM 2155 O O . PRO A 1 294 ? -9.796 -6.021 8.640 1.00 97.44 294 PRO A O 1
ATOM 2158 N N . THR A 1 295 ? -8.656 -7.808 9.383 1.00 96.62 295 THR A N 1
ATOM 2159 C CA . THR A 1 295 ? -9.177 -7.759 10.758 1.00 96.62 295 THR A CA 1
ATOM 2160 C C . THR A 1 295 ? -8.842 -6.436 11.452 1.00 96.62 295 THR A C 1
ATOM 2162 O O . THR A 1 295 ? -9.640 -5.930 12.238 1.00 96.62 295 THR A O 1
ATOM 2165 N N . VAL A 1 296 ? -7.680 -5.851 11.143 1.00 96.00 296 VAL A N 1
ATOM 2166 C CA . VAL A 1 296 ? -7.221 -4.564 11.685 1.00 96.00 296 VAL A CA 1
ATOM 2167 C C . VAL A 1 296 ? -6.688 -3.669 10.563 1.00 96.00 296 VAL A C 1
ATOM 2169 O O . VAL A 1 296 ? -5.789 -4.067 9.827 1.00 96.00 296 VAL A O 1
ATOM 2172 N N . VAL A 1 297 ? -7.199 -2.443 10.451 1.00 96.44 297 VAL A N 1
ATOM 2173 C CA . VAL A 1 297 ? -6.753 -1.431 9.479 1.00 96.44 297 VAL A CA 1
ATOM 2174 C C . VAL A 1 297 ? -6.503 -0.110 10.210 1.00 96.44 297 VAL A C 1
ATOM 2176 O O . VAL A 1 297 ? -7.452 0.542 10.638 1.00 96.44 297 VAL A O 1
ATOM 2179 N N . LEU A 1 298 ? -5.242 0.297 10.379 1.00 93.50 298 LEU A N 1
ATOM 2180 C CA . LEU A 1 298 ? -4.857 1.500 11.136 1.00 93.50 298 LEU A CA 1
ATOM 2181 C C . LEU A 1 298 ? -3.965 2.431 10.301 1.00 93.50 298 LEU A C 1
ATOM 2183 O O . LEU A 1 298 ? -2.963 1.980 9.743 1.00 93.50 298 LEU A O 1
ATOM 2187 N N . GLY A 1 299 ? -4.270 3.731 10.272 1.00 89.62 299 GLY A N 1
ATOM 2188 C CA . GLY A 1 299 ? -3.422 4.724 9.603 1.00 89.62 299 GLY A CA 1
ATOM 2189 C C . GLY A 1 299 ? -4.004 6.137 9.549 1.00 89.62 299 GLY A C 1
ATOM 2190 O O . GLY A 1 299 ? -4.818 6.524 10.390 1.00 89.62 299 GLY A O 1
ATOM 2191 N N . GLY A 1 300 ? -3.556 6.916 8.562 1.00 86.06 300 GLY A N 1
ATOM 2192 C CA . GLY A 1 300 ? -4.098 8.238 8.228 1.00 86.06 300 GLY A CA 1
ATOM 2193 C C . GLY A 1 300 ? -5.056 8.225 7.036 1.00 86.06 300 GLY A C 1
ATOM 2194 O O . GLY A 1 300 ? -5.578 7.175 6.651 1.00 86.06 300 GLY A O 1
ATOM 2195 N N . GLY A 1 301 ? -5.210 9.382 6.382 1.00 84.19 301 GLY A N 1
ATOM 2196 C CA . GLY A 1 301 ? -6.087 9.558 5.220 1.00 84.19 301 GLY A CA 1
ATOM 2197 C C . GLY A 1 301 ? -7.452 10.138 5.581 1.00 84.19 301 GLY A C 1
ATOM 2198 O O . GLY A 1 301 ? -8.427 9.905 4.874 1.00 84.19 301 GLY A O 1
ATOM 2199 N N . HIS A 1 302 ? -7.531 10.866 6.691 1.00 86.62 302 HIS A N 1
ATOM 2200 C CA . HIS A 1 302 ? -8.746 11.528 7.140 1.00 86.62 302 HIS A CA 1
ATOM 2201 C C . HIS A 1 302 ? -9.195 12.545 6.067 1.00 86.62 302 HIS A C 1
ATOM 2203 O O . HIS A 1 302 ? -8.334 13.244 5.531 1.00 86.62 302 HIS A O 1
ATOM 2209 N N . PRO A 1 303 ? -10.499 12.710 5.748 1.00 82.31 303 PRO A N 1
ATOM 2210 C CA . PRO A 1 303 ? -10.927 13.646 4.693 1.00 82.31 303 PRO A CA 1
ATOM 2211 C C . PRO A 1 303 ? -10.484 15.092 4.948 1.00 82.31 303 PRO A C 1
ATOM 2213 O O . PRO A 1 303 ? -10.322 15.878 4.022 1.00 82.31 303 PRO A O 1
ATOM 2216 N N . LEU A 1 304 ? -10.287 15.411 6.231 1.00 76.81 304 LEU A N 1
ATOM 2217 C CA . LEU A 1 304 ? -9.855 16.709 6.747 1.00 76.81 304 LEU A CA 1
ATOM 2218 C C . LEU A 1 304 ? -8.342 16.764 7.074 1.00 76.81 304 LEU A C 1
ATOM 2220 O O . LEU A 1 304 ? -7.875 17.641 7.805 1.00 76.81 304 LEU A O 1
ATOM 2224 N N . ASP A 1 305 ? -7.551 15.818 6.556 1.00 72.31 305 ASP A N 1
ATOM 2225 C CA . ASP A 1 305 ? -6.119 16.048 6.336 1.00 72.31 305 ASP A CA 1
ATOM 2226 C C . ASP A 1 305 ? -5.941 17.287 5.423 1.00 72.31 305 ASP A C 1
ATOM 2228 O O . ASP A 1 305 ? -6.851 17.677 4.695 1.00 72.31 305 ASP A O 1
ATOM 2232 N N . PHE A 1 306 ? -4.796 17.971 5.505 1.00 64.50 306 PHE A N 1
ATOM 2233 C CA . PHE A 1 306 ? -4.507 19.236 4.793 1.00 64.50 306 PHE A CA 1
ATOM 2234 C C . PHE A 1 306 ? -5.342 20.488 5.165 1.00 64.50 306 PHE A C 1
ATOM 2236 O O . PHE A 1 306 ? -5.063 21.569 4.649 1.00 64.50 306 PHE A O 1
ATOM 2243 N N . GLU A 1 307 ? -6.318 20.418 6.080 1.00 61.59 307 GLU A N 1
ATOM 2244 C CA . GLU A 1 307 ? -7.102 21.602 6.490 1.00 61.59 307 GLU A CA 1
ATOM 2245 C C . GLU A 1 307 ? -6.320 22.699 7.242 1.00 61.59 307 GLU A C 1
ATOM 2247 O O . GLU A 1 307 ? -6.805 23.829 7.335 1.00 61.59 307 GLU A O 1
ATOM 2252 N N . ASN A 1 308 ? -5.139 22.414 7.804 1.00 52.28 308 ASN A N 1
ATOM 2253 C CA . ASN A 1 308 ? -4.474 23.327 8.740 1.00 52.28 308 ASN A CA 1
ATOM 2254 C C . ASN A 1 308 ? -3.659 24.424 8.024 1.00 52.28 308 ASN A C 1
ATOM 2256 O O . ASN A 1 308 ? -2.431 24.395 7.952 1.00 52.28 308 ASN A O 1
ATOM 2260 N N . ARG A 1 309 ? -4.378 25.423 7.498 1.00 47.84 309 ARG A N 1
ATOM 2261 C CA . ARG A 1 309 ? -3.869 26.530 6.657 1.00 47.84 309 ARG A CA 1
ATOM 2262 C C . ARG A 1 309 ? -2.860 27.476 7.336 1.00 47.84 309 ARG A C 1
ATOM 2264 O O . ARG A 1 309 ? -2.413 28.420 6.694 1.00 47.84 309 ARG A O 1
ATOM 2271 N N . ALA A 1 310 ? -2.517 27.263 8.608 1.00 46.34 310 ALA A N 1
ATOM 2272 C CA . ALA A 1 310 ? -1.580 28.106 9.354 1.00 46.34 310 ALA A CA 1
ATOM 2273 C C . ALA A 1 310 ? -0.095 27.824 9.037 1.00 46.34 310 ALA A C 1
ATOM 2275 O O . ALA A 1 310 ? 0.752 28.683 9.281 1.00 46.34 310 ALA A O 1
ATOM 2276 N N . SER A 1 311 ? 0.238 26.652 8.479 1.00 43.53 311 SER A N 1
ATOM 2277 C CA . SER A 1 311 ? 1.600 26.352 8.016 1.00 43.53 311 SER A CA 1
ATOM 2278 C C . SER A 1 311 ? 1.841 26.955 6.630 1.00 43.53 311 SER A C 1
ATOM 2280 O O . SER A 1 311 ? 1.376 26.424 5.624 1.00 43.53 311 SER A O 1
ATOM 2282 N N . ALA A 1 312 ? 2.592 28.055 6.559 1.00 41.00 312 ALA A N 1
ATOM 2283 C CA . ALA A 1 312 ? 2.927 28.708 5.289 1.00 41.00 312 ALA A CA 1
ATOM 2284 C C . ALA A 1 312 ? 4.077 28.021 4.512 1.00 41.00 312 ALA A C 1
ATOM 2286 O O . ALA A 1 312 ? 4.531 28.563 3.505 1.00 41.00 312 ALA A O 1
ATOM 2287 N N . SER A 1 313 ? 4.591 26.878 4.989 1.00 40.78 313 SER A N 1
ATOM 2288 C CA . SER A 1 313 ? 5.858 26.291 4.524 1.00 40.78 313 SER A CA 1
ATOM 2289 C C . SER A 1 313 ? 5.755 24.953 3.786 1.00 40.78 313 SER A C 1
ATOM 2291 O O . SER A 1 313 ? 6.682 24.635 3.040 1.00 40.78 313 SER A O 1
ATOM 2293 N N . THR A 1 314 ? 4.676 24.171 3.931 1.00 41.44 314 THR A N 1
ATOM 2294 C CA . THR A 1 314 ? 4.512 22.918 3.171 1.00 41.44 314 THR A CA 1
ATOM 2295 C C . THR A 1 314 ? 3.647 23.082 1.925 1.00 41.44 314 THR A C 1
ATOM 2297 O O . THR A 1 314 ? 2.555 23.652 1.945 1.00 41.44 314 THR A O 1
ATOM 2300 N N . ILE A 1 315 ? 4.145 22.539 0.808 1.00 43.12 315 ILE A N 1
ATOM 2301 C CA . ILE A 1 315 ? 3.420 22.440 -0.462 1.00 43.12 315 ILE A CA 1
ATOM 2302 C C . ILE A 1 315 ? 2.343 21.364 -0.294 1.00 43.12 315 ILE A C 1
ATOM 2304 O O . ILE A 1 315 ? 2.553 20.200 -0.628 1.00 43.12 315 ILE A O 1
ATOM 2308 N N . VAL A 1 316 ? 1.192 21.761 0.252 1.00 46.78 316 VAL A N 1
ATOM 2309 C CA . VAL A 1 316 ? -0.005 20.919 0.359 1.00 46.78 316 VAL A CA 1
ATOM 2310 C C . VAL A 1 316 ? -0.394 20.403 -1.035 1.00 46.78 316 VAL A C 1
ATOM 2312 O O . VAL A 1 316 ? -0.738 21.216 -1.904 1.00 46.78 316 VAL A O 1
ATOM 2315 N N . PRO A 1 317 ? -0.391 19.076 -1.273 1.00 50.88 317 PRO A N 1
ATOM 2316 C CA . PRO A 1 317 ? -0.864 18.503 -2.526 1.00 50.88 317 PRO A CA 1
ATOM 2317 C C . PRO A 1 317 ? -2.382 18.699 -2.649 1.00 50.88 317 PRO A C 1
ATOM 2319 O O . PRO A 1 317 ? -3.181 17.977 -2.054 1.00 50.88 317 PRO A O 1
ATOM 2322 N N . LYS A 1 318 ? -2.805 19.712 -3.412 1.00 49.41 318 LYS A N 1
ATOM 2323 C CA . LYS A 1 318 ? -4.230 19.981 -3.657 1.00 49.41 318 LYS A CA 1
ATOM 2324 C C . LYS A 1 318 ? -4.872 18.807 -4.406 1.00 49.41 318 LYS A C 1
ATOM 2326 O O . LYS A 1 318 ? -4.371 18.407 -5.452 1.00 49.41 318 LYS A O 1
ATOM 2331 N N . GLY A 1 319 ? -6.013 18.321 -3.911 1.00 59.81 319 GLY A N 1
ATOM 2332 C CA . GLY A 1 319 ? -6.865 17.347 -4.612 1.00 59.81 319 GLY A CA 1
ATOM 2333 C C . GLY A 1 319 ? -6.739 15.879 -4.179 1.00 59.81 319 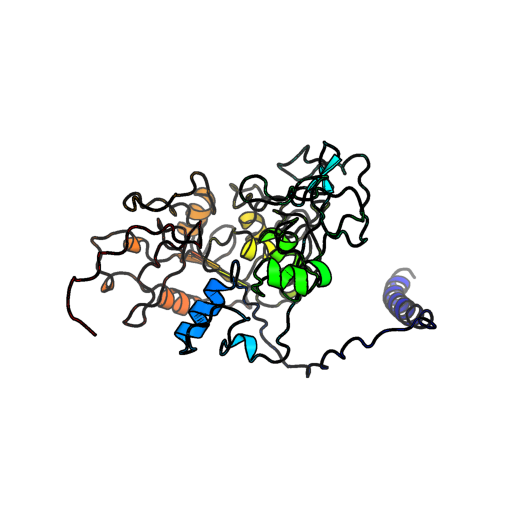GLY A C 1
ATOM 2334 O O . GLY A 1 319 ? -7.315 15.019 -4.838 1.00 59.81 319 GLY A O 1
ATOM 2335 N N . PHE A 1 320 ? -6.028 15.569 -3.091 1.00 72.25 320 PHE A N 1
ATOM 2336 C CA . PHE A 1 320 ? -5.907 14.196 -2.581 1.00 72.25 320 PHE A CA 1
ATOM 2337 C C . PHE A 1 320 ? -6.998 13.871 -1.550 1.00 72.25 320 PHE A C 1
ATOM 2339 O O . PHE A 1 320 ? -6.885 14.222 -0.378 1.00 72.25 320 PHE A O 1
ATOM 2346 N N . THR A 1 321 ? -8.041 13.158 -1.980 1.00 83.94 321 THR A N 1
ATOM 2347 C CA . THR A 1 321 ? -9.095 12.615 -1.104 1.00 83.94 321 THR A CA 1
ATOM 2348 C C . THR A 1 321 ? -8.828 11.131 -0.848 1.00 83.94 321 THR A C 1
ATOM 2350 O O . THR A 1 321 ? -9.222 10.277 -1.639 1.00 83.94 321 THR A O 1
ATOM 2353 N N . TYR A 1 322 ? -8.119 10.824 0.242 1.00 88.12 322 TYR A N 1
ATOM 2354 C CA . TYR A 1 322 ? -7.720 9.451 0.588 1.00 88.12 322 TYR A CA 1
ATOM 2355 C C . TYR A 1 322 ? -8.874 8.575 1.089 1.00 88.12 322 TYR A C 1
ATOM 2357 O O . TYR A 1 322 ? -8.850 7.362 0.880 1.00 88.12 322 TYR A O 1
ATOM 2365 N N . ILE A 1 323 ? -9.859 9.197 1.736 1.00 91.94 323 ILE A N 1
ATOM 2366 C CA . ILE A 1 323 ? -11.133 8.624 2.178 1.00 91.94 323 ILE A CA 1
ATOM 2367 C C . ILE A 1 323 ? -12.202 9.665 1.834 1.00 91.94 323 ILE A C 1
ATOM 2369 O O . ILE A 1 323 ? -11.990 10.863 2.047 1.00 91.94 323 ILE A O 1
ATOM 2373 N N . ARG A 1 324 ? -13.330 9.237 1.264 1.00 92.00 324 ARG A N 1
ATOM 2374 C CA . ARG A 1 324 ? -14.455 10.114 0.923 1.00 92.00 324 ARG A CA 1
ATOM 2375 C C . ARG A 1 324 ? -15.138 10.614 2.191 1.00 92.00 324 ARG A C 1
ATOM 2377 O O . ARG A 1 324 ? -15.247 9.892 3.180 1.00 92.00 324 ARG A O 1
ATOM 2384 N N . GLU A 1 325 ? -15.682 11.826 2.130 1.00 91.75 325 GLU A N 1
ATOM 2385 C CA . GLU A 1 325 ? -16.535 12.364 3.195 1.00 91.75 325 GLU A CA 1
ATOM 2386 C C . GLU A 1 325 ? -17.742 11.448 3.470 1.00 91.75 325 GLU A C 1
ATOM 2388 O O . GLU A 1 325 ? -18.088 11.219 4.625 1.00 91.75 325 GLU A O 1
ATOM 2393 N N . SER A 1 326 ? -18.327 10.843 2.431 1.00 95.62 326 SER A N 1
ATOM 2394 C CA . SER A 1 326 ? -19.404 9.852 2.551 1.00 95.62 326 SER A CA 1
ATOM 2395 C C . SER A 1 326 ? -18.983 8.617 3.363 1.00 95.62 326 SER A C 1
ATOM 2397 O O . SER A 1 326 ? -19.670 8.246 4.316 1.00 95.62 326 SER A O 1
ATOM 2399 N N . THR A 1 327 ? -17.834 8.015 3.042 1.00 97.12 327 THR A N 1
ATOM 2400 C CA . THR A 1 327 ? -17.270 6.861 3.760 1.00 97.12 327 THR A CA 1
ATOM 2401 C C . THR A 1 327 ? -16.885 7.210 5.196 1.00 97.12 327 THR A C 1
ATOM 2403 O O . THR A 1 327 ? -17.155 6.435 6.112 1.00 97.12 327 THR A O 1
ATOM 2406 N N . TYR A 1 328 ? -16.294 8.385 5.419 1.00 95.38 328 TYR A N 1
ATOM 2407 C CA . TYR A 1 328 ? -15.957 8.859 6.759 1.00 95.38 328 TYR A CA 1
ATOM 2408 C C . TYR A 1 328 ?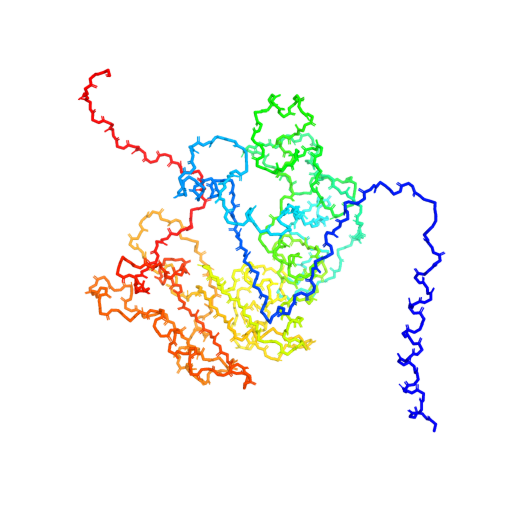 -17.205 9.115 7.610 1.00 95.38 328 TYR A C 1
ATOM 2410 O O . TYR A 1 328 ? -17.272 8.632 8.735 1.00 95.38 328 TYR A O 1
ATOM 2418 N N . ASN A 1 329 ? -18.219 9.799 7.075 1.00 96.31 329 ASN A N 1
ATOM 2419 C CA . ASN A 1 329 ? -19.461 10.077 7.797 1.00 96.31 329 ASN A CA 1
ATOM 2420 C C . ASN A 1 329 ? -20.236 8.786 8.112 1.00 96.31 329 ASN A C 1
ATOM 2422 O O . ASN A 1 329 ? -20.803 8.663 9.194 1.00 96.31 329 ASN A O 1
ATOM 2426 N N . GLU A 1 330 ? -20.212 7.793 7.220 1.00 98.06 330 GLU A N 1
ATOM 2427 C CA . GLU A 1 330 ? -20.727 6.443 7.482 1.00 98.06 330 GLU A CA 1
ATOM 2428 C C . GLU A 1 330 ? -20.025 5.777 8.679 1.00 98.06 330 GLU A C 1
ATOM 2430 O O . GLU A 1 330 ? -20.689 5.275 9.587 1.00 98.06 330 GLU A O 1
ATOM 2435 N N . LEU A 1 331 ? -18.688 5.790 8.698 1.00 97.44 331 LEU A N 1
ATOM 2436 C CA . LEU A 1 331 ? -17.874 5.212 9.772 1.00 97.44 331 LEU A CA 1
ATOM 2437 C C . LEU A 1 331 ? -18.056 5.965 11.105 1.00 97.44 331 LEU A C 1
ATOM 2439 O O . LEU A 1 331 ? -18.267 5.335 12.142 1.00 97.44 331 LEU A O 1
ATOM 2443 N N . ARG A 1 332 ? -18.026 7.305 11.071 1.00 95.56 332 ARG A N 1
ATOM 2444 C CA . ARG A 1 332 ? -18.127 8.205 12.233 1.00 95.56 332 ARG A CA 1
ATOM 2445 C C . ARG A 1 332 ? -19.497 8.154 12.896 1.00 95.56 332 ARG A C 1
ATOM 2447 O O . ARG A 1 332 ? -19.571 8.122 14.122 1.00 95.56 332 ARG A O 1
ATOM 2454 N N . ASN A 1 333 ? -20.571 8.149 12.109 1.00 97.75 333 ASN A N 1
ATOM 2455 C CA . ASN A 1 333 ? -21.930 8.172 12.649 1.00 97.75 333 ASN A CA 1
ATOM 2456 C C . ASN A 1 333 ? -22.393 6.780 13.105 1.00 97.75 333 ASN A C 1
ATOM 2458 O O . ASN A 1 333 ? -23.178 6.685 14.045 1.00 97.75 333 ASN A O 1
ATOM 2462 N N . ASN A 1 334 ? -21.860 5.703 12.510 1.00 97.94 334 ASN A N 1
ATOM 2463 C CA . ASN A 1 334 ? -22.194 4.318 12.857 1.00 97.94 334 ASN A CA 1
ATOM 2464 C C . ASN A 1 334 ? -20.963 3.527 13.370 1.00 97.94 334 ASN A C 1
ATOM 2466 O O . ASN A 1 334 ? -20.599 2.499 12.787 1.00 97.94 334 ASN A O 1
ATOM 2470 N N . PRO A 1 335 ? -20.301 3.931 14.474 1.00 96.06 335 PRO A N 1
ATOM 2471 C CA . PRO A 1 335 ? -18.967 3.433 14.825 1.00 96.06 335 PRO A CA 1
ATOM 2472 C C . PRO A 1 335 ? -18.904 1.968 15.286 1.00 96.06 335 PRO A C 1
ATOM 2474 O O . PRO A 1 335 ? -17.816 1.417 15.404 1.00 96.06 335 PRO A O 1
ATOM 2477 N N . ASN A 1 336 ? -20.044 1.313 15.527 1.00 95.81 336 ASN A N 1
ATOM 2478 C CA . ASN A 1 336 ? -20.124 -0.129 15.808 1.00 95.81 336 ASN A CA 1
ATOM 2479 C C . ASN A 1 336 ? -21.128 -0.858 14.885 1.00 95.81 336 ASN A C 1
ATOM 2481 O O . ASN A 1 336 ? -21.500 -1.992 15.167 1.00 95.81 336 ASN A O 1
ATOM 2485 N N . GLY A 1 337 ? -21.614 -0.202 13.822 1.00 95.62 337 GLY A N 1
ATOM 2486 C CA . GLY A 1 337 ? -22.731 -0.697 13.001 1.00 95.62 337 GLY A CA 1
ATOM 2487 C C . GLY A 1 337 ? -22.777 -0.154 11.569 1.00 95.62 337 GLY A C 1
ATOM 2488 O O . GLY A 1 337 ? -23.826 -0.198 10.935 1.00 95.62 337 GLY A O 1
ATOM 2489 N N . ASN A 1 338 ? -21.667 0.391 11.069 1.00 97.81 338 ASN A N 1
ATOM 2490 C CA . ASN A 1 338 ? -21.521 0.806 9.673 1.00 97.81 338 ASN A CA 1
ATOM 2491 C C . ASN A 1 338 ? -21.583 -0.399 8.722 1.00 97.81 338 ASN A C 1
ATOM 2493 O O . ASN A 1 338 ? -21.249 -1.528 9.089 1.00 97.81 338 ASN A O 1
ATOM 2497 N N . ARG A 1 339 ? -21.938 -0.132 7.462 1.00 96.88 339 ARG A N 1
ATOM 2498 C CA . ARG A 1 339 ? -22.109 -1.119 6.380 1.00 96.88 339 ARG A CA 1
ATOM 2499 C C . ARG A 1 339 ? -20.896 -2.010 6.101 1.00 96.88 339 ARG A C 1
ATOM 2501 O O . ARG A 1 339 ? -21.052 -3.049 5.471 1.00 96.88 339 ARG A O 1
ATOM 2508 N N . TYR A 1 340 ? -19.705 -1.608 6.542 1.00 97.25 340 TYR A N 1
ATOM 2509 C CA . TYR A 1 340 ? -18.467 -2.365 6.359 1.00 97.25 340 TYR A CA 1
ATOM 2510 C C . TYR A 1 340 ? -18.249 -3.423 7.461 1.00 97.25 340 TYR A C 1
ATOM 2512 O O . TYR A 1 340 ? -17.397 -4.295 7.316 1.00 97.25 340 TYR A O 1
ATOM 2520 N N . GLY A 1 341 ? -19.000 -3.371 8.570 1.00 96.62 341 GLY A N 1
ATOM 2521 C CA . GLY A 1 341 ? -18.868 -4.321 9.683 1.00 96.62 341 GLY A CA 1
ATOM 2522 C C . GLY A 1 341 ? -17.614 -4.118 10.543 1.00 96.62 341 GLY A C 1
ATOM 2523 O O . GLY A 1 341 ? -17.161 -5.051 11.207 1.00 96.62 341 GLY A O 1
ATOM 2524 N N . TYR A 1 342 ? -17.039 -2.912 10.530 1.00 97.75 342 TYR A N 1
ATOM 2525 C CA . TYR A 1 342 ? -15.872 -2.549 11.335 1.00 97.75 342 TYR A CA 1
ATOM 2526 C C . TYR A 1 342 ? -16.290 -1.777 12.589 1.00 97.75 342 TYR A C 1
ATOM 2528 O O . TYR A 1 342 ? -17.107 -0.860 12.516 1.00 97.75 342 TYR A O 1
ATOM 2536 N N . LYS A 1 343 ? -15.652 -2.056 13.728 1.00 97.50 343 LYS A N 1
ATOM 2537 C CA . LYS A 1 343 ? -15.568 -1.078 14.814 1.00 97.50 343 LYS A CA 1
ATOM 2538 C C . LYS A 1 343 ? -14.680 0.066 14.338 1.00 97.50 343 LYS A C 1
ATOM 2540 O O . LYS A 1 343 ? -13.536 -0.165 13.950 1.00 97.50 343 LYS A O 1
ATOM 2545 N N . PHE A 1 344 ? -15.211 1.278 14.335 1.00 96.75 344 PHE A N 1
ATOM 2546 C CA . PHE A 1 344 ? -14.493 2.473 13.925 1.00 96.75 344 PHE A CA 1
ATOM 2547 C C . PHE A 1 344 ? -13.957 3.217 15.145 1.00 96.75 344 PHE A C 1
ATOM 2549 O O . PHE A 1 344 ? -14.681 3.444 16.114 1.00 96.75 344 PHE A O 1
ATOM 2556 N N . LEU A 1 345 ? -12.692 3.621 15.072 1.00 93.88 345 LEU A N 1
ATOM 2557 C CA . LEU A 1 345 ? -12.064 4.556 15.994 1.00 93.88 345 LEU A CA 1
ATOM 2558 C C . LEU A 1 345 ? -11.384 5.665 15.193 1.00 93.88 345 LEU A C 1
ATOM 2560 O O . LEU A 1 345 ? -10.845 5.440 14.109 1.00 93.88 345 LEU A O 1
ATOM 2564 N N . GLU A 1 346 ? -11.311 6.848 15.781 1.00 89.69 346 GLU A N 1
ATOM 2565 C CA . GLU A 1 346 ? -10.404 7.895 15.330 1.00 89.69 346 GLU A CA 1
ATOM 2566 C C . GLU A 1 346 ? -9.706 8.533 16.529 1.00 89.69 346 GLU A C 1
ATOM 2568 O O . GLU A 1 346 ? -10.108 8.351 17.683 1.00 89.69 346 GLU A O 1
ATOM 2573 N N . ARG A 1 347 ? -8.627 9.269 16.264 1.00 85.12 347 ARG A N 1
ATOM 2574 C CA . ARG A 1 347 ? -7.989 10.101 17.284 1.00 85.12 347 ARG A CA 1
ATOM 2575 C C . ARG A 1 347 ? -8.922 11.247 17.684 1.00 85.12 347 ARG A C 1
ATOM 2577 O O . ARG A 1 347 ? -9.616 11.800 16.838 1.00 85.12 347 ARG A O 1
ATOM 2584 N N . ASP A 1 348 ? -8.891 11.629 18.960 1.00 85.38 348 ASP A N 1
ATOM 2585 C CA . ASP A 1 348 ? -9.654 12.759 19.500 1.00 85.38 348 ASP A CA 1
ATOM 2586 C C . ASP A 1 348 ? -9.550 14.001 18.602 1.00 85.38 348 ASP A C 1
ATOM 2588 O O . ASP A 1 348 ? -8.465 14.544 18.406 1.00 85.38 348 ASP A O 1
ATOM 2592 N N . THR A 1 349 ? -10.674 14.475 18.066 1.00 81.81 349 THR A N 1
ATOM 2593 C CA . THR A 1 349 ? -10.693 15.585 17.104 1.00 81.81 349 THR A CA 1
ATOM 2594 C C . THR A 1 349 ? -10.256 16.927 17.692 1.00 81.81 349 THR A C 1
ATOM 2596 O O . THR A 1 349 ? -9.976 17.853 16.936 1.00 81.81 349 THR A O 1
ATOM 2599 N N . ARG A 1 350 ? -10.154 17.052 19.022 1.00 81.44 350 ARG A N 1
ATOM 2600 C CA . ARG A 1 350 ? -9.692 18.276 19.705 1.00 81.44 350 ARG A CA 1
ATOM 2601 C C . ARG A 1 350 ? -8.189 18.533 19.546 1.00 81.44 350 ARG A C 1
ATOM 2603 O O . ARG A 1 350 ? -7.726 19.629 19.818 1.00 81.44 350 ARG A O 1
ATOM 2610 N N . VAL A 1 351 ? -7.439 17.566 19.019 1.00 75.56 351 VAL A N 1
ATOM 2611 C CA . VAL A 1 351 ? -6.014 17.677 18.639 1.00 75.56 351 VAL A CA 1
ATOM 2612 C C . VAL A 1 351 ? -5.672 18.776 17.630 1.00 75.56 351 VAL A C 1
ATOM 2614 O O . VAL A 1 351 ? -4.495 19.091 17.473 1.00 75.56 351 VAL A O 1
ATOM 2617 N N . THR A 1 352 ? -6.655 19.331 16.917 1.00 71.62 352 THR A N 1
ATOM 2618 C CA . THR A 1 352 ? -6.462 20.483 16.017 1.00 71.62 352 THR A CA 1
ATOM 2619 C C . THR A 1 352 ? -6.847 21.820 16.653 1.00 71.62 352 THR A C 1
ATOM 2621 O O . THR A 1 352 ? -6.656 22.858 16.027 1.00 71.62 352 THR A O 1
ATOM 2624 N N . ASP A 1 353 ? -7.390 21.817 17.873 1.00 75.06 353 ASP A N 1
ATOM 2625 C CA . ASP A 1 353 ? -7.787 23.020 18.601 1.00 75.06 353 ASP A CA 1
ATOM 2626 C C . ASP A 1 353 ? -6.653 23.466 19.534 1.00 75.06 353 ASP A C 1
ATOM 2628 O O . ASP A 1 353 ? -6.402 22.870 20.580 1.00 75.06 353 ASP A O 1
ATOM 2632 N N . LEU A 1 354 ? -5.970 24.550 19.156 1.00 75.12 354 LEU A N 1
ATOM 2633 C CA . LEU A 1 354 ? -4.846 25.109 19.914 1.00 75.12 354 LEU A CA 1
ATOM 2634 C C . LEU A 1 354 ? -5.254 25.718 21.272 1.00 75.12 354 LEU A C 1
ATOM 2636 O O . LEU A 1 354 ? -4.377 26.064 22.063 1.00 75.12 354 LEU A O 1
ATOM 2640 N N . SER A 1 355 ? -6.554 25.856 21.563 1.00 80.75 355 SER A N 1
ATOM 2641 C CA . SER A 1 355 ? -7.047 26.261 22.886 1.00 80.75 355 SER A CA 1
ATOM 2642 C C . SER A 1 355 ? -7.139 25.091 23.877 1.00 80.75 355 SER A C 1
ATOM 2644 O O . SER A 1 355 ? -7.119 25.305 25.095 1.00 80.75 355 SER A O 1
ATOM 2646 N N . VAL A 1 356 ? -7.186 23.846 23.383 1.00 80.69 356 VAL A N 1
ATOM 2647 C CA . VAL A 1 356 ? -7.272 22.637 24.208 1.00 80.69 356 VAL A CA 1
ATOM 2648 C C . VAL A 1 356 ? -5.877 22.224 24.673 1.00 80.69 356 VAL A C 1
ATOM 2650 O O . VAL A 1 356 ? -4.964 21.976 23.889 1.00 80.69 356 VAL A O 1
ATOM 2653 N N . LYS A 1 357 ? -5.699 22.121 25.993 1.00 83.12 357 LYS A N 1
ATOM 2654 C CA . LYS A 1 357 ? -4.428 21.702 26.599 1.00 83.12 357 LYS A CA 1
ATOM 2655 C C . LYS A 1 357 ? -4.225 20.205 26.364 1.00 83.12 357 LYS A C 1
ATOM 2657 O O . LYS A 1 357 ? -5.156 19.432 26.560 1.00 83.12 357 LYS A O 1
ATOM 2662 N N . THR A 1 358 ? -2.999 19.773 26.060 1.00 78.75 358 THR A N 1
ATOM 2663 C CA . THR A 1 358 ? -2.675 18.361 25.758 1.00 78.75 358 THR A CA 1
ATOM 2664 C C . THR A 1 358 ? -3.210 17.368 26.793 1.00 78.75 358 THR A C 1
ATOM 2666 O O . THR A 1 358 ? -3.710 16.315 26.423 1.00 78.75 358 THR A O 1
ATOM 2669 N N . LYS A 1 359 ? -3.177 17.725 28.086 1.00 83.94 359 LYS A N 1
ATOM 2670 C CA . LYS A 1 359 ? -3.696 16.893 29.188 1.00 83.94 359 LYS A CA 1
ATOM 2671 C C . LYS A 1 359 ? -5.204 16.598 29.129 1.00 83.94 359 LYS A C 1
ATOM 2673 O O . LYS A 1 359 ? -5.668 15.717 29.841 1.00 83.94 359 LYS A O 1
ATOM 2678 N N . ASP A 1 360 ? -5.956 17.380 28.357 1.00 87.50 360 ASP A N 1
ATOM 2679 C CA . ASP A 1 360 ? -7.411 17.291 28.226 1.00 87.50 360 ASP A CA 1
ATOM 2680 C C . ASP A 1 360 ? -7.827 16.550 26.940 1.00 87.50 360 ASP A C 1
ATOM 2682 O O . ASP A 1 360 ? -9.020 16.312 26.739 1.00 87.50 360 ASP A O 1
ATOM 2686 N N . ILE A 1 361 ? -6.859 16.168 26.093 1.00 85.56 361 ILE A N 1
ATOM 2687 C CA . ILE A 1 361 ? -7.008 15.340 24.886 1.00 85.56 361 ILE A CA 1
ATOM 2688 C C . ILE A 1 361 ? -6.985 13.854 25.281 1.00 85.56 361 ILE A C 1
ATOM 2690 O O . ILE A 1 361 ? -6.163 13.430 26.092 1.00 85.56 361 ILE A O 1
ATOM 2694 N N . VAL A 1 362 ? -7.859 13.036 24.689 1.00 88.62 362 VAL A N 1
ATOM 2695 C CA . VAL A 1 362 ? -7.882 11.585 24.924 1.00 88.62 362 VAL A CA 1
ATOM 2696 C C . VAL A 1 362 ? -6.689 10.906 24.242 1.00 88.62 362 VAL A C 1
ATOM 2698 O O . VAL A 1 362 ? -6.456 11.050 23.042 1.00 88.62 362 VAL A O 1
ATOM 2701 N N . ASN A 1 363 ? -5.944 10.115 25.016 1.00 86.81 363 ASN A N 1
ATOM 2702 C CA . ASN A 1 363 ? -4.786 9.358 24.550 1.00 86.81 363 ASN A CA 1
ATOM 2703 C C . ASN A 1 363 ? -5.204 8.245 23.569 1.00 86.81 363 ASN A C 1
ATOM 2705 O O . ASN A 1 363 ? -5.792 7.235 23.964 1.00 86.81 363 ASN A O 1
ATOM 2709 N N . ALA A 1 364 ? -4.828 8.399 22.297 1.00 84.06 364 ALA A N 1
ATOM 2710 C CA . ALA A 1 364 ? -5.148 7.462 21.219 1.00 84.06 364 ALA A CA 1
ATOM 2711 C C . ALA A 1 364 ? -4.739 6.008 21.521 1.00 84.06 364 ALA A C 1
ATOM 2713 O O . ALA A 1 364 ? -5.474 5.074 21.198 1.00 84.06 364 ALA A O 1
ATOM 2714 N N . GLY A 1 365 ? -3.590 5.813 22.179 1.00 85.44 365 GLY A N 1
ATOM 2715 C CA . GLY A 1 365 ? -3.088 4.489 22.546 1.00 85.44 365 GLY A CA 1
ATOM 2716 C C . GLY A 1 365 ? -3.897 3.812 23.657 1.00 85.44 365 GLY A C 1
ATOM 2717 O O . GLY A 1 365 ? -3.958 2.585 23.699 1.00 85.44 365 GLY A O 1
ATOM 2718 N N . GLN A 1 366 ? -4.553 4.583 24.532 1.00 88.31 366 GLN A N 1
ATOM 2719 C CA . GLN A 1 366 ? -5.428 4.037 25.575 1.00 88.31 366 GLN A CA 1
ATOM 2720 C C . GLN A 1 366 ? -6.775 3.584 25.005 1.00 88.31 366 GLN A C 1
ATOM 2722 O O . GLN A 1 366 ? -7.204 2.478 25.325 1.00 88.31 366 GLN A O 1
ATOM 2727 N N . GLU A 1 367 ? -7.399 4.356 24.110 1.00 89.50 367 GLU A N 1
ATOM 2728 C CA . GLU A 1 367 ? -8.636 3.913 23.446 1.00 89.50 367 GLU A CA 1
ATOM 2729 C C . GLU A 1 367 ? -8.390 2.723 22.505 1.00 89.50 367 GLU A C 1
ATOM 2731 O O . GLU A 1 367 ? -9.196 1.794 22.477 1.00 89.50 367 GLU A O 1
ATOM 2736 N N . LEU A 1 368 ? -7.241 2.669 21.818 1.00 89.81 368 LEU A N 1
ATOM 2737 C CA . LEU A 1 368 ? -6.845 1.492 21.034 1.00 89.81 368 LEU A CA 1
ATOM 2738 C C . LEU A 1 368 ? -6.653 0.243 21.919 1.00 89.81 368 LEU A C 1
ATOM 2740 O O . LEU A 1 368 ? -7.116 -0.840 21.564 1.00 89.81 368 LEU A O 1
ATOM 2744 N N . LEU A 1 369 ? -6.016 0.389 23.090 1.00 90.06 369 LEU A N 1
ATOM 2745 C CA . LEU A 1 369 ? -5.822 -0.691 24.071 1.00 90.06 369 LEU A CA 1
ATOM 2746 C C . LEU A 1 369 ? -7.122 -1.116 24.774 1.00 90.06 369 LEU A C 1
ATOM 2748 O O . LEU A 1 369 ? -7.239 -2.254 25.224 1.00 90.06 369 LEU A O 1
ATOM 2752 N N . LYS A 1 370 ? -8.095 -0.214 24.899 1.00 92.12 370 LYS A N 1
ATOM 2753 C CA . LYS A 1 370 ? -9.439 -0.522 25.391 1.00 92.12 370 LYS A CA 1
ATOM 2754 C C . LYS A 1 370 ? -10.215 -1.315 24.343 1.00 92.12 370 LYS A C 1
ATOM 2756 O O . LYS A 1 370 ? -10.662 -2.422 24.628 1.00 92.12 370 LYS A O 1
ATOM 2761 N N . ALA A 1 371 ? -10.281 -0.819 23.109 1.00 91.00 371 ALA A N 1
ATOM 2762 C CA . ALA A 1 371 ? -10.990 -1.494 22.030 1.00 91.00 371 ALA A CA 1
ATOM 2763 C C . ALA A 1 371 ? -10.413 -2.882 21.704 1.00 91.00 371 ALA A C 1
ATOM 2765 O O . ALA A 1 371 ? -11.185 -3.795 21.430 1.00 91.00 371 ALA A O 1
ATOM 2766 N N . SER A 1 372 ? -9.093 -3.085 21.796 1.00 89.44 372 SER A N 1
ATOM 2767 C CA . SER A 1 372 ? -8.471 -4.403 21.581 1.00 89.44 372 SER A CA 1
ATOM 2768 C C . SER A 1 372 ? -8.747 -5.433 22.687 1.00 89.44 372 SER A C 1
ATOM 2770 O O . SER A 1 372 ? -8.482 -6.613 22.484 1.00 89.44 372 SER A O 1
ATOM 2772 N N . ARG A 1 373 ? -9.309 -5.018 23.834 1.00 92.56 373 ARG A N 1
ATOM 2773 C CA . ARG A 1 373 ? -9.853 -5.917 24.875 1.00 92.56 373 ARG A CA 1
ATOM 2774 C C . ARG A 1 373 ? -11.337 -6.228 24.673 1.00 92.56 373 ARG A C 1
ATOM 2776 O O . ARG A 1 373 ? -11.835 -7.195 25.233 1.00 92.56 373 ARG A O 1
ATOM 2783 N N . GLU A 1 374 ? -12.036 -5.383 23.919 1.00 90.88 374 GLU A N 1
ATOM 2784 C CA . GLU A 1 374 ? -13.469 -5.492 23.622 1.00 90.88 374 GLU A CA 1
ATOM 2785 C C . GLU A 1 374 ? -13.743 -6.246 22.305 1.00 90.88 374 GLU A C 1
ATOM 2787 O O . GLU A 1 374 ? -14.889 -6.595 22.039 1.00 90.88 374 GLU A O 1
ATOM 2792 N N . LEU A 1 375 ? -12.716 -6.462 21.473 1.00 92.06 375 LEU A N 1
ATOM 2793 C CA . LEU A 1 375 ? -12.810 -7.094 20.155 1.00 92.06 375 LEU A CA 1
ATOM 2794 C C . LEU A 1 375 ? -12.343 -8.554 20.180 1.00 92.06 375 LEU A C 1
ATOM 2796 O O . LEU A 1 375 ? -11.187 -8.827 20.500 1.00 92.06 375 LEU A O 1
ATOM 2800 N N . ASP A 1 376 ? -13.203 -9.474 19.737 1.00 91.94 376 ASP A N 1
ATOM 2801 C CA . ASP A 1 376 ? -12.824 -10.863 19.451 1.00 91.94 376 ASP A CA 1
ATOM 2802 C C . ASP A 1 376 ? -12.689 -11.100 17.930 1.00 91.94 376 ASP A C 1
ATOM 2804 O O . ASP A 1 376 ? -13.701 -11.242 17.230 1.00 91.94 376 ASP A O 1
ATOM 2808 N N . PRO A 1 377 ? -11.458 -11.188 17.387 1.00 89.94 377 PRO A N 1
ATOM 2809 C CA . PRO A 1 377 ? -11.248 -11.426 15.962 1.00 89.94 377 PRO A CA 1
ATOM 2810 C C . PRO A 1 377 ? -11.713 -12.822 15.513 1.00 89.94 377 PRO A C 1
ATOM 2812 O O . PRO A 1 377 ? -12.026 -13.004 14.338 1.00 89.94 377 PRO A O 1
ATOM 2815 N N . ASN A 1 378 ? -11.821 -13.797 16.425 1.00 88.00 378 ASN A N 1
ATOM 2816 C CA . ASN A 1 378 ? -12.294 -15.151 16.112 1.00 88.00 378 ASN A CA 1
ATOM 2817 C C . ASN A 1 378 ? -13.806 -15.175 15.823 1.00 88.00 378 ASN A C 1
ATOM 2819 O O . ASN A 1 378 ? -14.287 -16.047 15.105 1.00 88.00 378 ASN A O 1
ATOM 2823 N N . GLN A 1 379 ? -14.547 -14.180 16.323 1.00 91.50 379 GLN A N 1
ATOM 2824 C CA . GLN A 1 379 ? -15.949 -13.924 15.973 1.00 91.50 379 GLN A CA 1
ATOM 2825 C C . GLN A 1 379 ? -16.092 -13.079 14.690 1.00 91.50 379 GLN A C 1
ATOM 2827 O O . GLN A 1 379 ? -17.184 -12.619 14.364 1.00 91.50 379 GLN A O 1
ATOM 2832 N N . GLY A 1 380 ? -14.997 -12.839 13.957 1.00 90.81 380 GLY A N 1
ATOM 2833 C CA . GLY A 1 380 ? -14.988 -12.025 12.741 1.00 90.81 380 GLY A CA 1
ATOM 2834 C C . GLY A 1 380 ? -15.136 -10.520 12.988 1.00 90.81 380 GLY A C 1
ATOM 2835 O O . GLY A 1 380 ? -15.398 -9.780 12.039 1.00 90.81 380 GLY A O 1
ATOM 2836 N N . GLN A 1 381 ? -14.976 -10.058 14.233 1.00 95.69 381 GLN A N 1
ATOM 2837 C CA . GLN A 1 381 ? -15.006 -8.635 14.573 1.00 95.69 381 GLN A CA 1
ATOM 2838 C C . GLN A 1 381 ? -13.749 -7.938 14.031 1.00 95.69 381 GLN A C 1
ATOM 2840 O O . GLN A 1 381 ? -12.659 -8.513 14.036 1.00 95.69 381 GLN A O 1
ATOM 2845 N N . ARG A 1 382 ? -13.892 -6.697 13.549 1.00 96.69 382 ARG A N 1
ATOM 2846 C CA . ARG A 1 382 ? -12.814 -5.952 12.875 1.00 96.69 382 ARG A CA 1
ATOM 2847 C C . ARG A 1 382 ? -12.661 -4.532 13.408 1.00 96.69 382 ARG A C 1
ATOM 2849 O O . ARG A 1 382 ? -13.605 -3.982 13.969 1.00 96.69 382 ARG A O 1
ATOM 2856 N N . LEU A 1 383 ? -11.493 -3.932 13.190 1.00 97.38 383 LEU A N 1
ATOM 2857 C CA . LEU A 1 383 ? -11.136 -2.582 13.638 1.00 97.38 383 LEU A CA 1
ATOM 2858 C C . LEU A 1 383 ? -10.617 -1.715 12.485 1.00 97.38 383 LEU A C 1
ATOM 2860 O O . LEU A 1 383 ? -9.657 -2.097 11.820 1.00 97.38 383 LEU A O 1
ATOM 2864 N N . LEU A 1 384 ? -11.209 -0.534 12.294 1.00 97.00 384 LEU A N 1
ATOM 2865 C CA . LEU A 1 384 ? -10.701 0.523 11.415 1.00 97.00 384 LEU A CA 1
ATOM 2866 C C . LEU A 1 384 ? -10.366 1.750 12.271 1.00 97.00 384 LEU A C 1
ATOM 2868 O O . LEU A 1 384 ? -11.234 2.275 12.964 1.00 97.00 384 LEU A O 1
ATOM 2872 N N . GLY A 1 385 ? -9.106 2.185 12.247 1.00 93.62 385 GLY A N 1
ATOM 2873 C CA . GLY A 1 385 ? -8.592 3.276 13.075 1.00 93.62 385 GLY A CA 1
ATOM 2874 C C . GLY A 1 385 ? -7.971 4.415 12.269 1.00 93.62 385 GLY A C 1
ATOM 2875 O O . GLY A 1 385 ? -6.886 4.246 11.708 1.00 93.62 385 GLY A O 1
ATOM 2876 N N . LEU A 1 386 ? -8.607 5.591 12.275 1.00 90.31 386 LEU A N 1
ATOM 2877 C CA . LEU A 1 386 ? -8.040 6.827 11.724 1.00 90.31 386 LEU A CA 1
ATOM 2878 C C . LEU A 1 386 ? -7.291 7.606 12.805 1.00 90.31 386 LEU A C 1
ATOM 2880 O O . LEU A 1 386 ? -7.834 8.464 13.499 1.00 90.31 386 LEU A O 1
ATOM 2884 N N . TYR A 1 387 ? -6.007 7.289 12.938 1.00 82.69 387 TYR A N 1
ATOM 2885 C CA . TYR A 1 387 ? -5.112 7.903 13.919 1.00 82.69 387 TYR A CA 1
ATOM 2886 C C . TYR A 1 387 ? -4.234 9.016 13.340 1.00 82.69 387 TYR A C 1
ATOM 2888 O O . TYR A 1 387 ? -3.504 9.668 14.088 1.00 82.69 387 TYR A O 1
ATOM 2896 N N . GLY A 1 388 ? -4.341 9.264 12.032 1.00 71.94 388 GLY A N 1
ATOM 2897 C CA . GLY A 1 388 ? -3.627 10.328 11.338 1.00 71.94 388 GLY A CA 1
ATOM 2898 C C . GLY A 1 388 ? -3.814 11.725 11.940 1.00 71.94 388 GLY A C 1
ATOM 2899 O O . GLY A 1 388 ? -4.818 12.068 12.578 1.00 71.94 388 GLY A O 1
ATOM 2900 N N . ALA A 1 389 ? -2.806 12.561 11.732 1.00 63.91 389 ALA A N 1
ATOM 2901 C CA . ALA A 1 389 ? -2.803 13.935 12.172 1.00 63.91 389 ALA A CA 1
ATOM 2902 C C . ALA A 1 389 ? -3.650 14.801 11.230 1.00 63.91 389 ALA A C 1
ATOM 2904 O O . ALA A 1 389 ? -3.129 15.331 10.251 1.00 63.91 389 ALA A O 1
ATOM 2905 N N . ARG A 1 390 ? -4.949 14.953 11.554 1.00 70.69 390 ARG A N 1
ATOM 2906 C CA . ARG A 1 390 ? -5.877 15.876 10.872 1.00 70.69 390 ARG A CA 1
ATOM 2907 C C . ARG A 1 390 ? -5.195 17.224 10.627 1.00 70.69 390 ARG A C 1
ATOM 2909 O O . ARG A 1 390 ? -4.630 17.826 11.539 1.00 70.69 390 ARG A O 1
ATOM 2916 N N . GLY A 1 391 ? -5.249 17.689 9.384 1.00 60.38 391 GLY A N 1
ATOM 2917 C CA . GLY A 1 391 ? -4.600 18.918 8.938 1.00 60.38 391 GLY A CA 1
ATOM 2918 C C . GLY A 1 391 ? -3.067 18.876 8.804 1.00 60.38 391 GLY A C 1
ATOM 2919 O O . GLY A 1 391 ? -2.496 19.871 8.379 1.00 60.38 391 GLY A O 1
ATOM 2920 N N . GLN A 1 392 ? -2.407 17.759 9.121 1.00 61.34 392 GLN A N 1
ATOM 2921 C CA . GLN A 1 392 ? -0.952 17.536 9.050 1.00 61.34 392 GLN A CA 1
ATOM 2922 C C . GLN A 1 392 ? -0.644 16.225 8.297 1.00 61.34 392 GLN A C 1
ATOM 2924 O O . GLN A 1 392 ? 0.088 15.346 8.758 1.00 61.34 392 GLN A O 1
ATOM 2929 N N . ASN A 1 393 ? -1.247 16.103 7.114 1.00 62.72 393 ASN A N 1
ATOM 2930 C CA . ASN A 1 393 ? -0.930 15.108 6.086 1.00 62.72 393 ASN A CA 1
ATOM 2931 C C . ASN A 1 393 ? -1.044 13.631 6.537 1.00 62.72 393 ASN A C 1
ATOM 2933 O O . ASN A 1 393 ? -0.412 12.751 5.954 1.00 62.72 393 ASN A O 1
ATOM 2937 N N . GLY A 1 394 ? -1.871 13.347 7.551 1.00 58.62 394 GLY A N 1
ATOM 2938 C CA . GLY A 1 394 ? -2.248 11.986 7.942 1.00 58.62 394 GLY A CA 1
ATOM 2939 C C . GLY A 1 394 ? -1.233 11.216 8.797 1.00 58.62 394 GLY A C 1
ATOM 2940 O O . GLY A 1 394 ? -1.442 10.028 9.027 1.00 58.62 394 GLY A O 1
ATOM 2941 N N . ASN A 1 395 ? -0.171 11.850 9.305 1.00 64.31 395 ASN A N 1
ATOM 2942 C CA . ASN A 1 395 ? 0.853 11.171 10.117 1.00 64.31 395 ASN A CA 1
ATOM 2943 C C . ASN A 1 395 ? 0.293 10.575 11.422 1.00 64.31 395 ASN A C 1
ATOM 2945 O O . ASN A 1 395 ? -0.421 11.257 12.153 1.00 64.31 395 ASN A O 1
ATOM 2949 N N . ILE A 1 396 ? 0.659 9.336 11.765 1.00 72.31 396 ILE A N 1
ATOM 2950 C CA . ILE A 1 396 ? 0.283 8.721 13.056 1.00 72.31 396 ILE A CA 1
ATOM 2951 C C . ILE A 1 396 ? 0.866 9.473 14.277 1.00 72.31 396 ILE A C 1
ATOM 2953 O O . ILE A 1 396 ? 1.867 10.185 14.140 1.00 72.31 396 ILE A O 1
ATOM 2957 N N . PRO A 1 397 ? 0.284 9.317 15.485 1.00 71.81 397 PRO A N 1
ATOM 2958 C CA . PRO A 1 397 ? 0.703 10.064 16.670 1.00 71.81 397 PRO A CA 1
ATOM 2959 C C . PRO A 1 397 ? 2.104 9.668 17.129 1.00 71.81 397 PRO A C 1
ATOM 2961 O O . PRO A 1 397 ? 2.442 8.485 17.213 1.00 71.81 397 PRO A O 1
ATOM 2964 N N . THR A 1 398 ? 2.912 10.662 17.483 1.00 72.88 398 THR A N 1
ATOM 2965 C CA . THR A 1 398 ? 4.207 10.451 18.133 1.00 72.88 398 THR A CA 1
ATOM 2966 C C . THR A 1 398 ? 4.021 10.243 19.636 1.00 72.88 398 THR A C 1
ATOM 2968 O O . THR A 1 398 ? 3.033 10.679 20.229 1.00 72.88 398 THR A O 1
ATOM 2971 N N . ARG A 1 399 ? 4.976 9.553 20.268 1.00 76.69 399 ARG A N 1
ATOM 2972 C CA . ARG A 1 399 ? 4.954 9.336 21.717 1.00 76.69 399 ARG A CA 1
ATOM 2973 C C . ARG A 1 399 ? 5.433 10.593 22.448 1.00 76.69 399 ARG A C 1
ATOM 2975 O O . ARG A 1 399 ? 6.558 11.035 22.216 1.00 76.69 399 ARG A O 1
ATOM 2982 N N . GLY A 1 400 ? 4.609 11.135 23.341 1.00 70.19 400 GLY A N 1
ATOM 2983 C CA . GLY A 1 400 ? 4.939 12.286 24.182 1.00 70.19 400 GLY A CA 1
ATOM 2984 C C . GLY A 1 400 ? 6.034 11.992 25.217 1.00 70.19 400 GLY A C 1
ATOM 2985 O O . GLY A 1 400 ? 6.367 10.839 25.498 1.00 70.19 400 GLY A O 1
ATOM 2986 N N . SER A 1 401 ? 6.585 13.042 25.833 1.00 75.25 401 SER A N 1
ATOM 2987 C CA . SER A 1 401 ? 7.621 12.932 26.880 1.00 75.25 401 SER A CA 1
ATOM 2988 C C . SER A 1 401 ? 7.119 12.264 28.166 1.00 75.25 401 SER A C 1
ATOM 2990 O O . SER A 1 401 ? 7.872 11.566 28.840 1.00 75.25 401 SER A O 1
ATOM 2992 N N . ASN A 1 402 ? 5.828 12.413 28.467 1.00 74.62 402 ASN A N 1
ATOM 2993 C CA . ASN A 1 402 ? 5.092 11.676 29.500 1.00 74.62 402 ASN A CA 1
ATOM 2994 C C . ASN A 1 402 ? 4.756 10.222 29.096 1.00 74.62 402 ASN A C 1
ATOM 2996 O O . ASN A 1 402 ? 4.225 9.460 29.901 1.00 74.62 402 ASN A O 1
ATOM 3000 N N . GLY A 1 403 ? 5.058 9.832 27.856 1.00 75.31 403 GLY A N 1
ATOM 3001 C CA . GLY A 1 403 ? 4.821 8.506 27.307 1.00 75.31 403 GLY A CA 1
ATOM 3002 C C . GLY A 1 403 ? 3.446 8.263 26.683 1.00 75.31 403 GLY A C 1
ATOM 3003 O O . GLY A 1 403 ? 3.201 7.116 26.303 1.00 75.31 403 GLY A O 1
ATOM 3004 N N . ASP A 1 404 ? 2.582 9.281 26.573 1.00 81.19 404 ASP A N 1
ATOM 3005 C CA . ASP A 1 404 ? 1.267 9.180 25.921 1.00 81.19 404 ASP A CA 1
ATOM 3006 C C . ASP A 1 404 ? 1.333 9.269 24.381 1.00 81.19 404 ASP A C 1
ATOM 3008 O O . ASP A 1 404 ? 2.409 9.419 23.803 1.00 81.19 404 ASP A O 1
ATOM 3012 N N . TYR A 1 405 ? 0.172 9.155 23.726 1.00 80.94 405 TYR A N 1
ATOM 3013 C CA . TYR A 1 405 ? -0.020 9.382 22.287 1.00 80.94 405 TYR A CA 1
ATOM 3014 C C . TYR A 1 405 ? -1.147 10.406 22.027 1.00 80.94 405 TYR A C 1
ATOM 3016 O O . TYR A 1 405 ? -1.988 10.217 21.146 1.00 80.94 405 TYR A O 1
ATOM 3024 N N . ALA A 1 406 ? -1.222 11.462 22.844 1.00 77.19 406 ALA A N 1
ATOM 3025 C CA . ALA A 1 406 ? -2.204 12.542 22.707 1.00 77.19 406 ALA A CA 1
ATOM 3026 C C . ALA A 1 406 ? -1.758 13.623 21.702 1.00 77.19 406 ALA A C 1
ATOM 3028 O O . ALA A 1 406 ? -2.587 14.240 21.031 1.00 77.19 406 ALA A O 1
ATOM 3029 N N . LEU A 1 407 ? -0.445 13.842 21.572 1.00 70.25 407 LEU A N 1
ATOM 3030 C CA . LEU A 1 407 ? 0.132 14.825 20.651 1.00 70.25 407 LEU A CA 1
ATOM 3031 C C . LEU A 1 407 ? -0.057 14.448 19.171 1.00 70.25 407 LEU A C 1
ATOM 3033 O O . LEU A 1 407 ? -0.324 13.300 18.807 1.00 70.25 407 LEU A O 1
ATOM 3037 N N . THR A 1 408 ? 0.072 15.442 18.293 1.00 61.53 408 THR A N 1
ATOM 3038 C CA . THR A 1 408 ? 0.250 15.206 16.857 1.00 61.53 408 THR A CA 1
ATOM 3039 C C . THR A 1 408 ? 1.698 14.818 16.552 1.00 61.53 408 THR A C 1
ATOM 3041 O O . THR A 1 408 ? 2.613 15.144 17.309 1.00 61.53 408 THR A O 1
ATOM 3044 N N . GLY A 1 409 ? 1.926 14.199 15.391 1.00 56.16 409 GLY A N 1
ATOM 3045 C CA . GLY A 1 409 ? 3.240 14.277 14.752 1.00 56.16 409 GLY A CA 1
ATOM 3046 C C . GLY A 1 409 ? 3.573 15.709 14.300 1.00 56.16 409 GLY A C 1
ATOM 3047 O O . GLY A 1 409 ? 2.859 16.666 14.604 1.00 56.16 409 GLY A O 1
ATOM 3048 N N . LEU A 1 410 ? 4.658 15.843 13.541 1.00 54.28 410 LEU A N 1
ATOM 3049 C CA . LEU A 1 410 ? 4.864 16.989 12.653 1.00 54.28 410 LEU A CA 1
ATOM 3050 C C . LEU A 1 410 ? 4.367 16.629 11.244 1.00 54.28 410 LEU A C 1
ATOM 3052 O O . LEU A 1 410 ? 4.076 15.465 10.959 1.00 54.28 410 LEU A O 1
ATOM 3056 N N . ASP A 1 411 ? 4.287 17.616 10.353 1.00 53.62 411 ASP A N 1
ATOM 3057 C CA . ASP A 1 411 ? 4.222 17.338 8.918 1.00 53.62 411 ASP A CA 1
ATOM 3058 C C . ASP A 1 411 ? 5.574 16.757 8.463 1.00 53.62 411 ASP A C 1
ATOM 3060 O O . ASP A 1 411 ? 6.627 17.324 8.751 1.00 53.62 411 ASP A O 1
ATOM 3064 N N . ASN A 1 412 ? 5.534 15.611 7.781 1.00 47.16 412 ASN A N 1
ATOM 3065 C CA . ASN A 1 412 ? 6.712 14.817 7.415 1.00 47.16 412 ASN A CA 1
ATOM 3066 C C . ASN A 1 412 ? 6.858 14.622 5.895 1.00 47.16 412 ASN A C 1
ATOM 3068 O O . ASN A 1 412 ? 7.765 13.910 5.466 1.00 47.16 412 ASN A O 1
ATOM 3072 N N . PHE A 1 413 ? 6.000 15.228 5.061 1.00 45.81 413 PHE A N 1
ATOM 3073 C CA . PHE A 1 413 ? 6.143 15.149 3.601 1.00 45.81 413 PHE A CA 1
ATOM 3074 C C . PHE A 1 413 ? 7.216 16.124 3.090 1.00 45.81 413 PHE A C 1
ATOM 3076 O O . PHE A 1 413 ? 6.940 17.100 2.391 1.00 45.81 413 PHE A O 1
ATOM 3083 N N . SER A 1 414 ? 8.480 15.833 3.404 1.00 35.41 414 SER A N 1
ATOM 3084 C CA . SER A 1 414 ? 9.627 16.451 2.742 1.00 35.41 414 SER A CA 1
ATOM 3085 C C . SER A 1 414 ? 9.752 15.920 1.310 1.00 35.41 414 SER A C 1
ATOM 3087 O O . SER A 1 414 ? 10.445 14.947 1.031 1.00 35.41 414 SER A O 1
ATOM 3089 N N . VAL A 1 415 ? 9.092 16.608 0.370 1.00 30.47 415 VAL A N 1
ATOM 3090 C CA . VAL A 1 415 ? 9.162 16.326 -1.083 1.00 30.47 415 VAL A CA 1
ATOM 3091 C C . VAL A 1 415 ? 10.609 16.374 -1.618 1.00 30.47 415 VAL A C 1
ATOM 3093 O O . VAL A 1 415 ? 10.906 15.794 -2.659 1.00 30.47 415 VAL A O 1
ATOM 3096 N N . TYR A 1 416 ? 11.527 16.997 -0.870 1.00 26.47 416 TYR A N 1
ATOM 3097 C CA . TYR A 1 416 ? 12.965 16.989 -1.122 1.00 26.47 416 TYR A CA 1
ATOM 3098 C C . TYR A 1 416 ? 13.718 16.564 0.148 1.00 26.47 416 TYR A C 1
ATOM 3100 O O . TYR A 1 416 ? 13.705 17.276 1.152 1.00 26.47 416 TYR A O 1
ATOM 3108 N N . SER A 1 417 ? 14.403 15.416 0.102 1.00 29.66 417 SER A N 1
ATOM 3109 C CA . SER A 1 417 ? 15.306 14.956 1.173 1.00 29.66 417 SER A CA 1
ATOM 3110 C C . SER A 1 417 ? 16.613 15.759 1.227 1.00 29.66 417 SER A C 1
ATOM 3112 O O . SER A 1 417 ? 17.275 15.814 2.264 1.00 29.66 417 SER A O 1
ATOM 3114 N N . THR A 1 418 ? 16.960 16.450 0.139 1.00 27.64 418 THR A N 1
ATOM 3115 C CA . THR A 1 418 ? 17.892 17.577 0.165 1.00 27.64 418 THR A CA 1
ATOM 3116 C C . THR A 1 418 ? 17.175 18.806 0.709 1.00 27.64 418 THR A C 1
ATOM 3118 O O . THR A 1 418 ? 16.407 19.450 -0.010 1.00 27.64 418 THR A O 1
ATOM 3121 N N . ALA A 1 419 ? 17.464 19.176 1.956 1.00 29.47 419 ALA A N 1
ATOM 3122 C CA . ALA A 1 419 ? 17.119 20.501 2.448 1.00 29.47 419 ALA A CA 1
ATOM 3123 C C . ALA A 1 419 ? 17.809 21.555 1.565 1.00 29.47 419 ALA A C 1
ATOM 3125 O O . ALA A 1 419 ? 19.035 21.691 1.593 1.00 29.47 419 ALA A O 1
ATOM 3126 N N . ALA A 1 420 ? 17.027 22.309 0.788 1.00 27.53 420 ALA A N 1
ATOM 3127 C CA . ALA A 1 420 ? 17.494 23.585 0.265 1.00 27.53 420 ALA A CA 1
ATOM 3128 C C . ALA A 1 420 ? 17.873 24.439 1.480 1.00 27.53 420 ALA A C 1
ATOM 3130 O O . ALA A 1 420 ? 17.057 24.608 2.386 1.00 27.53 420 ALA A O 1
ATOM 3131 N N . ALA A 1 421 ? 19.127 24.889 1.549 1.00 28.92 421 ALA A N 1
ATOM 3132 C CA . ALA A 1 421 ? 19.686 25.457 2.768 1.00 28.92 421 ALA A CA 1
ATOM 3133 C C . ALA A 1 421 ? 19.032 26.807 3.106 1.00 28.92 421 ALA A C 1
ATOM 3135 O O . ALA A 1 421 ? 19.501 27.865 2.687 1.00 28.92 421 ALA A O 1
ATOM 3136 N N . SER A 1 422 ? 17.959 26.765 3.897 1.00 29.94 422 SER A N 1
ATOM 3137 C CA . SER A 1 422 ? 17.336 27.926 4.522 1.00 29.94 422 SER A CA 1
ATOM 3138 C C . SER A 1 422 ? 18.292 28.498 5.568 1.00 29.94 422 SER A C 1
ATOM 3140 O O . SER A 1 422 ? 18.212 28.139 6.741 1.00 29.94 422 SER A O 1
ATOM 3142 N N . THR A 1 423 ? 19.237 29.316 5.093 1.00 29.56 423 THR A N 1
ATOM 3143 C CA . THR A 1 423 ? 20.097 30.241 5.850 1.00 29.56 423 THR A CA 1
ATOM 3144 C C . THR A 1 423 ? 20.373 29.798 7.286 1.00 29.56 423 THR A C 1
ATOM 3146 O O . THR A 1 423 ? 19.651 30.186 8.208 1.00 29.56 423 THR A O 1
ATOM 3149 N N . ALA A 1 424 ? 21.433 29.008 7.482 1.00 27.19 424 ALA A N 1
ATOM 3150 C CA . ALA A 1 424 ? 21.922 28.723 8.827 1.00 27.19 424 ALA A CA 1
ATOM 3151 C C . ALA A 1 424 ? 22.108 30.052 9.591 1.00 27.19 424 ALA A C 1
ATOM 3153 O O . ALA A 1 424 ? 22.686 30.984 9.020 1.00 27.19 424 ALA A O 1
ATOM 3154 N N . PRO A 1 425 ? 21.618 30.173 10.841 1.00 30.36 425 PRO A N 1
ATOM 3155 C CA . PRO A 1 425 ? 21.841 31.376 11.630 1.00 30.36 425 PRO A CA 1
ATOM 3156 C C . PRO A 1 425 ? 23.349 31.601 11.757 1.00 30.36 425 PRO A C 1
ATOM 3158 O O . PRO A 1 425 ? 24.098 30.657 12.020 1.00 30.36 425 PRO A O 1
ATOM 3161 N N . ALA A 1 426 ? 23.793 32.836 11.515 1.00 29.00 426 ALA A N 1
ATOM 3162 C CA . ALA A 1 426 ? 25.213 33.161 11.488 1.00 29.00 426 ALA A CA 1
ATOM 3163 C C . ALA A 1 426 ? 25.881 32.755 12.811 1.00 29.00 426 ALA A C 1
ATOM 3165 O O . ALA A 1 426 ? 25.381 33.075 13.891 1.00 29.00 426 ALA A O 1
ATOM 3166 N N . ALA A 1 427 ? 27.004 32.038 12.719 1.00 30.61 427 ALA A N 1
ATOM 3167 C CA . ALA A 1 427 ? 27.748 31.612 13.895 1.00 30.61 427 ALA A CA 1
ATOM 3168 C C . ALA A 1 427 ? 28.193 32.843 14.715 1.00 30.61 427 ALA A C 1
ATOM 3170 O O . ALA A 1 427 ? 28.668 33.812 14.114 1.00 30.61 427 ALA A O 1
ATOM 3171 N N . PRO A 1 428 ? 28.075 32.827 16.058 1.00 30.80 428 PRO A N 1
ATOM 3172 C CA . PRO A 1 428 ? 28.544 33.925 16.895 1.00 30.80 428 PRO A CA 1
ATOM 3173 C C . PRO A 1 428 ? 30.024 34.221 16.636 1.00 30.80 428 PRO A C 1
ATOM 3175 O O . PRO A 1 428 ? 30.886 33.352 16.779 1.00 30.80 428 PRO A O 1
ATOM 3178 N N . THR A 1 429 ? 30.328 35.453 16.235 1.00 34.53 429 THR A N 1
ATOM 3179 C CA . THR A 1 429 ? 31.687 35.862 15.879 1.00 34.53 429 THR A CA 1
ATOM 3180 C C . THR A 1 429 ? 32.543 36.062 17.127 1.00 34.53 429 THR A C 1
ATOM 3182 O O . THR A 1 429 ? 32.560 37.152 17.698 1.00 34.53 429 THR A O 1
ATOM 3185 N N . GLY A 1 430 ? 33.294 35.026 17.505 1.00 31.31 430 GLY A N 1
ATOM 3186 C CA . GLY A 1 430 ? 34.467 35.152 18.371 1.00 31.31 430 GLY A CA 1
ATOM 3187 C C . GLY A 1 430 ? 34.523 34.186 19.553 1.00 31.31 430 GLY A C 1
ATOM 3188 O O . GLY A 1 430 ? 33.937 34.448 20.596 1.00 31.31 430 GLY A O 1
ATOM 3189 N N . GLN A 1 431 ? 35.367 33.160 19.436 1.00 25.77 431 GLN A N 1
ATOM 3190 C CA . GLN A 1 431 ? 36.657 33.130 20.143 1.00 25.77 431 GLN A CA 1
ATOM 3191 C C . GLN A 1 431 ? 37.652 32.221 19.379 1.00 25.77 431 GLN A C 1
ATOM 3193 O O . GLN A 1 431 ? 37.209 31.456 18.519 1.00 25.77 431 GLN A O 1
ATOM 3198 N N . PRO A 1 432 ? 38.979 32.378 19.567 1.00 30.22 432 PRO A N 1
ATOM 3199 C CA . PRO A 1 432 ? 39.987 31.768 18.694 1.00 30.22 432 PRO A CA 1
ATOM 3200 C C . PRO A 1 432 ? 40.569 30.437 19.207 1.00 30.22 432 PRO A C 1
ATOM 3202 O O . PRO A 1 432 ? 40.686 30.247 20.414 1.00 30.22 432 PRO A O 1
ATOM 3205 N N . ALA A 1 433 ? 41.061 29.641 18.244 1.00 33.22 433 ALA A N 1
ATOM 3206 C CA . ALA A 1 433 ? 41.896 28.432 18.370 1.00 33.22 433 ALA A CA 1
ATOM 3207 C C . ALA A 1 433 ? 41.252 27.222 19.078 1.00 33.22 433 ALA A C 1
ATOM 3209 O O . ALA A 1 433 ? 41.585 26.958 20.253 1.00 33.22 433 ALA A O 1
#

Sequence (433 aa):
MLRLFRTFSRRLALLATTVFTSSSLLFGPIGLLPAFAQSTQGNGVNVILMIGDGMGWEMSRAASIGKGAPFYKSGKGSGLFMQQLEGYTYATTYGTTIPGSTGVYSTGTGALDDSNPLTGASPVRPGFTFNPEFNPGTPARNLTATAAQPCATGGSRSGGNLVGYDPAKGGPNPWTPASPAVAATQGYDPEYIKCSYPDSANTATTLYTGVKSYNNATGVDIFEKPLETILQTANNLGKSTGVVTSVPITHATPGAAIAGVNRRAKYDSDFPVIDSILQQALRSDLPDGRVYLPTVVLGGGHPLDFENRASASTIVPKGFTYIRESTYNELRNNPNGNRYGYKFLERDTRVTDLSVKTKDIVNAGQELLKASRELDPNQGQRLLGLYGARGQNGNIPTRGSNGDYALTGLDNFSVYSTAAASTAPAAPTGQPA